Protein AF-A0A0D8BEQ2-F1 (afdb_monomer_lite)

Foldseek 3Di:
DVLLLQQLCQLPDPPDRHSAWWKWKDAPPDQWIKIFDADKDFDDALVPFDADLDDAFDFFKWWQFWLVNLVVVVFFAFCPVQTTMMGGGPDIDIGRPVVSLVSFDQDAWDWPDKDKPQDLVRLLVLLVCCLCPCQVVPVAFKFKAKIKTKIFTPPQQVSLQSLLLSLCSVQKDQFRMFMWTDNVFKIKGFRHNFWFWKADPQKIKGKQWFFKFFADPVGHDLVSVLVSLPDPVRLVRSVQQVLQVQLLQLVAAPQTWAKAFQDWRDINTIIITMIMIIGGHQDDVSVSLSSSSFGCQNFNPPRRSSNVSNNVSDPHGPNSQRHWGWGWTAHNVSGIIITIGRPARMWMAGSSRMIIHMFIDMRGNPDRSLNRSQVRCVRNVSSCVSSVHDDPRRDDDDDDDPPPPDDDDDDDDDDDDDYDDDDDDDDDDDDDDDDDDDDDDPDDDDDDDDDDDPDDPSCPPVSSVVSGVVSCVPPDPVNNDDDDQPPQAAVVQAPFEAEEEDAPGSVSSVVQSNSVSNHYHYHYYYNVPCPPDPGAYDDDPDDDPPPDDDHDHDGDDPPDDPDDD

Sequence (565 aa):
MDLLRSLLDTATATAGGEPGPFALLRREGADHLDVLRGELDVVDRLADLPLPTAGPAGPRTLALVPYRQLTERGLTCIDDAMPLECLRVDEHVRVPLKTALAALPDRAVTATGGHFDLSDERYAETVSTVLREEIGRGEGANFVIHRVYTASLDTPPLVAGLAALRRLLLGERGAYWTFLVHTGTRTLVGATPERHVSVDDGLIMMNPISGTHRLPATGPDPAALLRFLADPKEIDELYMVLDEELKMMARVADRGGEVIGPQLKQMAHLVHTEYLLAGRGDADVRDVLRETMFAPTVTGSPLDNALRVIARHERRGRRYYGGVCALLGRDEAGRQTLDAPILIRTAEITPDGRLRVPVGATLVRHSTAAGEVAETYTKAAGVLAALGLHPPAGPLPTSPLPTGTSTAGTLPTGTSTAEGDATSGESAERDDEPRADRAPDSRRGLGLPAPGRPHVPLAADPRIAGALAARNTHLAPFWLRRREPEAAAVPALTGRSALIVDAEDSFTGMLAHLLRELGLAVTLRPWQQAAGQQTLLLNSAGCRGCGMISSAVRVASRAGGGGGH

Structure (mmCIF, N/CA/C/O backbone):
data_AF-A0A0D8BEQ2-F1
#
_entry.id   AF-A0A0D8BEQ2-F1
#
loop_
_atom_site.group_PDB
_atom_site.id
_atom_site.type_symbol
_atom_site.label_atom_id
_atom_site.label_alt_id
_atom_site.label_comp_id
_atom_site.label_asym_id
_atom_site.label_entity_id
_atom_site.label_seq_id
_atom_site.pdbx_PDB_ins_code
_atom_site.Cartn_x
_atom_site.Cartn_y
_atom_site.Cartn_z
_atom_site.occupancy
_atom_site.B_iso_or_equiv
_atom_site.auth_seq_id
_atom_site.auth_comp_id
_atom_site.auth_asym_id
_atom_site.auth_atom_id
_atom_site.pdbx_PDB_model_num
ATOM 1 N N . MET A 1 1 ? -23.153 10.818 10.871 1.00 77.25 1 MET A N 1
ATOM 2 C CA . MET A 1 1 ? -22.579 11.278 12.159 1.00 77.25 1 MET A CA 1
ATOM 3 C C . MET A 1 1 ? -22.889 10.312 13.284 1.00 77.25 1 MET A C 1
ATOM 5 O O . MET A 1 1 ? -21.965 9.958 14.005 1.00 77.25 1 MET A O 1
ATOM 9 N N . ASP A 1 2 ? -24.140 9.873 13.414 1.00 85.81 2 ASP A N 1
ATOM 10 C CA . ASP A 1 2 ? -24.565 9.005 14.519 1.00 85.81 2 ASP A CA 1
ATOM 11 C C . ASP A 1 2 ? -23.837 7.656 14.540 1.00 85.81 2 ASP A C 1
ATOM 13 O O . ASP A 1 2 ? -23.401 7.237 15.606 1.00 85.81 2 ASP A O 1
ATOM 17 N N . LEU A 1 3 ? -23.574 7.053 13.370 1.00 88.31 3 LEU A N 1
ATOM 18 C CA . LEU A 1 3 ? -22.771 5.826 13.273 1.00 88.31 3 LEU A CA 1
ATOM 19 C C . LEU A 1 3 ? -21.355 6.004 13.845 1.00 88.31 3 LEU A C 1
ATOM 21 O O . LEU A 1 3 ? -20.936 5.231 14.698 1.00 88.31 3 LEU A O 1
ATOM 25 N N . LEU A 1 4 ? -20.632 7.053 13.429 1.00 90.44 4 LEU A N 1
ATOM 26 C CA . LEU A 1 4 ? -19.292 7.337 13.957 1.00 90.44 4 LEU A CA 1
ATOM 27 C C . LEU A 1 4 ? -19.334 7.544 15.473 1.00 90.44 4 LEU A C 1
ATOM 29 O O . LEU A 1 4 ? -18.512 6.983 16.184 1.00 90.44 4 LEU A O 1
ATOM 33 N N . ARG A 1 5 ? -20.295 8.326 15.975 1.00 89.12 5 ARG A N 1
ATOM 34 C CA . ARG A 1 5 ? -20.425 8.571 17.415 1.00 89.12 5 ARG A CA 1
ATOM 35 C C . ARG A 1 5 ? -20.703 7.272 18.175 1.00 89.12 5 ARG A C 1
ATOM 37 O O . ARG A 1 5 ? -19.999 6.992 19.129 1.00 89.12 5 ARG A O 1
ATOM 44 N N . SER A 1 6 ? -21.637 6.450 17.701 1.00 88.25 6 SER A N 1
ATOM 45 C CA . SER A 1 6 ? -21.960 5.152 18.306 1.00 88.25 6 SER A CA 1
ATOM 46 C C . SER A 1 6 ? -20.748 4.214 18.369 1.00 88.25 6 SER A C 1
ATOM 48 O O . SER A 1 6 ? -20.503 3.600 19.411 1.00 88.25 6 SER A O 1
ATOM 50 N N . LEU A 1 7 ? -19.956 4.141 17.292 1.00 89.50 7 LEU A N 1
ATOM 51 C CA . LEU A 1 7 ? -18.723 3.349 17.261 1.00 89.50 7 LEU A CA 1
ATOM 52 C C . LEU A 1 7 ? -17.705 3.858 18.288 1.00 89.50 7 LEU A C 1
ATOM 54 O O . LEU A 1 7 ? -17.139 3.065 19.038 1.00 89.50 7 LEU A O 1
ATOM 58 N N . LEU A 1 8 ? -17.488 5.174 18.344 1.00 88.38 8 LEU A N 1
ATOM 59 C CA . LEU A 1 8 ? -16.527 5.791 19.261 1.00 88.38 8 LEU A CA 1
ATOM 60 C C . LEU A 1 8 ? -16.965 5.683 20.726 1.00 88.38 8 LEU A C 1
ATOM 62 O O . LEU A 1 8 ? -16.137 5.367 21.580 1.00 88.38 8 LEU A O 1
ATOM 66 N N . ASP A 1 9 ? -18.247 5.893 21.018 1.00 87.44 9 ASP A N 1
ATOM 67 C CA . ASP A 1 9 ? -18.813 5.752 22.361 1.00 87.44 9 ASP A CA 1
ATOM 68 C C . ASP A 1 9 ? -18.636 4.312 22.860 1.00 87.44 9 ASP A C 1
ATOM 70 O O . ASP A 1 9 ? -18.201 4.098 23.988 1.00 87.44 9 ASP A O 1
ATOM 74 N N . THR A 1 10 ? -18.872 3.319 21.996 1.00 85.38 10 THR A N 1
ATOM 75 C CA . THR A 1 10 ? -18.664 1.900 22.328 1.00 85.38 10 THR A CA 1
ATOM 76 C C . THR A 1 10 ? -17.180 1.586 22.529 1.00 85.38 10 THR A C 1
ATOM 78 O O . THR A 1 10 ? -16.806 1.008 23.544 1.00 85.38 10 THR A O 1
ATOM 81 N N . ALA A 1 11 ? -16.315 2.043 21.616 1.00 83.50 11 ALA A N 1
ATOM 82 C CA . ALA A 1 11 ? -14.867 1.825 21.674 1.00 83.50 11 ALA A CA 1
ATOM 83 C C . ALA A 1 11 ? -14.185 2.470 22.895 1.00 83.50 11 ALA A C 1
ATOM 85 O O . ALA A 1 11 ? -13.092 2.056 23.284 1.00 83.50 11 ALA A O 1
ATOM 86 N N . THR A 1 12 ? -14.793 3.511 23.468 1.00 80.06 12 THR A N 1
ATOM 87 C CA . THR A 1 12 ? -14.258 4.248 24.623 1.00 80.06 12 THR A CA 1
ATOM 88 C C . THR A 1 12 ? -15.005 3.960 25.925 1.00 80.06 12 THR A C 1
ATOM 90 O O . THR A 1 12 ? -14.565 4.416 26.985 1.00 80.06 12 THR A O 1
ATOM 93 N N . ALA A 1 13 ? -16.091 3.183 25.880 1.00 77.56 13 ALA A N 1
ATOM 94 C CA . ALA A 1 13 ? -16.855 2.816 27.060 1.00 77.56 13 ALA A CA 1
ATOM 95 C C . ALA A 1 13 ? -16.024 1.948 28.013 1.00 77.56 13 ALA A C 1
ATOM 97 O O . ALA A 1 13 ? -15.449 0.926 27.644 1.00 77.56 13 ALA A O 1
ATOM 98 N N . THR A 1 14 ? -16.041 2.306 29.295 1.00 60.78 14 THR A N 1
ATOM 99 C CA . THR A 1 14 ? -15.409 1.541 30.380 1.00 60.78 14 THR A CA 1
ATOM 100 C C . THR A 1 14 ? -16.048 0.168 30.615 1.00 60.78 14 THR A C 1
ATOM 102 O O . THR A 1 14 ? -15.449 -0.664 31.287 1.00 60.78 14 THR A O 1
ATOM 105 N N . ALA A 1 15 ? -17.248 -0.076 30.077 1.00 55.75 15 ALA A N 1
ATOM 106 C CA . ALA A 1 15 ? -18.046 -1.280 30.318 1.00 55.75 15 ALA A CA 1
ATOM 107 C C . ALA A 1 15 ? -17.771 -2.452 29.348 1.00 55.75 15 ALA A C 1
ATOM 109 O O . ALA A 1 15 ? -18.488 -3.446 29.399 1.00 55.75 15 ALA A O 1
ATOM 110 N N . GLY A 1 16 ? -16.746 -2.370 28.489 1.00 54.34 16 GLY A N 1
ATOM 111 C CA . GLY A 1 16 ? -16.293 -3.517 27.685 1.00 54.34 16 GLY A CA 1
ATOM 112 C C . GLY A 1 16 ? -17.173 -3.868 26.481 1.00 54.34 16 GLY A C 1
ATOM 113 O O . GLY A 1 16 ? -17.213 -5.025 26.077 1.00 54.34 16 GLY A O 1
ATOM 114 N N . GLY A 1 17 ? -17.890 -2.896 25.909 1.00 63.78 17 GLY A N 1
ATOM 115 C CA . GLY A 1 17 ? -18.583 -3.101 24.636 1.00 63.78 17 GLY A CA 1
ATOM 116 C C . GLY A 1 17 ? -17.585 -3.161 23.479 1.00 63.78 17 GLY A C 1
ATOM 117 O O . GLY A 1 17 ? -16.757 -2.264 23.336 1.00 63.78 17 GLY A O 1
ATOM 118 N N . GLU A 1 18 ? -17.672 -4.188 22.635 1.00 79.50 18 GLU A N 1
ATOM 119 C CA . GLU A 1 18 ? -16.939 -4.218 21.369 1.00 79.50 18 GLU A CA 1
ATOM 120 C C . GLU A 1 18 ? -17.809 -3.603 20.263 1.00 79.50 18 GLU A C 1
ATOM 122 O O . GLU A 1 18 ? -18.948 -4.036 20.072 1.00 79.50 18 GLU A O 1
ATOM 127 N N . PRO A 1 19 ? -17.314 -2.604 19.509 1.00 87.88 19 PRO A N 1
ATOM 128 C CA . PRO A 1 19 ? -18.093 -1.950 18.452 1.00 87.88 19 PRO A CA 1
ATOM 129 C C . PRO A 1 19 ? -18.403 -2.864 17.251 1.00 87.88 19 PRO A C 1
ATOM 131 O O . PRO A 1 19 ? -19.106 -2.440 16.332 1.00 87.88 19 PRO A O 1
ATOM 134 N N . GLY A 1 20 ? -17.900 -4.102 17.255 1.00 92.00 20 GLY A N 1
ATOM 135 C CA . GLY A 1 20 ? -17.862 -4.984 16.096 1.00 92.00 20 GLY A CA 1
ATOM 136 C C . GLY A 1 20 ? -16.864 -4.499 15.036 1.00 92.00 20 GLY A C 1
ATOM 137 O O . GLY A 1 20 ? -16.175 -3.496 15.245 1.00 92.00 20 GLY A O 1
ATOM 138 N N . PRO A 1 21 ? -16.755 -5.202 13.900 1.00 96.81 21 PRO A N 1
ATOM 139 C CA . PRO A 1 21 ? -15.876 -4.815 12.804 1.00 96.81 21 PRO A CA 1
ATOM 140 C C . PRO A 1 21 ? -16.298 -3.499 12.131 1.00 96.81 21 PRO A C 1
ATOM 142 O O . PRO A 1 21 ? -17.474 -3.268 11.841 1.00 96.81 21 PRO A O 1
ATOM 145 N N . PHE A 1 22 ? -15.330 -2.626 11.855 1.00 98.25 22 PHE A N 1
ATOM 146 C CA . PHE A 1 22 ? -15.565 -1.364 11.151 1.00 98.25 22 PHE A CA 1
ATOM 147 C C . PHE A 1 22 ? -14.292 -0.839 10.480 1.00 98.25 22 PHE A C 1
ATOM 149 O O . PHE A 1 22 ? -13.173 -1.239 10.810 1.00 98.25 22 PHE A O 1
ATOM 156 N N . ALA A 1 23 ? -14.456 0.115 9.566 1.00 98.75 23 ALA A N 1
ATOM 157 C CA . ALA A 1 23 ? -13.351 0.842 8.962 1.00 98.75 23 ALA A CA 1
ATOM 158 C C . ALA A 1 23 ? -13.628 2.345 8.861 1.00 98.75 23 ALA A C 1
ATOM 160 O O . ALA A 1 23 ? -14.755 2.783 8.634 1.00 98.75 23 ALA A O 1
ATOM 161 N N . LEU A 1 24 ? -12.568 3.131 9.018 1.00 98.81 24 LEU A N 1
ATOM 162 C CA . LEU A 1 24 ? -12.539 4.581 8.882 1.00 98.81 24 LEU A CA 1
ATOM 163 C C . LEU A 1 24 ? -11.511 4.925 7.812 1.00 98.81 24 LEU A C 1
ATOM 165 O O . LEU A 1 24 ? -10.321 4.703 8.030 1.00 98.81 24 LEU A O 1
ATOM 169 N N . LEU A 1 25 ? -11.945 5.451 6.671 1.00 98.62 25 LEU A N 1
ATOM 170 C CA . LEU A 1 25 ? -11.081 5.673 5.512 1.00 98.62 25 LEU A CA 1
ATOM 171 C C . LEU A 1 25 ? -11.146 7.138 5.084 1.00 98.62 25 LEU A C 1
ATOM 173 O O . LEU A 1 25 ? -12.219 7.676 4.818 1.00 98.62 25 LEU A O 1
ATOM 177 N N . ARG A 1 26 ? -9.994 7.796 4.977 1.00 98.25 26 ARG A N 1
ATOM 178 C CA . ARG A 1 26 ? -9.855 9.049 4.236 1.00 98.25 26 ARG A CA 1
ATOM 179 C C . ARG A 1 26 ? -9.013 8.774 3.002 1.00 98.25 26 ARG A C 1
ATOM 181 O O . ARG A 1 26 ? -7.814 8.520 3.116 1.00 98.25 26 ARG A O 1
ATOM 188 N N . ARG A 1 27 ? -9.656 8.851 1.843 1.00 96.69 27 ARG A N 1
ATOM 189 C CA . ARG A 1 27 ? -9.025 8.680 0.533 1.00 96.69 27 ARG A CA 1
ATOM 190 C C . ARG A 1 27 ? -8.419 9.996 0.045 1.00 96.69 27 ARG A C 1
ATOM 192 O O . ARG A 1 27 ? -8.769 11.071 0.543 1.00 96.69 27 ARG A O 1
ATOM 199 N N . GLU A 1 28 ? -7.492 9.910 -0.898 1.00 93.31 28 GLU A N 1
ATOM 200 C CA . GLU A 1 28 ? -6.751 11.054 -1.426 1.00 93.31 28 GLU A CA 1
ATOM 201 C C . GLU A 1 28 ? -7.699 12.155 -1.916 1.00 93.31 28 GLU A C 1
ATOM 203 O O . GLU A 1 28 ? -8.693 11.895 -2.591 1.00 93.31 28 GLU A O 1
ATOM 208 N N . GLY A 1 29 ? -7.426 13.399 -1.521 1.00 89.94 29 GLY A N 1
ATOM 209 C CA . GLY A 1 29 ? -8.251 14.554 -1.885 1.00 89.94 29 GLY A CA 1
ATOM 210 C C . GLY A 1 29 ? -9.614 14.650 -1.183 1.00 89.94 29 GLY A C 1
ATOM 211 O O . GLY A 1 29 ? -10.250 15.697 -1.278 1.00 89.94 29 GLY A O 1
ATOM 212 N N . ALA A 1 30 ? -10.055 13.632 -0.434 1.00 94.88 30 ALA A N 1
ATOM 213 C CA . ALA A 1 30 ? -11.352 13.660 0.235 1.00 94.88 30 ALA A CA 1
ATOM 214 C C . ALA A 1 30 ? -11.386 14.654 1.415 1.00 94.88 30 ALA A C 1
ATOM 216 O O . ALA A 1 30 ? -10.484 14.710 2.267 1.00 94.88 30 ALA A O 1
ATOM 217 N N . ASP A 1 31 ? -12.486 15.403 1.483 1.00 96.00 31 ASP A N 1
ATOM 218 C CA . ASP A 1 31 ? -12.865 16.333 2.554 1.00 96.00 31 ASP A CA 1
ATOM 219 C C . ASP A 1 31 ? -13.746 15.678 3.638 1.00 96.00 31 ASP A C 1
ATOM 221 O O . ASP A 1 31 ? -14.245 16.340 4.554 1.00 96.00 31 ASP A O 1
ATOM 225 N N . HIS A 1 32 ? -13.913 14.360 3.553 1.00 97.50 32 HIS A N 1
ATOM 226 C CA . HIS A 1 32 ? -14.704 13.531 4.448 1.00 97.50 32 HIS A CA 1
ATOM 227 C C . HIS A 1 32 ? -13.947 12.259 4.845 1.00 97.50 32 HIS A C 1
ATOM 229 O O . HIS A 1 32 ? -12.931 11.892 4.255 1.00 97.50 32 HIS A O 1
ATOM 235 N N . LEU A 1 33 ? -14.466 11.602 5.877 1.00 98.31 33 LEU A N 1
ATOM 236 C CA . LEU A 1 33 ? -14.087 10.275 6.332 1.00 98.31 33 LEU A CA 1
ATOM 237 C C . LEU A 1 33 ? -15.225 9.313 5.966 1.00 98.31 33 LEU A C 1
ATOM 239 O O . LEU A 1 33 ? -16.362 9.512 6.405 1.00 98.31 33 LEU A O 1
ATOM 243 N N . ASP A 1 34 ? -14.931 8.304 5.152 1.00 98.44 34 ASP A N 1
ATOM 244 C CA . ASP A 1 34 ? -15.816 7.165 4.924 1.00 98.44 34 ASP A CA 1
ATOM 245 C C . ASP A 1 34 ? -15.825 6.299 6.196 1.00 98.44 34 ASP A C 1
ATOM 247 O O . ASP A 1 34 ? -14.772 5.929 6.718 1.00 98.44 34 ASP A O 1
ATOM 251 N N . VAL A 1 35 ? -17.016 6.000 6.711 1.00 98.50 35 VAL A N 1
ATOM 252 C CA . VAL A 1 35 ? -17.234 5.134 7.876 1.00 98.50 35 VAL A CA 1
ATOM 253 C C . VAL A 1 35 ? -18.014 3.919 7.402 1.00 98.50 35 VAL A C 1
ATOM 255 O O . VAL A 1 35 ? -19.149 4.065 6.946 1.00 98.50 35 VAL A O 1
ATOM 258 N N . LEU A 1 36 ? -17.386 2.750 7.490 1.00 98.25 36 LEU A N 1
ATOM 259 C CA . LEU A 1 36 ? -17.921 1.468 7.043 1.00 98.25 36 LEU A CA 1
ATOM 260 C C . LEU A 1 36 ? -18.141 0.561 8.251 1.00 98.25 36 LEU A C 1
ATOM 262 O O . LEU A 1 36 ? -17.256 0.457 9.102 1.00 98.25 36 LEU A O 1
ATOM 266 N N . ARG A 1 37 ? -19.281 -0.122 8.305 1.00 97.06 37 ARG A N 1
ATOM 267 C CA . ARG A 1 37 ? -19.585 -1.154 9.303 1.00 97.06 37 ARG A CA 1
ATOM 268 C C . ARG A 1 37 ? -20.267 -2.338 8.629 1.00 97.06 37 ARG A C 1
ATOM 270 O O . ARG A 1 37 ? -21.008 -2.155 7.663 1.00 97.06 37 ARG A O 1
ATOM 277 N N . GLY A 1 38 ? -20.032 -3.523 9.172 1.00 95.94 38 GLY A N 1
ATOM 278 C CA . GLY A 1 38 ? -20.809 -4.712 8.861 1.00 95.94 38 GLY A CA 1
ATOM 279 C C . GLY A 1 38 ? -20.149 -5.972 9.393 1.00 95.94 38 GLY A C 1
ATOM 280 O O . GLY A 1 38 ? -19.364 -5.916 10.344 1.00 95.94 38 GLY A O 1
ATOM 281 N N . GLU A 1 39 ? -20.479 -7.098 8.780 1.00 96.00 39 GLU A N 1
ATOM 282 C CA . GLU A 1 39 ? -19.989 -8.416 9.183 1.00 96.00 39 GLU A CA 1
ATOM 283 C C . GLU A 1 39 ? -18.612 -8.735 8.585 1.00 96.00 39 GLU A C 1
ATOM 285 O O . GLU A 1 39 ? -18.318 -8.410 7.431 1.00 96.00 39 GLU A O 1
ATOM 290 N N . LEU A 1 40 ? -17.761 -9.394 9.375 1.00 97.38 40 LEU A N 1
ATOM 291 C CA . LEU A 1 40 ? -16.447 -9.856 8.934 1.00 97.38 40 LEU A CA 1
ATOM 292 C C . LEU A 1 40 ? -16.513 -11.333 8.545 1.00 97.38 40 LEU A C 1
ATOM 294 O O . LEU A 1 40 ? -16.855 -12.174 9.372 1.00 97.38 40 LEU A O 1
ATOM 298 N N . ASP A 1 41 ? -16.083 -11.647 7.329 1.00 97.31 41 ASP A N 1
ATOM 299 C CA . ASP A 1 41 ? -15.906 -13.014 6.852 1.00 97.31 41 ASP A CA 1
ATOM 300 C C . ASP A 1 41 ? -14.432 -13.300 6.545 1.00 97.31 41 ASP A C 1
ATOM 302 O O . ASP A 1 41 ? -13.631 -12.398 6.281 1.00 97.31 41 ASP A O 1
ATOM 306 N N . VAL A 1 42 ? -14.083 -14.584 6.534 1.00 98.25 42 VAL A N 1
ATOM 307 C CA . VAL A 1 42 ? -12.801 -15.085 6.034 1.00 98.25 42 VAL A CA 1
ATOM 308 C C . VAL A 1 42 ? -13.085 -15.928 4.803 1.00 98.25 42 VAL A C 1
ATOM 310 O O . VAL A 1 42 ? -13.937 -16.816 4.848 1.00 98.25 42 VAL A O 1
ATOM 313 N N . VAL A 1 43 ? -12.377 -15.649 3.714 1.00 98.44 43 VAL A N 1
ATOM 314 C CA . VAL A 1 43 ? -12.494 -16.400 2.459 1.00 98.44 43 VAL A CA 1
ATOM 315 C C . VAL A 1 43 ? -11.131 -16.930 2.032 1.00 98.44 43 VAL A C 1
ATOM 317 O O . VAL A 1 43 ? -10.096 -16.401 2.435 1.00 98.44 43 VAL A O 1
ATOM 320 N N . ASP A 1 44 ? -11.118 -17.982 1.217 1.00 97.56 44 ASP A N 1
ATOM 321 C CA . ASP A 1 44 ? -9.866 -18.635 0.825 1.00 97.56 44 ASP A CA 1
ATOM 322 C C . ASP A 1 44 ? -9.200 -17.960 -0.376 1.00 97.56 44 ASP A C 1
ATOM 324 O O . ASP A 1 44 ? -7.970 -17.868 -0.420 1.00 97.56 44 ASP A O 1
ATOM 328 N N . ARG A 1 45 ? -9.996 -17.486 -1.345 1.00 98.38 45 ARG A N 1
ATOM 329 C CA . ARG A 1 45 ? -9.509 -16.911 -2.606 1.00 98.38 45 ARG A CA 1
ATOM 330 C C . ARG A 1 45 ? -10.099 -15.535 -2.876 1.00 98.38 45 ARG A C 1
ATOM 332 O O . ARG A 1 45 ? -11.234 -15.249 -2.498 1.00 98.38 45 ARG A O 1
ATOM 339 N N . LEU A 1 46 ? -9.379 -14.720 -3.642 1.00 98.50 46 LEU A N 1
ATOM 340 C CA . LEU A 1 46 ? -9.854 -13.416 -4.112 1.00 98.50 46 LEU A CA 1
ATOM 341 C C . LEU A 1 46 ? -11.159 -13.521 -4.912 1.00 98.50 46 LEU A C 1
ATOM 343 O O . LEU A 1 46 ? -12.024 -12.657 -4.788 1.00 98.50 46 LEU A O 1
ATOM 347 N N . ALA A 1 47 ? -11.341 -14.598 -5.681 1.00 98.06 47 ALA A N 1
ATOM 348 C CA . ALA A 1 47 ? -12.580 -14.861 -6.417 1.00 98.06 47 ALA A CA 1
ATOM 349 C C . ALA A 1 47 ? -13.807 -15.035 -5.499 1.00 98.06 47 ALA A C 1
ATOM 351 O O . ALA A 1 47 ? -14.931 -14.738 -5.911 1.00 98.06 47 ALA A O 1
ATOM 352 N N . ASP A 1 48 ? -13.590 -15.470 -4.255 1.00 98.12 48 ASP A N 1
ATOM 353 C CA . ASP A 1 48 ? -14.640 -15.721 -3.266 1.00 98.12 48 ASP A CA 1
ATOM 354 C C . ASP A 1 48 ? -15.031 -14.437 -2.496 1.00 98.12 48 ASP A C 1
ATOM 356 O O . ASP A 1 48 ? -15.981 -14.453 -1.712 1.00 98.12 48 ASP A O 1
ATOM 360 N N . LEU A 1 49 ? -14.351 -13.304 -2.740 1.00 98.31 49 LEU A N 1
ATOM 361 C CA . LEU A 1 49 ? -14.726 -12.011 -2.164 1.00 98.31 49 LEU A CA 1
ATOM 362 C C . LEU A 1 49 ? -16.149 -11.607 -2.601 1.00 98.31 49 LEU A C 1
ATOM 364 O O . LEU A 1 49 ? -16.435 -11.584 -3.807 1.00 98.31 49 LEU A O 1
ATOM 368 N N . PRO A 1 50 ? -17.040 -11.241 -1.657 1.00 96.69 50 PRO A N 1
ATOM 369 C CA . PRO A 1 50 ? -18.391 -10.809 -1.990 1.00 96.69 50 PRO A CA 1
ATOM 370 C C . PRO A 1 50 ? -18.390 -9.554 -2.873 1.00 96.69 50 PRO A C 1
ATOM 372 O O . PRO A 1 50 ? -17.752 -8.555 -2.566 1.00 96.69 50 PRO A O 1
ATOM 375 N N . LEU A 1 51 ? -19.145 -9.575 -3.972 1.00 95.81 51 LEU A N 1
ATOM 376 C CA . LEU A 1 51 ? -19.379 -8.384 -4.796 1.00 95.81 51 LEU A CA 1
ATOM 377 C C . LEU A 1 51 ? -20.775 -8.433 -5.439 1.00 95.81 51 LEU A C 1
ATOM 379 O O . LEU A 1 51 ? -20.905 -8.606 -6.659 1.00 95.81 51 LEU A O 1
ATOM 383 N N . PRO A 1 52 ? -21.844 -8.331 -4.625 1.00 91.12 52 PRO A N 1
ATOM 384 C CA . PRO A 1 52 ? -23.212 -8.529 -5.090 1.00 91.12 52 PRO A CA 1
ATOM 385 C C . PRO A 1 52 ? -23.552 -7.583 -6.246 1.00 91.12 52 PRO A C 1
ATOM 387 O O . PRO A 1 52 ? -23.178 -6.409 -6.243 1.00 91.12 52 PRO A O 1
ATOM 390 N N . THR A 1 53 ? -24.254 -8.103 -7.253 1.00 88.81 53 THR A N 1
ATOM 391 C CA . THR A 1 53 ? -24.733 -7.337 -8.419 1.00 88.81 53 THR A CA 1
ATOM 392 C C . THR A 1 53 ? -25.962 -6.489 -8.105 1.00 88.81 53 THR A C 1
ATOM 394 O O . THR A 1 53 ? -26.207 -5.501 -8.788 1.00 88.81 53 THR A O 1
ATOM 397 N N . ALA A 1 54 ? -26.718 -6.852 -7.067 1.00 83.94 54 ALA A N 1
ATOM 398 C CA . ALA A 1 54 ? -27.904 -6.133 -6.622 1.00 83.94 54 ALA A CA 1
ATOM 399 C C . ALA A 1 54 ? -27.593 -5.092 -5.523 1.00 83.94 54 ALA A C 1
ATOM 401 O O . ALA A 1 54 ? -26.630 -5.218 -4.760 1.00 83.94 54 ALA A O 1
ATOM 402 N N . GLY A 1 55 ? -28.456 -4.076 -5.421 1.00 84.44 55 GLY A N 1
ATOM 403 C CA . GLY A 1 55 ? -28.424 -3.029 -4.391 1.00 84.44 55 GLY A CA 1
ATOM 404 C C . GLY A 1 55 ? -27.886 -1.671 -4.880 1.00 84.44 55 GLY A C 1
ATOM 405 O O . GLY A 1 55 ? -27.550 -1.528 -6.052 1.00 84.44 55 GLY A O 1
ATOM 406 N N . PRO A 1 56 ? -27.783 -0.664 -3.989 1.00 88.19 56 PRO A N 1
ATOM 407 C CA . PRO A 1 56 ? -27.384 0.707 -4.344 1.00 88.19 56 PRO A CA 1
ATOM 408 C C . PRO A 1 56 ? -25.910 0.828 -4.756 1.00 88.19 56 PRO A C 1
ATOM 410 O O . PRO A 1 56 ? -25.082 0.084 -4.254 1.00 88.19 56 PRO A O 1
ATOM 413 N N . ALA A 1 57 ? -25.531 1.793 -5.588 1.00 93.81 57 ALA A N 1
ATOM 414 C CA . ALA A 1 57 ? -24.113 2.058 -5.849 1.00 93.81 57 ALA A CA 1
ATOM 415 C C . ALA A 1 57 ? -23.310 2.323 -4.556 1.00 93.81 57 ALA A C 1
ATOM 417 O O . ALA A 1 57 ? -23.858 2.737 -3.532 1.00 93.81 57 ALA A O 1
ATOM 418 N N . GLY A 1 58 ? -22.002 2.100 -4.620 1.00 95.25 58 GLY A N 1
ATOM 419 C CA . GLY A 1 58 ? -21.043 2.369 -3.560 1.00 95.25 58 GLY A CA 1
ATOM 420 C C . GLY A 1 58 ? -20.236 1.145 -3.120 1.00 95.25 58 GLY A C 1
ATOM 421 O O . GLY A 1 58 ? -20.269 0.090 -3.764 1.00 95.25 58 GLY A O 1
ATOM 422 N N . PRO A 1 59 ? -19.488 1.295 -2.014 1.00 96.94 59 PRO A N 1
ATOM 423 C CA . PRO A 1 59 ? -18.737 0.216 -1.391 1.00 96.94 59 PRO A CA 1
ATOM 424 C C . PRO A 1 59 ? -19.600 -0.994 -1.036 1.00 96.94 59 PRO A C 1
ATOM 426 O O . PRO A 1 59 ? -20.750 -0.861 -0.612 1.00 96.94 59 PRO A O 1
ATOM 429 N N . ARG A 1 60 ? -19.016 -2.182 -1.189 1.00 97.44 60 ARG A N 1
ATOM 430 C CA . ARG A 1 60 ? -19.639 -3.470 -0.861 1.00 97.44 60 ARG A CA 1
ATOM 431 C C . ARG A 1 60 ? -18.788 -4.335 0.031 1.00 97.44 60 ARG A C 1
ATOM 433 O O . ARG A 1 60 ? -19.320 -4.963 0.942 1.00 97.44 60 ARG A O 1
ATOM 440 N N . THR A 1 61 ? -17.488 -4.339 -0.217 1.00 98.38 61 THR A N 1
ATOM 441 C CA . THR A 1 61 ? -16.560 -5.177 0.524 1.00 98.38 61 THR A CA 1
ATOM 442 C C . THR A 1 61 ? -15.259 -4.436 0.726 1.00 98.38 61 THR A C 1
ATOM 444 O O . THR A 1 61 ? -14.702 -3.892 -0.223 1.00 98.38 61 THR A O 1
ATOM 447 N N . LEU A 1 62 ? -14.772 -4.420 1.963 1.00 98.81 62 LEU A N 1
ATOM 448 C CA . LEU A 1 62 ? -13.409 -4.011 2.276 1.00 98.81 62 LEU A CA 1
ATOM 449 C C . LEU A 1 62 ? -12.603 -5.265 2.620 1.00 98.81 62 LEU A C 1
ATOM 451 O O . LEU A 1 62 ? -12.843 -5.880 3.655 1.00 98.81 62 LEU A O 1
ATOM 455 N N . ALA A 1 63 ? -11.670 -5.651 1.759 1.00 98.81 63 ALA A N 1
ATOM 456 C CA . ALA A 1 63 ? -10.838 -6.834 1.932 1.00 98.81 63 ALA A CA 1
ATOM 457 C C . ALA A 1 63 ? -9.436 -6.464 2.428 1.00 98.81 63 ALA A C 1
ATOM 459 O O . ALA A 1 63 ? -8.799 -5.555 1.900 1.00 98.81 63 ALA A O 1
ATOM 460 N N . LEU A 1 64 ? -8.930 -7.205 3.407 1.00 98.81 64 LEU A N 1
ATOM 461 C CA . LEU A 1 64 ? -7.527 -7.207 3.796 1.00 98.81 64 LEU A CA 1
ATOM 462 C C . LEU A 1 64 ? -6.866 -8.414 3.136 1.00 98.81 64 LEU A C 1
ATOM 464 O O . LEU A 1 64 ? -7.090 -9.553 3.541 1.00 98.81 64 LEU A O 1
ATOM 468 N N . VAL A 1 65 ? -6.066 -8.167 2.102 1.00 98.81 65 VAL A N 1
ATOM 469 C CA . VAL A 1 65 ? -5.391 -9.221 1.342 1.00 98.81 65 VAL A CA 1
ATOM 470 C C . VAL A 1 65 ? -3.987 -9.434 1.916 1.00 98.81 65 VAL A C 1
ATOM 472 O O . VAL A 1 65 ? -3.155 -8.524 1.835 1.00 98.81 65 VAL A O 1
ATOM 475 N N . PRO A 1 66 ? -3.697 -10.602 2.517 1.00 98.69 66 PRO A N 1
ATOM 476 C CA . PRO A 1 66 ? -2.409 -10.887 3.133 1.00 98.69 66 PRO A CA 1
ATOM 477 C C . PRO A 1 66 ? -1.339 -11.172 2.082 1.00 98.69 66 PRO A C 1
ATOM 479 O O . PRO A 1 66 ? -1.620 -11.642 0.983 1.00 98.69 66 PRO A O 1
ATOM 482 N N . TYR A 1 67 ? -0.077 -10.978 2.454 1.00 98.62 67 TYR A N 1
ATOM 483 C CA . TYR A 1 67 ? 1.064 -11.271 1.594 1.00 98.62 67 TYR A CA 1
ATOM 484 C C . TYR A 1 67 ? 1.091 -12.737 1.137 1.00 98.62 67 TYR A C 1
ATOM 486 O O . TYR A 1 67 ? 1.442 -13.027 -0.005 1.00 98.62 67 TYR A O 1
ATOM 494 N N . ARG A 1 68 ? 0.652 -13.678 1.990 1.00 98.19 68 ARG A N 1
ATOM 495 C CA . ARG A 1 68 ? 0.579 -15.102 1.625 1.00 98.19 68 ARG A CA 1
ATOM 496 C C . ARG A 1 68 ? -0.391 -15.404 0.474 1.00 98.19 68 ARG A C 1
ATOM 498 O O . ARG A 1 68 ? -0.328 -16.493 -0.094 1.00 98.19 68 ARG A O 1
ATOM 505 N N . GLN A 1 69 ? -1.265 -14.465 0.099 1.00 98.62 69 GLN A N 1
ATOM 506 C CA . GLN A 1 69 ? -2.205 -14.653 -1.009 1.00 98.62 69 GLN A CA 1
ATOM 507 C C . GLN A 1 69 ? -1.498 -14.803 -2.368 1.00 98.62 69 GLN A C 1
ATOM 509 O O . GLN A 1 69 ? -2.084 -15.321 -3.314 1.00 98.62 69 GLN A O 1
ATOM 514 N N . LEU A 1 70 ? -0.198 -14.481 -2.443 1.00 97.88 70 LEU A N 1
ATOM 515 C CA . LEU A 1 70 ? 0.701 -14.851 -3.546 1.00 97.88 70 LEU A CA 1
ATOM 516 C C . LEU A 1 70 ? 0.610 -16.339 -3.937 1.00 97.88 70 LEU A C 1
ATOM 518 O O . LEU A 1 70 ? 0.779 -16.680 -5.111 1.00 97.88 70 LEU A O 1
ATOM 522 N N . THR A 1 71 ? 0.287 -17.220 -2.986 1.00 96.62 71 THR A N 1
ATOM 523 C CA . THR A 1 71 ? 0.077 -18.656 -3.234 1.00 96.62 71 THR A CA 1
ATOM 524 C C . THR A 1 71 ? -1.021 -18.948 -4.263 1.00 96.62 71 THR A C 1
ATOM 526 O O . THR A 1 71 ? -0.895 -19.923 -5.002 1.00 96.62 71 THR A O 1
ATOM 529 N N . GLU A 1 72 ? -2.034 -18.084 -4.425 1.00 96.69 72 GLU A N 1
ATOM 530 C CA . GLU A 1 72 ? -3.061 -18.223 -5.477 1.00 96.69 72 GLU A CA 1
ATOM 531 C C . GLU A 1 72 ? -2.496 -18.151 -6.901 1.00 96.69 72 GLU A C 1
ATOM 533 O O . GLU A 1 72 ? -3.121 -18.615 -7.863 1.00 96.69 72 GLU A O 1
ATOM 538 N N . ARG A 1 73 ? -1.323 -17.534 -7.056 1.00 94.81 73 ARG A N 1
ATOM 539 C CA . ARG A 1 73 ? -0.594 -17.448 -8.324 1.00 94.81 73 ARG A CA 1
ATOM 540 C C . ARG A 1 73 ? 0.505 -18.505 -8.442 1.00 94.81 73 ARG A C 1
ATOM 542 O O . ARG A 1 73 ? 1.226 -18.508 -9.431 1.00 94.81 73 ARG A O 1
ATOM 549 N N . GLY A 1 74 ? 0.658 -19.378 -7.444 1.00 94.56 74 GLY A N 1
ATOM 550 C CA . GLY A 1 74 ? 1.786 -20.307 -7.353 1.00 94.56 74 GLY A CA 1
ATOM 551 C C . GLY A 1 74 ? 3.123 -19.617 -7.060 1.00 94.56 74 GLY A C 1
ATOM 552 O O . GLY A 1 74 ? 4.177 -20.211 -7.281 1.00 94.56 74 GLY A O 1
ATOM 553 N N . LEU A 1 75 ? 3.097 -18.368 -6.582 1.00 94.56 75 LEU A N 1
ATOM 554 C CA . LEU A 1 75 ? 4.301 -17.601 -6.285 1.00 94.56 75 LEU A CA 1
ATOM 555 C C . LEU A 1 75 ? 4.859 -17.957 -4.902 1.00 94.56 75 LEU A C 1
ATOM 557 O O . LEU A 1 75 ? 4.129 -18.324 -3.982 1.00 94.56 75 LEU A O 1
ATOM 561 N N . THR A 1 76 ? 6.180 -17.845 -4.757 1.00 95.38 76 THR A N 1
ATOM 562 C CA . THR A 1 76 ? 6.881 -18.196 -3.513 1.00 95.38 76 THR A CA 1
ATOM 563 C C . THR A 1 76 ? 6.591 -17.177 -2.409 1.00 95.38 76 THR A C 1
ATOM 565 O O . THR A 1 76 ? 6.762 -15.979 -2.600 1.00 95.38 76 THR A O 1
ATOM 568 N N . CYS A 1 77 ? 6.224 -17.640 -1.217 1.00 95.31 77 CYS A N 1
ATOM 569 C CA . CYS A 1 77 ? 6.191 -16.818 -0.010 1.00 95.31 77 CYS A CA 1
ATOM 570 C C . CYS A 1 77 ? 6.347 -17.693 1.240 1.00 95.31 77 CYS A C 1
ATOM 572 O O . CYS A 1 77 ? 6.120 -18.901 1.195 1.00 95.31 77 CYS A O 1
ATOM 574 N N . ILE A 1 78 ? 6.694 -17.078 2.372 1.00 96.62 78 ILE A N 1
ATOM 575 C CA . ILE A 1 78 ? 6.592 -17.737 3.678 1.00 96.62 78 ILE A CA 1
ATOM 576 C C . ILE A 1 78 ? 5.122 -17.696 4.094 1.00 96.62 78 ILE A C 1
ATOM 578 O O . ILE A 1 78 ? 4.600 -16.619 4.384 1.00 96.62 78 ILE A O 1
ATOM 582 N N . ASP A 1 79 ? 4.467 -18.855 4.101 1.00 96.38 79 ASP A N 1
ATOM 583 C CA . ASP A 1 79 ? 3.080 -18.979 4.542 1.00 96.38 79 ASP A CA 1
ATOM 584 C C . ASP A 1 79 ? 2.999 -18.905 6.075 1.00 96.38 79 ASP A C 1
ATOM 586 O O . ASP A 1 79 ? 3.482 -19.780 6.793 1.00 96.38 79 ASP A O 1
ATOM 590 N N . ASP A 1 80 ? 2.417 -17.818 6.575 1.00 96.56 80 ASP A N 1
ATOM 591 C CA . ASP A 1 80 ? 2.159 -17.562 7.992 1.00 96.56 80 ASP A CA 1
ATOM 592 C C . ASP A 1 80 ? 0.689 -17.782 8.380 1.00 96.56 80 ASP A C 1
ATOM 594 O O . ASP A 1 80 ? 0.273 -17.370 9.467 1.00 96.56 80 ASP A O 1
ATOM 598 N N . ALA A 1 81 ? -0.093 -18.412 7.493 1.00 96.88 81 ALA A N 1
ATOM 599 C CA . ALA A 1 81 ? -1.523 -18.661 7.634 1.00 96.88 81 ALA A CA 1
ATOM 600 C C . ALA A 1 81 ? -2.366 -17.395 7.891 1.00 96.88 81 ALA A C 1
ATOM 602 O O . ALA A 1 81 ? -3.491 -17.484 8.386 1.00 96.88 81 ALA A O 1
ATOM 603 N N . MET A 1 82 ? -1.856 -16.202 7.556 1.00 97.75 82 MET A N 1
ATOM 604 C CA . MET A 1 82 ? -2.583 -14.949 7.757 1.00 97.75 82 MET A CA 1
ATOM 605 C C . MET A 1 82 ? -3.868 -14.930 6.903 1.00 97.75 82 MET A C 1
ATOM 607 O O . MET A 1 82 ? -3.762 -15.031 5.685 1.00 97.75 82 MET A O 1
ATOM 611 N N . PRO A 1 83 ? -5.085 -14.844 7.467 1.00 98.06 83 PRO A N 1
ATOM 612 C CA . PRO A 1 83 ? -6.326 -14.973 6.697 1.00 98.06 83 PRO A CA 1
ATOM 613 C C . PRO A 1 83 ? -6.525 -13.849 5.669 1.00 98.06 83 PRO A C 1
ATOM 615 O O . PRO A 1 83 ? -6.044 -12.735 5.859 1.00 98.06 83 PRO A O 1
ATOM 618 N N . LEU A 1 84 ? -7.261 -14.155 4.595 1.00 98.75 84 LEU A N 1
ATOM 619 C CA . LEU A 1 84 ? -7.895 -13.155 3.737 1.00 98.75 84 LEU A CA 1
ATOM 620 C C . LEU A 1 84 ? -9.231 -12.789 4.395 1.00 98.75 84 LEU A C 1
ATOM 622 O O . LEU A 1 84 ? -10.198 -13.547 4.345 1.00 98.75 84 LEU A O 1
ATOM 626 N N . GLU A 1 85 ? -9.237 -11.655 5.091 1.00 98.50 85 GLU A N 1
ATOM 627 C CA . GLU A 1 85 ? -10.392 -11.146 5.836 1.00 98.50 85 GLU A CA 1
ATOM 628 C C . GLU A 1 85 ? -11.152 -10.135 4.967 1.00 98.50 85 GLU A C 1
ATOM 630 O O . GLU A 1 85 ? -10.541 -9.324 4.266 1.00 98.50 85 GLU A O 1
ATOM 635 N N . CYS A 1 86 ? -12.482 -10.137 5.016 1.00 98.19 86 CYS A N 1
ATOM 636 C CA . CYS A 1 86 ? -13.287 -9.152 4.307 1.00 98.19 86 CYS A CA 1
ATOM 637 C C . CYS A 1 86 ? -14.482 -8.678 5.137 1.00 98.19 86 CYS A C 1
ATOM 639 O O . CYS A 1 86 ? -15.215 -9.469 5.720 1.00 98.19 86 CYS A O 1
ATOM 641 N N . LEU A 1 87 ? -14.661 -7.362 5.201 1.00 98.44 87 LEU A N 1
ATOM 642 C CA . LEU A 1 87 ? -15.822 -6.716 5.795 1.00 98.44 87 LEU A CA 1
ATOM 643 C C . LEU A 1 87 ? -16.891 -6.571 4.711 1.00 98.44 87 LEU A C 1
ATOM 645 O O . LEU A 1 87 ? -16.683 -5.817 3.753 1.00 98.44 87 LEU A O 1
ATOM 649 N N . ARG A 1 88 ? -18.028 -7.255 4.854 1.00 97.69 88 ARG A N 1
ATOM 650 C CA . ARG A 1 88 ? -19.231 -6.956 4.068 1.00 97.69 88 ARG A CA 1
ATOM 651 C C . ARG A 1 88 ? -19.825 -5.659 4.590 1.00 97.69 88 ARG A C 1
ATOM 653 O O . ARG A 1 88 ? -20.100 -5.528 5.774 1.00 97.69 88 ARG A O 1
ATOM 660 N N . VAL A 1 89 ? -19.955 -4.671 3.716 1.00 96.94 89 VAL A N 1
ATOM 661 C CA . VAL A 1 89 ? -20.401 -3.332 4.100 1.00 96.94 89 VAL A CA 1
ATOM 662 C C . VAL A 1 89 ? -21.925 -3.312 4.153 1.00 96.94 89 VAL A C 1
ATOM 664 O O . VAL A 1 89 ? -22.580 -3.294 3.111 1.00 96.94 89 VAL A O 1
ATOM 667 N N . ASP A 1 90 ? -22.465 -3.276 5.367 1.00 94.25 90 ASP A N 1
ATOM 668 C CA . ASP A 1 90 ? -23.902 -3.158 5.632 1.00 94.25 90 ASP A CA 1
ATOM 669 C C . ASP A 1 90 ? -24.308 -1.691 5.824 1.00 94.25 90 ASP A C 1
ATOM 671 O O . ASP A 1 90 ? -25.367 -1.254 5.372 1.00 94.25 90 ASP A O 1
ATOM 675 N N . GLU A 1 91 ? -23.428 -0.902 6.445 1.00 95.62 91 GLU A N 1
ATOM 676 C CA . GLU A 1 91 ? -23.612 0.528 6.657 1.00 95.62 91 GLU A CA 1
ATOM 677 C C . GLU A 1 91 ? -22.413 1.318 6.127 1.00 95.62 91 GLU A C 1
ATOM 679 O O . GLU A 1 91 ? -21.254 1.033 6.441 1.00 95.62 91 GLU A O 1
ATOM 684 N N . HIS A 1 92 ? -22.701 2.371 5.361 1.00 96.19 92 HIS A N 1
ATOM 685 C CA . HIS A 1 92 ? -21.713 3.324 4.866 1.00 96.19 92 HIS A CA 1
ATOM 686 C C . HIS A 1 92 ? -22.227 4.747 5.051 1.00 96.19 92 HIS A C 1
ATOM 688 O O . HIS A 1 92 ? -23.279 5.116 4.529 1.00 96.19 92 HIS A O 1
ATOM 694 N N . VAL A 1 93 ? -21.467 5.571 5.773 1.00 96.94 93 VAL A N 1
ATOM 695 C CA . VAL A 1 93 ? -21.732 7.011 5.866 1.00 96.94 93 VAL A CA 1
ATOM 696 C C . VAL A 1 93 ? -20.474 7.817 5.587 1.00 96.94 93 VAL A C 1
ATOM 698 O O . VAL A 1 93 ? -19.368 7.430 5.958 1.00 96.94 93 VAL A O 1
ATOM 701 N N .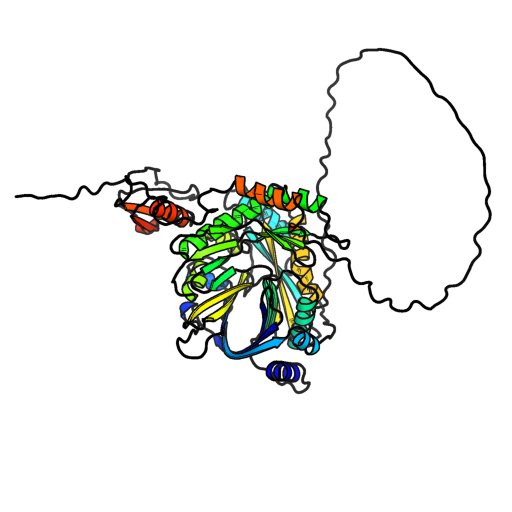 ARG A 1 94 ? -20.652 8.992 4.984 1.00 97.69 94 ARG A N 1
ATOM 702 C CA . ARG A 1 94 ? -19.592 9.992 4.834 1.00 97.69 94 ARG A CA 1
ATOM 703 C C . ARG A 1 94 ? -19.728 11.041 5.922 1.00 97.69 94 ARG A C 1
ATOM 705 O O . ARG A 1 94 ? -20.789 11.642 6.095 1.00 97.69 94 ARG A O 1
ATOM 712 N N . VAL A 1 95 ? -18.655 11.262 6.669 1.00 98.06 95 VAL A N 1
ATOM 713 C CA . VAL A 1 95 ? -18.602 12.266 7.731 1.00 98.06 95 VAL A CA 1
ATOM 714 C C . VAL A 1 95 ? -17.658 13.390 7.317 1.00 98.06 95 VAL A C 1
ATOM 716 O O . VAL A 1 95 ? -16.497 13.096 7.047 1.00 98.06 95 VAL A O 1
ATOM 719 N N . PRO A 1 96 ? -18.080 14.670 7.318 1.00 98.12 96 PRO A N 1
ATOM 720 C CA . PRO A 1 96 ? -17.168 15.778 7.048 1.00 98.12 96 PRO A CA 1
ATOM 721 C C . PRO A 1 96 ? -15.923 15.705 7.936 1.00 98.12 96 PRO A C 1
ATOM 723 O O . PRO A 1 96 ? -16.037 15.521 9.153 1.00 98.12 96 PRO A O 1
ATOM 726 N N . LEU A 1 97 ? -14.736 15.870 7.348 1.00 96.69 97 LEU A N 1
ATOM 727 C CA . LEU A 1 97 ? -13.465 15.590 8.021 1.00 96.69 97 LEU A CA 1
ATOM 728 C C . LEU A 1 97 ? -13.297 16.412 9.302 1.00 96.69 97 LEU A C 1
ATOM 730 O O . LEU A 1 97 ? -12.871 15.886 10.327 1.00 96.69 97 LEU A O 1
ATOM 734 N N . LYS A 1 98 ? -13.702 17.686 9.277 1.00 96.44 98 LYS A N 1
ATOM 735 C CA . LYS A 1 98 ? -13.685 18.565 10.457 1.00 96.44 98 LYS A CA 1
ATOM 736 C C . LYS A 1 98 ? -14.482 17.974 11.625 1.00 96.44 98 LYS A C 1
ATOM 738 O O . LYS A 1 98 ? -14.037 18.035 12.769 1.00 96.44 98 LYS A O 1
ATOM 743 N N . THR A 1 99 ? -15.643 17.397 11.335 1.00 96.56 99 THR A N 1
ATOM 744 C CA . THR A 1 99 ? -16.524 16.801 12.340 1.00 96.56 99 THR A CA 1
ATOM 745 C C . THR A 1 99 ? -15.981 15.462 12.833 1.00 96.56 99 THR A C 1
ATOM 747 O O . THR A 1 99 ? -15.996 15.216 14.036 1.00 96.56 99 THR A O 1
ATOM 750 N N . ALA A 1 100 ? -15.450 14.625 11.933 1.00 96.81 100 ALA A N 1
ATOM 751 C CA . ALA A 1 100 ? -14.796 13.371 12.310 1.00 96.81 100 ALA A CA 1
ATOM 752 C C . ALA A 1 100 ? -13.598 13.619 13.230 1.00 96.81 100 ALA A C 1
ATOM 754 O O . ALA A 1 100 ? -13.495 12.997 14.284 1.00 96.81 100 ALA A O 1
ATOM 755 N N . LEU A 1 101 ? -12.734 14.576 12.871 1.00 96.50 101 LEU A N 1
ATOM 756 C CA . LEU A 1 101 ? -11.605 14.981 13.698 1.00 96.50 101 LEU A CA 1
ATOM 757 C C . LEU A 1 101 ? -12.090 15.361 15.093 1.00 96.50 101 LEU A C 1
ATOM 759 O O . LEU A 1 101 ? -11.619 14.768 16.053 1.00 96.50 101 LEU A O 1
ATOM 763 N N . ALA A 1 102 ? -13.058 16.272 15.219 1.00 95.38 102 ALA A N 1
ATOM 764 C CA . ALA A 1 102 ? -13.581 16.701 16.519 1.00 95.38 102 ALA A CA 1
ATOM 765 C C . ALA A 1 102 ? -14.127 15.553 17.395 1.00 95.38 102 ALA A C 1
ATOM 767 O O . ALA A 1 102 ? -14.117 15.687 18.615 1.00 95.38 102 ALA A O 1
ATOM 768 N N . ALA A 1 103 ? -14.589 14.453 16.792 1.00 95.00 103 ALA A N 1
ATOM 769 C CA . ALA A 1 103 ? -15.096 13.287 17.510 1.00 95.00 103 ALA A CA 1
ATOM 770 C C . ALA A 1 103 ? -14.001 12.273 17.893 1.00 95.00 103 ALA A C 1
ATOM 772 O O . ALA A 1 103 ? -14.117 11.619 18.926 1.00 95.00 103 ALA A O 1
ATOM 773 N N . LEU A 1 104 ? -12.954 12.119 17.075 1.00 95.94 104 LEU A N 1
ATOM 774 C CA . LEU A 1 104 ? -11.882 11.154 17.334 1.00 95.94 104 LEU A CA 1
ATOM 775 C C . LEU A 1 104 ? -11.109 11.494 18.625 1.00 95.94 104 LEU A C 1
ATOM 777 O O . LEU A 1 104 ? -10.845 12.671 18.890 1.00 95.94 104 LEU A O 1
ATOM 781 N N . PRO A 1 105 ? -10.684 10.480 19.403 1.00 92.81 105 PRO A N 1
ATOM 782 C CA . PRO A 1 105 ? -10.025 10.696 20.683 1.00 92.81 105 PRO A CA 1
ATOM 783 C C . PRO A 1 105 ? -8.678 11.405 20.516 1.00 92.81 105 PRO A C 1
ATOM 785 O O . PRO A 1 105 ? -7.833 10.998 19.722 1.00 92.81 105 PRO A O 1
ATOM 788 N N . ASP A 1 106 ? -8.453 12.435 21.329 1.00 89.81 106 ASP A N 1
ATOM 789 C CA . ASP A 1 106 ? -7.190 13.175 21.405 1.00 89.81 106 ASP A CA 1
ATOM 790 C C . ASP A 1 106 ? -6.427 12.823 22.687 1.00 89.81 106 ASP A C 1
ATOM 792 O O . ASP A 1 106 ? -6.164 13.658 23.552 1.00 89.81 106 ASP A O 1
ATOM 796 N N . ARG A 1 107 ? -6.160 11.527 22.870 1.00 86.81 107 ARG A N 1
ATOM 797 C CA . ARG A 1 107 ? -5.514 10.998 24.076 1.00 86.81 107 ARG A CA 1
ATOM 798 C C . ARG A 1 107 ? -4.089 10.578 23.771 1.00 86.81 107 ARG A C 1
ATOM 800 O O . ARG A 1 107 ? -3.852 9.932 22.750 1.00 86.81 107 ARG A O 1
ATOM 807 N N . ALA A 1 108 ? -3.145 10.935 24.640 1.00 89.50 108 ALA A N 1
ATOM 808 C CA . ALA A 1 108 ? -1.767 10.462 24.538 1.00 89.50 108 ALA A CA 1
ATOM 809 C C . ALA A 1 108 ? -1.742 8.927 24.498 1.00 89.50 108 ALA A C 1
ATOM 811 O O . ALA A 1 108 ? -2.415 8.277 25.297 1.00 89.50 108 ALA A O 1
ATOM 812 N N . VAL A 1 109 ? -0.996 8.380 23.540 1.00 93.38 109 VAL A N 1
ATOM 813 C CA . VAL A 1 109 ? -0.768 6.940 23.426 1.00 93.38 109 VAL A CA 1
ATOM 814 C C . VAL A 1 109 ? 0.544 6.642 24.126 1.00 93.38 109 VAL A C 1
ATOM 816 O O . VAL A 1 109 ? 1.551 7.294 23.858 1.00 93.38 109 VAL A O 1
ATOM 819 N N . THR A 1 110 ? 0.505 5.691 25.048 1.00 92.75 110 THR A N 1
ATOM 820 C CA . THR A 1 110 ? 1.675 5.220 25.786 1.00 92.75 110 THR A CA 1
ATOM 821 C C . THR A 1 110 ? 1.958 3.773 25.429 1.00 92.75 110 THR A C 1
ATOM 823 O O . THR A 1 110 ? 1.039 2.958 25.272 1.00 92.75 110 THR A O 1
ATOM 826 N N . ALA A 1 111 ? 3.242 3.482 25.273 1.00 93.62 111 ALA A N 1
ATOM 827 C CA . ALA A 1 111 ? 3.740 2.173 24.919 1.00 93.62 111 ALA A CA 1
ATOM 828 C C . ALA A 1 111 ? 5.121 1.953 25.539 1.00 93.62 111 ALA A C 1
ATOM 830 O O . ALA A 1 111 ? 5.910 2.891 25.694 1.00 93.62 111 ALA A O 1
ATOM 831 N N . THR A 1 112 ? 5.425 0.701 25.848 1.00 93.00 112 THR A N 1
ATOM 832 C CA . THR A 1 112 ? 6.671 0.262 26.473 1.00 93.00 112 THR A CA 1
ATOM 833 C C . THR A 1 112 ? 7.380 -0.786 25.616 1.00 93.00 112 THR A C 1
ATOM 835 O O . THR A 1 112 ? 6.796 -1.404 24.724 1.00 93.00 112 THR A O 1
ATOM 838 N N . GLY A 1 113 ? 8.684 -0.966 25.853 1.00 91.94 113 GLY A N 1
ATOM 839 C CA . GLY A 1 113 ? 9.472 -2.018 25.198 1.00 91.94 113 GLY A CA 1
ATOM 840 C C . GLY A 1 113 ? 9.662 -1.837 23.688 1.00 91.94 113 GLY A C 1
ATOM 841 O O . GLY A 1 113 ? 9.819 -2.826 22.980 1.00 91.94 113 GLY A O 1
ATOM 842 N N . GLY A 1 114 ? 9.630 -0.601 23.187 1.00 94.69 114 GLY A N 1
ATOM 843 C CA . GLY A 1 114 ? 9.767 -0.293 21.766 1.00 94.69 114 GLY A CA 1
ATOM 844 C C . GLY A 1 114 ? 11.145 -0.634 21.184 1.00 94.69 114 GLY A C 1
ATOM 845 O O . GLY A 1 114 ? 12.135 -0.011 21.563 1.00 94.69 114 GLY A O 1
ATOM 846 N N . HIS A 1 115 ? 11.221 -1.582 20.248 1.00 94.75 115 HIS A N 1
ATOM 847 C CA . HIS A 1 115 ? 12.464 -1.975 19.568 1.00 94.75 115 HIS A CA 1
ATOM 848 C C . HIS A 1 115 ? 12.201 -2.654 18.216 1.00 94.75 115 HIS A C 1
ATOM 850 O O . HIS A 1 115 ? 11.121 -3.197 17.980 1.00 94.75 115 HIS A O 1
ATOM 856 N N . PHE A 1 116 ? 13.201 -2.661 17.330 1.00 95.88 116 PHE A N 1
ATOM 857 C CA . PHE A 1 116 ? 13.174 -3.513 16.141 1.00 95.88 116 PHE A CA 1
ATOM 858 C C . PHE A 1 116 ? 13.503 -4.965 16.495 1.00 95.88 116 PHE A C 1
ATOM 860 O O . PHE A 1 116 ? 14.436 -5.244 17.245 1.00 95.88 116 PHE A O 1
ATOM 867 N N . ASP A 1 117 ? 12.756 -5.887 15.902 1.00 94.69 117 ASP A N 1
ATOM 868 C CA . ASP A 1 117 ? 12.980 -7.333 15.985 1.00 94.69 117 ASP A CA 1
ATOM 869 C C . ASP A 1 117 ? 14.333 -7.796 15.403 1.00 94.69 117 ASP A C 1
ATOM 871 O O . ASP A 1 117 ? 14.933 -8.768 15.870 1.00 94.69 117 ASP A O 1
ATOM 875 N N . LEU A 1 118 ? 14.814 -7.096 14.379 1.00 94.31 118 LEU A N 1
ATOM 876 C CA . LEU A 1 118 ? 16.150 -7.175 13.820 1.00 94.31 118 LEU A CA 1
ATOM 877 C C . LEU A 1 118 ? 16.899 -5.912 14.228 1.00 94.31 118 LEU A C 1
ATOM 879 O O . LEU A 1 118 ? 16.518 -4.805 13.832 1.00 94.31 118 LEU A O 1
ATOM 883 N N . SER A 1 119 ? 17.980 -6.091 14.991 1.00 95.44 119 SER A N 1
ATOM 884 C CA . SER A 1 119 ? 18.868 -4.983 15.338 1.00 95.44 119 SER A CA 1
ATOM 885 C C . SER A 1 119 ? 19.414 -4.309 14.080 1.00 95.44 119 SER A C 1
ATOM 887 O O . SER A 1 119 ? 19.435 -4.905 12.997 1.00 95.44 119 SER A O 1
ATOM 889 N N . ASP A 1 120 ? 19.857 -3.064 14.225 1.00 96.81 120 ASP A N 1
ATOM 890 C CA . ASP A 1 120 ? 20.420 -2.293 13.118 1.00 96.81 120 ASP A CA 1
ATOM 891 C C . ASP A 1 120 ? 21.616 -3.022 12.482 1.00 96.81 120 ASP A C 1
ATOM 893 O O . ASP A 1 120 ? 21.720 -3.074 11.258 1.00 96.81 120 ASP A O 1
ATOM 897 N N . GLU A 1 121 ? 22.446 -3.688 13.288 1.00 97.25 121 GLU A N 1
ATOM 898 C CA . GLU A 1 121 ? 23.595 -4.477 12.830 1.00 97.25 121 GLU A CA 1
ATOM 899 C C . GLU A 1 121 ? 23.154 -5.688 12.003 1.00 97.25 121 GLU A C 1
ATOM 901 O O . GLU A 1 121 ? 23.627 -5.887 10.887 1.00 97.25 121 GLU A O 1
ATOM 906 N N . ARG A 1 122 ? 22.188 -6.470 12.502 1.00 96.56 122 ARG A N 1
ATOM 907 C CA . ARG A 1 122 ? 21.687 -7.661 11.793 1.00 96.56 122 ARG A CA 1
ATOM 908 C C . ARG A 1 122 ? 20.962 -7.300 10.500 1.00 96.56 122 ARG A C 1
ATOM 910 O O . ARG A 1 122 ? 21.053 -8.023 9.505 1.00 96.56 122 ARG A O 1
ATOM 917 N N . TYR A 1 123 ? 20.226 -6.191 10.501 1.00 97.12 123 TYR A N 1
ATOM 918 C CA . TYR A 1 123 ? 19.591 -5.695 9.286 1.00 97.12 123 TYR A CA 1
ATOM 919 C C . TYR A 1 123 ? 20.648 -5.213 8.281 1.00 97.12 123 TYR A C 1
ATOM 921 O O . TYR A 1 123 ? 20.580 -5.584 7.112 1.00 97.12 123 TYR A O 1
ATOM 929 N N . ALA A 1 124 ? 21.683 -4.495 8.729 1.00 97.75 124 ALA A N 1
ATOM 930 C CA . ALA A 1 124 ? 22.803 -4.078 7.884 1.00 97.75 124 ALA A CA 1
ATOM 931 C C . ALA A 1 124 ? 23.581 -5.266 7.277 1.00 97.75 124 ALA A C 1
ATOM 933 O O . ALA A 1 124 ? 23.965 -5.224 6.104 1.00 97.75 124 ALA A O 1
ATOM 934 N N . GLU A 1 125 ? 23.780 -6.344 8.038 1.00 97.44 125 GLU A N 1
ATOM 935 C CA . GLU A 1 125 ? 24.359 -7.604 7.547 1.00 97.44 125 GLU A CA 1
ATOM 936 C C . GLU A 1 125 ? 23.486 -8.244 6.460 1.00 97.44 125 GLU A C 1
ATOM 938 O O . GLU A 1 125 ? 23.996 -8.679 5.423 1.00 97.44 125 GLU A O 1
ATOM 943 N N . THR A 1 126 ? 22.165 -8.254 6.666 1.00 96.81 126 THR A N 1
ATOM 944 C CA . THR A 1 126 ? 21.198 -8.771 5.686 1.00 96.81 126 THR A CA 1
ATOM 945 C C . THR A 1 126 ? 21.250 -7.952 4.397 1.00 96.81 126 THR A C 1
ATOM 947 O O . THR A 1 126 ? 21.407 -8.519 3.318 1.00 96.81 126 THR A O 1
ATOM 950 N N . VAL A 1 127 ? 21.232 -6.618 4.502 1.00 97.12 127 VAL A N 1
ATOM 951 C CA . VAL A 1 127 ? 21.379 -5.707 3.356 1.00 97.12 127 VAL A CA 1
ATOM 952 C C . VAL A 1 127 ? 22.681 -5.981 2.603 1.00 97.12 127 VAL A C 1
ATOM 954 O O . VAL A 1 127 ? 22.667 -6.184 1.392 1.00 97.12 127 VAL A O 1
ATOM 957 N N . SER A 1 128 ? 23.806 -6.060 3.315 1.00 97.56 128 SER A N 1
ATOM 958 C CA . SER A 1 128 ? 25.117 -6.330 2.708 1.00 97.56 128 SER A CA 1
ATOM 959 C C . SER A 1 128 ? 25.160 -7.684 1.993 1.00 97.56 128 SER A C 1
ATOM 961 O O . SER A 1 128 ? 25.798 -7.822 0.947 1.00 97.56 128 SER A O 1
ATOM 963 N N . THR A 1 129 ? 24.471 -8.685 2.540 1.00 97.19 129 THR A N 1
ATOM 964 C CA . THR A 1 129 ? 24.369 -10.021 1.944 1.00 97.19 129 THR A CA 1
ATOM 965 C C . THR A 1 129 ? 23.535 -9.992 0.671 1.00 97.19 129 THR A C 1
ATOM 967 O O . THR A 1 129 ? 24.011 -10.477 -0.351 1.00 97.19 129 THR A O 1
ATOM 970 N N . VAL A 1 130 ? 22.359 -9.360 0.679 1.00 96.75 130 VAL A N 1
ATOM 971 C CA . VAL A 1 130 ? 21.518 -9.219 -0.523 1.00 96.75 130 VAL A CA 1
ATOM 972 C C . VAL A 1 130 ? 22.255 -8.457 -1.628 1.00 96.75 130 VAL A C 1
ATOM 974 O O . VAL A 1 130 ? 22.268 -8.894 -2.779 1.00 96.75 130 VAL A O 1
ATOM 977 N N . LEU A 1 131 ? 22.949 -7.368 -1.286 1.00 95.50 131 LEU A N 1
ATOM 978 C CA . LEU A 1 131 ? 23.730 -6.592 -2.252 1.00 95.50 131 LEU A CA 1
ATOM 979 C C . LEU A 1 131 ? 24.843 -7.423 -2.902 1.00 95.50 131 LEU A C 1
ATOM 981 O O . LEU A 1 131 ? 25.039 -7.360 -4.115 1.00 95.50 131 LEU A O 1
ATOM 985 N N . ARG A 1 132 ? 25.572 -8.215 -2.111 1.00 95.88 132 ARG A N 1
ATOM 986 C CA . ARG A 1 132 ? 26.720 -9.001 -2.584 1.00 95.88 132 ARG A CA 1
ATOM 987 C C . ARG A 1 132 ? 26.313 -10.291 -3.294 1.00 95.88 132 ARG A C 1
ATOM 989 O O . ARG A 1 132 ? 26.941 -10.663 -4.283 1.00 95.88 132 ARG A O 1
ATOM 996 N N . GLU A 1 133 ? 25.334 -11.007 -2.754 1.00 95.75 133 GLU A N 1
ATOM 997 C CA . GLU A 1 133 ? 25.011 -12.374 -3.168 1.00 95.75 133 GLU A CA 1
ATOM 998 C C . GLU A 1 133 ? 23.832 -12.459 -4.124 1.00 95.75 133 GLU A C 1
ATOM 1000 O O . GLU A 1 133 ? 23.827 -13.363 -4.950 1.00 95.75 133 GLU A O 1
ATOM 1005 N N . GLU A 1 134 ? 22.883 -11.529 -4.055 1.00 95.31 134 GLU A N 1
ATOM 1006 C CA . GLU A 1 134 ? 21.711 -11.534 -4.930 1.00 95.31 134 GLU A CA 1
ATOM 1007 C C . GLU A 1 134 ? 21.946 -10.541 -6.079 1.00 95.31 134 GLU A C 1
ATOM 1009 O O . GLU A 1 134 ? 22.175 -10.934 -7.225 1.00 95.31 134 GLU A O 1
ATOM 1014 N N . ILE A 1 135 ? 22.032 -9.243 -5.769 1.00 92.12 135 ILE A N 1
ATOM 1015 C CA . ILE A 1 135 ? 22.227 -8.192 -6.786 1.00 92.12 135 ILE A CA 1
ATOM 1016 C C . ILE A 1 135 ? 23.596 -8.344 -7.462 1.00 92.12 135 ILE A C 1
ATOM 1018 O O . ILE A 1 135 ? 23.694 -8.366 -8.688 1.00 92.12 135 ILE A O 1
ATOM 1022 N N . GLY A 1 136 ? 24.663 -8.533 -6.680 1.00 90.44 136 GLY A N 1
ATOM 1023 C CA . GLY A 1 136 ? 26.029 -8.699 -7.187 1.00 90.44 136 GLY A CA 1
ATOM 1024 C C . GLY A 1 136 ? 26.241 -9.932 -8.075 1.00 90.44 136 GLY A C 1
ATOM 1025 O O . GLY A 1 136 ? 27.218 -9.978 -8.823 1.00 90.44 136 GLY A O 1
ATOM 1026 N N . ARG A 1 137 ? 25.331 -10.915 -8.031 1.00 92.25 137 ARG A N 1
ATOM 1027 C CA . ARG A 1 137 ? 25.355 -12.112 -8.892 1.00 92.25 137 ARG A CA 1
ATOM 1028 C C . ARG A 1 137 ? 24.362 -12.051 -10.057 1.00 92.25 137 ARG A C 1
ATOM 1030 O O . ARG A 1 137 ? 24.374 -12.947 -10.906 1.00 92.25 137 ARG A O 1
ATOM 1037 N N . GLY A 1 138 ? 23.576 -10.977 -10.140 1.00 86.50 138 GLY A N 1
ATOM 1038 C CA . GLY A 1 138 ? 22.588 -10.759 -11.192 1.00 86.50 138 GLY A CA 1
ATOM 1039 C C . GLY A 1 138 ? 21.277 -11.515 -10.977 1.00 86.50 138 GLY A C 1
ATOM 1040 O O . GLY A 1 138 ? 20.629 -11.860 -11.957 1.00 86.50 138 GLY A O 1
ATOM 1041 N N . GLU A 1 139 ? 20.895 -11.789 -9.726 1.00 87.19 139 GLU A N 1
ATOM 1042 C CA . GLU A 1 139 ? 19.594 -12.394 -9.393 1.00 87.19 139 GLU A CA 1
ATOM 1043 C C . GLU A 1 139 ? 18.432 -11.419 -9.649 1.00 87.19 139 GLU A C 1
ATOM 1045 O O . GLU A 1 139 ? 17.308 -11.821 -9.934 1.00 87.19 139 GLU A O 1
ATOM 1050 N N . GLY A 1 140 ? 18.687 -10.117 -9.574 1.00 86.75 140 GLY A N 1
ATOM 1051 C CA . GLY A 1 140 ? 17.691 -9.086 -9.827 1.00 86.75 140 GLY A CA 1
ATOM 1052 C C . GLY A 1 140 ? 18.277 -7.696 -9.654 1.00 86.75 140 GLY A C 1
ATOM 1053 O O . GLY A 1 140 ? 19.429 -7.543 -9.235 1.00 86.75 140 GLY A O 1
ATOM 1054 N N . ALA A 1 141 ? 17.491 -6.688 -10.016 1.00 85.88 141 ALA A N 1
ATOM 1055 C CA . ALA A 1 141 ? 17.922 -5.295 -9.976 1.00 85.88 141 ALA A CA 1
ATOM 1056 C C . ALA A 1 141 ? 17.697 -4.671 -8.592 1.00 85.88 141 ALA A C 1
ATOM 1058 O O . ALA A 1 141 ? 18.541 -3.912 -8.108 1.00 85.88 141 ALA A O 1
ATOM 1059 N N . ASN A 1 142 ? 16.584 -5.028 -7.947 1.00 90.44 142 ASN A N 1
ATOM 1060 C CA . ASN A 1 142 ? 16.204 -4.509 -6.643 1.00 90.44 142 ASN A CA 1
ATOM 1061 C C . ASN A 1 142 ? 15.371 -5.508 -5.832 1.00 90.44 142 ASN A C 1
ATOM 1063 O O . ASN A 1 142 ? 14.605 -6.295 -6.387 1.00 90.44 142 ASN A O 1
ATOM 1067 N N . PHE A 1 143 ? 15.484 -5.426 -4.506 1.00 95.19 143 PHE A N 1
ATOM 1068 C CA . PHE A 1 143 ? 14.726 -6.251 -3.560 1.00 95.19 143 PHE A CA 1
ATOM 1069 C C . PHE A 1 143 ? 14.324 -5.435 -2.336 1.00 95.19 143 PHE A C 1
ATOM 1071 O O . PHE A 1 143 ? 15.062 -4.552 -1.913 1.00 95.19 143 PHE A O 1
ATOM 1078 N N . VAL A 1 144 ? 13.192 -5.758 -1.722 1.00 96.25 144 VAL A N 1
ATOM 1079 C CA . VAL A 1 144 ? 12.730 -5.136 -0.478 1.00 96.25 144 VAL A CA 1
ATOM 1080 C C . VAL A 1 144 ? 12.726 -6.190 0.611 1.00 96.25 144 VAL A C 1
ATOM 1082 O O . VAL A 1 144 ? 11.975 -7.157 0.523 1.00 96.25 144 VAL A O 1
ATOM 1085 N N . ILE A 1 145 ? 13.531 -5.994 1.653 1.00 96.38 145 ILE A N 1
ATOM 1086 C CA . ILE A 1 145 ? 13.555 -6.853 2.844 1.00 96.38 145 ILE A CA 1
ATOM 1087 C C . ILE A 1 145 ? 12.950 -6.083 4.015 1.00 96.38 145 ILE A C 1
ATOM 1089 O O . ILE A 1 145 ? 13.283 -4.916 4.221 1.00 96.38 145 ILE A O 1
ATOM 1093 N N . HIS A 1 146 ? 12.055 -6.716 4.776 1.00 95.75 146 HIS A N 1
ATOM 1094 C CA . HIS A 1 146 ? 11.394 -6.062 5.904 1.00 95.75 146 HIS A CA 1
ATOM 1095 C C . HIS A 1 146 ? 12.019 -6.413 7.260 1.00 95.75 146 HIS A C 1
ATOM 1097 O O . HIS A 1 146 ? 12.568 -7.492 7.487 1.00 95.75 146 HIS A O 1
ATOM 1103 N N . ARG A 1 147 ? 11.841 -5.490 8.201 1.00 96.81 147 ARG A N 1
ATOM 1104 C CA . ARG A 1 147 ? 11.955 -5.695 9.646 1.00 96.81 147 ARG A CA 1
ATOM 1105 C C . ARG A 1 147 ? 10.741 -5.081 10.340 1.00 96.81 147 ARG A C 1
ATOM 1107 O O . ARG A 1 147 ? 9.953 -4.380 9.705 1.00 96.81 147 ARG A O 1
ATOM 1114 N N . VAL A 1 148 ? 10.540 -5.351 11.625 1.00 97.50 148 VAL A N 1
ATOM 1115 C CA . VAL A 1 148 ? 9.337 -4.911 12.350 1.00 97.50 148 VAL A CA 1
ATOM 1116 C C . VAL A 1 148 ? 9.722 -4.212 13.636 1.00 97.50 148 VAL A C 1
ATOM 1118 O O . VAL A 1 148 ? 10.396 -4.778 14.495 1.00 97.50 148 VAL A O 1
ATOM 1121 N N . TYR A 1 149 ? 9.251 -2.978 13.787 1.00 97.81 149 TYR A N 1
ATOM 1122 C CA . TYR A 1 149 ? 9.265 -2.318 15.082 1.00 97.81 149 TYR A CA 1
ATOM 1123 C C . TYR A 1 149 ? 8.142 -2.898 15.941 1.00 97.81 149 TYR A C 1
ATOM 1125 O O . TYR A 1 149 ? 6.998 -2.989 15.492 1.00 97.81 149 TYR A O 1
ATOM 1133 N N . THR A 1 150 ? 8.456 -3.286 17.169 1.00 97.44 150 THR A N 1
ATOM 1134 C CA . THR A 1 150 ? 7.516 -3.900 18.107 1.00 97.44 150 THR A CA 1
ATOM 1135 C C . THR A 1 150 ? 7.488 -3.134 19.418 1.00 97.44 150 THR A C 1
ATOM 1137 O O . THR A 1 150 ? 8.514 -2.610 19.845 1.00 97.44 150 THR A O 1
ATOM 1140 N N . ALA A 1 151 ? 6.314 -3.052 20.039 1.00 97.38 151 ALA A N 1
ATOM 1141 C CA . ALA A 1 151 ? 6.119 -2.481 21.370 1.00 97.38 151 ALA A CA 1
ATOM 1142 C C . ALA A 1 151 ? 4.870 -3.090 22.026 1.00 97.38 151 ALA A C 1
ATOM 1144 O O . ALA A 1 151 ? 4.061 -3.733 21.350 1.00 97.38 151 ALA A O 1
ATOM 1145 N N . SER A 1 152 ? 4.685 -2.838 23.317 1.00 97.50 152 SER A N 1
ATOM 1146 C CA . SER A 1 152 ? 3.452 -3.151 24.044 1.00 97.50 152 SER A CA 1
ATOM 1147 C C . SER A 1 152 ? 2.730 -1.856 24.394 1.00 97.50 152 SER A C 1
ATOM 1149 O O . SER A 1 152 ? 3.334 -0.954 24.966 1.00 97.50 152 SER A O 1
ATOM 1151 N N . LEU A 1 153 ? 1.456 -1.738 24.034 1.00 96.25 153 LEU A N 1
ATOM 1152 C CA . LEU A 1 153 ? 0.627 -0.585 24.369 1.00 96.25 153 LEU A CA 1
ATOM 1153 C C . LEU A 1 153 ? 0.137 -0.688 25.815 1.00 96.25 153 LEU A C 1
ATOM 1155 O O . LEU A 1 153 ? -0.449 -1.699 26.195 1.00 96.25 153 LEU A O 1
ATOM 1159 N N . ASP A 1 154 ? 0.292 0.388 26.586 1.00 93.94 154 ASP A N 1
ATOM 1160 C CA . ASP A 1 154 ? -0.370 0.513 27.896 1.00 93.94 154 ASP A CA 1
ATOM 1161 C C . ASP A 1 154 ? -1.747 1.184 27.752 1.00 93.94 154 ASP A C 1
ATOM 1163 O O . ASP A 1 154 ? -2.629 1.062 28.601 1.00 93.94 154 ASP A O 1
ATOM 1167 N N . THR A 1 155 ? -1.940 1.925 26.658 1.00 93.06 155 THR A N 1
ATOM 1168 C CA . THR A 1 155 ? -3.235 2.494 26.275 1.00 93.06 155 THR A CA 1
ATOM 1169 C C . THR A 1 155 ? -4.133 1.402 25.680 1.00 93.06 155 THR A C 1
ATOM 1171 O O . THR A 1 155 ? -3.632 0.598 24.894 1.00 93.06 155 THR A O 1
ATOM 1174 N N . PRO A 1 156 ? -5.456 1.390 25.961 1.00 93.00 156 PRO A N 1
ATOM 1175 C CA . PRO A 1 156 ? -6.372 0.433 25.346 1.00 93.00 156 PRO A CA 1
ATOM 1176 C C . PRO A 1 156 ? -6.211 0.382 23.812 1.00 93.00 156 PRO A C 1
ATOM 1178 O O . PRO A 1 156 ? -6.265 1.442 23.176 1.00 93.00 156 PRO A O 1
ATOM 1181 N N . PRO A 1 157 ? -6.029 -0.807 23.205 1.00 94.69 157 PRO A N 1
ATOM 1182 C CA . PRO A 1 157 ? -5.593 -0.959 21.812 1.00 94.69 157 PRO A CA 1
ATOM 1183 C C . PRO A 1 157 ? -6.398 -0.164 20.782 1.00 94.69 157 PRO A C 1
ATOM 1185 O O . PRO A 1 157 ? -5.833 0.559 19.960 1.00 94.69 157 PRO A O 1
ATOM 1188 N N . LEU A 1 158 ? -7.729 -0.250 20.845 1.00 94.69 158 LEU A N 1
ATOM 1189 C CA . LEU A 1 158 ? -8.598 0.439 19.894 1.00 94.69 158 LEU A CA 1
ATOM 1190 C C . LEU A 1 158 ? -8.572 1.962 20.088 1.00 94.69 158 LEU A C 1
ATOM 1192 O O . LEU A 1 158 ? -8.532 2.713 19.115 1.00 94.69 158 LEU A O 1
ATOM 1196 N N . VAL A 1 159 ? -8.513 2.427 21.339 1.00 94.69 159 VAL A N 1
ATOM 1197 C CA . VAL A 1 159 ? -8.372 3.857 21.661 1.00 94.69 159 VAL A CA 1
ATOM 1198 C C . VAL A 1 159 ? -7.042 4.394 21.133 1.00 94.69 159 VAL A C 1
ATOM 1200 O O . VAL A 1 159 ? -7.008 5.486 20.565 1.00 94.69 159 VAL A O 1
ATOM 1203 N N . ALA A 1 160 ? -5.961 3.621 21.267 1.00 96.12 160 ALA A N 1
ATOM 1204 C CA . ALA A 1 160 ? -4.659 3.974 20.716 1.00 96.12 160 ALA A CA 1
ATOM 1205 C C . ALA A 1 160 ? -4.695 4.082 19.184 1.00 96.12 160 ALA A C 1
ATOM 1207 O O . ALA A 1 160 ? -4.215 5.075 18.635 1.00 96.12 160 ALA A O 1
ATOM 1208 N N . GLY A 1 161 ? -5.326 3.118 18.504 1.00 97.19 161 GLY A N 1
ATOM 1209 C CA . GLY A 1 161 ? -5.528 3.154 17.055 1.00 97.19 161 GLY A CA 1
ATOM 1210 C C . GLY A 1 161 ? -6.323 4.380 16.595 1.00 97.19 161 GLY A C 1
ATOM 1211 O O . GLY A 1 161 ? -5.897 5.087 15.684 1.00 97.19 161 GLY A O 1
ATOM 1212 N N . LEU A 1 162 ? -7.440 4.693 17.255 1.00 97.62 162 LEU A N 1
ATOM 1213 C CA . LEU A 1 162 ? -8.276 5.857 16.928 1.00 97.62 162 LEU A CA 1
ATOM 1214 C C . LEU A 1 162 ? -7.551 7.192 17.173 1.00 97.62 162 LEU A C 1
ATOM 1216 O O . LEU A 1 162 ? -7.673 8.122 16.371 1.00 97.62 162 LEU A O 1
ATOM 1220 N N . ALA A 1 163 ? -6.762 7.287 18.247 1.00 96.75 163 ALA A N 1
ATOM 1221 C CA . ALA A 1 163 ? -5.944 8.465 18.523 1.00 96.75 163 ALA A CA 1
ATOM 1222 C C . ALA A 1 163 ? -4.810 8.621 17.495 1.00 96.75 163 ALA A C 1
ATOM 1224 O O . ALA A 1 163 ? -4.532 9.734 17.040 1.00 96.75 163 ALA A O 1
ATOM 1225 N N . ALA A 1 164 ? -4.188 7.515 17.078 1.00 97.56 164 ALA A N 1
ATOM 1226 C CA . ALA A 1 164 ? -3.200 7.516 16.004 1.00 97.56 164 ALA A CA 1
ATOM 1227 C C . ALA A 1 164 ? -3.818 7.950 14.668 1.00 97.56 164 ALA A C 1
ATOM 1229 O O . ALA A 1 164 ? -3.251 8.813 13.999 1.00 97.56 164 ALA A O 1
ATOM 1230 N N . LEU A 1 165 ? -5.011 7.452 14.320 1.00 98.44 165 LEU A N 1
ATOM 1231 C CA . LEU A 1 165 ? -5.744 7.882 13.126 1.00 98.44 165 LEU A CA 1
ATOM 1232 C C . LEU A 1 165 ? -5.951 9.401 13.119 1.00 98.44 165 LEU A C 1
ATOM 1234 O O . LEU A 1 165 ? -5.643 10.057 12.126 1.00 98.44 165 LEU A O 1
ATOM 1238 N N . ARG A 1 166 ? -6.422 9.981 14.232 1.00 97.75 166 ARG A N 1
ATOM 1239 C CA . ARG A 1 166 ? -6.594 11.438 14.357 1.00 97.75 166 ARG A CA 1
ATOM 1240 C C . ARG A 1 166 ? -5.295 12.191 14.078 1.00 97.75 166 ARG A C 1
ATOM 1242 O O . ARG A 1 166 ? -5.310 13.170 13.334 1.00 97.75 166 ARG A O 1
ATOM 1249 N N . ARG A 1 167 ? -4.176 11.747 14.658 1.00 96.62 167 ARG A N 1
ATOM 1250 C CA . ARG A 1 167 ? -2.867 12.386 14.450 1.00 96.62 167 ARG A CA 1
ATOM 1251 C C . ARG A 1 167 ? -2.395 12.272 13.008 1.00 96.62 167 ARG A C 1
ATOM 1253 O O . ARG A 1 167 ? -1.916 13.266 12.473 1.00 96.62 167 ARG A O 1
ATOM 1260 N N . LEU A 1 168 ? -2.579 11.119 12.368 1.00 96.19 168 LEU A N 1
ATOM 1261 C CA . LEU A 1 168 ? -2.253 10.935 10.952 1.00 96.19 168 LEU A CA 1
ATOM 1262 C C . LEU A 1 168 ? -3.098 11.854 10.062 1.00 96.19 168 LEU A C 1
ATOM 1264 O O . LEU A 1 168 ? -2.549 12.525 9.197 1.00 96.19 168 LEU A O 1
ATOM 1268 N N . LEU A 1 169 ? -4.403 11.973 10.324 1.00 96.56 169 LEU A N 1
ATOM 1269 C CA . LEU A 1 169 ? -5.296 12.865 9.573 1.00 96.56 169 LEU A CA 1
ATOM 1270 C C . LEU A 1 169 ? -4.915 14.353 9.689 1.00 96.56 169 LEU A C 1
ATOM 1272 O O . LEU A 1 169 ? -5.205 15.124 8.774 1.00 96.56 169 LEU A O 1
ATOM 1276 N N . LEU A 1 170 ? -4.302 14.763 10.805 1.00 94.44 170 LEU A N 1
ATOM 1277 C CA . LEU A 1 170 ? -3.843 16.138 11.042 1.00 94.44 170 LEU A CA 1
ATOM 1278 C C . LEU A 1 170 ? -2.423 16.397 10.520 1.00 94.44 170 LEU A C 1
ATOM 1280 O O . LEU A 1 170 ? -2.136 17.494 10.038 1.00 94.44 170 LEU A O 1
ATOM 1284 N N . GLY A 1 171 ? -1.531 15.423 10.694 1.00 87.38 171 GLY A N 1
ATOM 1285 C CA . GLY A 1 171 ? -0.094 15.578 10.492 1.00 87.38 171 GLY A CA 1
ATOM 1286 C C . GLY A 1 171 ? 0.397 15.118 9.126 1.00 87.38 171 GLY A C 1
ATOM 1287 O O . GLY A 1 171 ? 1.283 15.761 8.566 1.00 87.38 171 GLY A O 1
ATOM 1288 N N . GLU A 1 172 ? -0.173 14.044 8.578 1.00 86.94 172 GLU A N 1
ATOM 1289 C CA . GLU A 1 172 ? 0.293 13.468 7.319 1.00 86.94 172 GLU A CA 1
ATOM 1290 C C . GLU A 1 172 ? -0.356 14.149 6.111 1.00 86.94 172 GLU A C 1
ATOM 1292 O O . GLU A 1 172 ? -1.545 14.486 6.100 1.00 86.94 172 GLU A O 1
ATOM 1297 N N . ARG A 1 173 ? 0.444 14.365 5.066 1.00 83.19 173 ARG A N 1
ATOM 1298 C CA . ARG A 1 173 ? 0.016 14.990 3.808 1.00 83.19 173 ARG A CA 1
ATOM 1299 C C . ARG A 1 173 ? 0.392 14.073 2.652 1.00 83.19 173 ARG A C 1
ATOM 1301 O O . ARG A 1 173 ? 1.325 13.295 2.770 1.00 83.19 173 ARG A O 1
ATOM 1308 N N . GLY A 1 174 ? -0.351 14.132 1.549 1.00 84.50 174 GLY A N 1
ATOM 1309 C CA . GLY A 1 174 ? -0.040 13.335 0.355 1.00 84.50 174 GLY A CA 1
ATOM 1310 C C . GLY A 1 174 ? -0.172 11.816 0.526 1.00 84.50 174 GLY A C 1
ATOM 1311 O O . GLY A 1 174 ? 0.294 11.077 -0.332 1.00 84.50 174 GLY A O 1
ATOM 1312 N N . ALA A 1 175 ? -0.788 11.332 1.611 1.00 93.56 175 ALA A N 1
ATOM 1313 C CA . ALA A 1 175 ? -1.166 9.928 1.722 1.00 93.56 175 ALA A CA 1
ATOM 1314 C C . ALA A 1 175 ? -2.281 9.616 0.716 1.00 93.56 175 ALA A C 1
ATOM 1316 O O . ALA A 1 175 ? -3.258 10.364 0.625 1.00 93.56 175 ALA A O 1
ATOM 1317 N N . TYR A 1 176 ? -2.151 8.489 0.016 1.00 96.62 176 TYR A N 1
ATOM 1318 C CA . TYR A 1 176 ? -3.210 7.970 -0.834 1.00 96.62 176 TYR A CA 1
ATOM 1319 C C . TYR A 1 176 ? -4.421 7.586 0.019 1.00 96.62 176 TYR A C 1
ATOM 1321 O O . TYR A 1 176 ? -5.530 8.057 -0.216 1.00 96.62 176 TYR A O 1
ATOM 1329 N N . TRP A 1 177 ? -4.197 6.809 1.080 1.00 98.31 177 TRP A N 1
ATOM 1330 C CA . TRP A 1 177 ? -5.204 6.526 2.102 1.00 98.31 177 TRP A CA 1
ATOM 1331 C C . TRP A 1 177 ? -4.644 6.800 3.498 1.00 98.31 177 TRP A C 1
ATOM 1333 O O . TRP A 1 177 ? -3.541 6.374 3.836 1.00 98.31 177 TRP A O 1
ATOM 1343 N N . THR A 1 178 ? -5.438 7.456 4.343 1.00 98.69 178 THR A N 1
ATOM 1344 C CA . THR A 1 178 ? -5.265 7.460 5.803 1.00 98.69 178 THR A CA 1
ATOM 1345 C C . THR A 1 178 ? -6.419 6.687 6.415 1.00 98.69 178 THR A C 1
ATOM 1347 O O . THR A 1 178 ? -7.575 7.042 6.182 1.00 98.69 178 THR A O 1
ATOM 1350 N N . PHE A 1 179 ? -6.136 5.622 7.158 1.00 98.81 179 PHE A N 1
ATOM 1351 C CA . PHE A 1 179 ? -7.165 4.648 7.498 1.00 98.81 179 PHE A CA 1
ATOM 1352 C C . PHE A 1 179 ? -6.996 4.006 8.873 1.00 98.81 179 PHE A C 1
ATOM 1354 O O . PHE A 1 179 ? -5.896 3.945 9.426 1.00 98.81 179 PHE A O 1
ATOM 1361 N N . LEU A 1 180 ? -8.110 3.486 9.384 1.00 98.81 180 LEU A N 1
ATOM 1362 C CA . LEU A 1 180 ? -8.167 2.494 10.449 1.00 98.81 180 LEU A CA 1
ATOM 1363 C C . LEU A 1 180 ? -9.139 1.383 10.047 1.00 98.81 180 LEU A C 1
ATOM 1365 O O . LEU A 1 180 ? -10.262 1.677 9.651 1.00 98.81 180 LEU A O 1
ATOM 1369 N N . VAL A 1 181 ? -8.731 0.124 10.180 1.00 98.81 181 VAL A N 1
ATOM 1370 C CA . VAL A 1 181 ? -9.590 -1.055 9.997 1.00 98.81 181 VAL A CA 1
ATOM 1371 C C . VAL A 1 181 ? -9.534 -1.884 11.270 1.00 98.81 181 VAL A C 1
ATOM 1373 O O . VAL A 1 181 ? -8.458 -2.319 11.678 1.00 98.81 181 VAL A O 1
ATOM 1376 N N . HIS A 1 182 ? -10.680 -2.089 11.907 1.00 98.19 182 HIS A N 1
ATOM 1377 C CA . HIS A 1 182 ? -10.821 -2.903 13.105 1.00 98.19 182 HIS A CA 1
ATOM 1378 C C . HIS A 1 182 ? -11.632 -4.155 12.771 1.00 98.19 182 HIS A C 1
ATOM 1380 O O . HIS A 1 182 ? -12.762 -4.050 12.301 1.00 98.19 182 HIS A O 1
ATOM 1386 N N . THR A 1 183 ? -11.064 -5.334 13.016 1.00 96.75 183 THR A N 1
ATOM 1387 C CA . THR A 1 183 ? -11.691 -6.627 12.684 1.00 96.75 183 THR A CA 1
ATOM 1388 C C . THR A 1 183 ? -12.206 -7.373 13.921 1.00 96.75 183 THR A C 1
ATOM 1390 O O . THR A 1 183 ? -12.580 -8.537 13.830 1.00 96.75 183 THR A O 1
ATOM 1393 N N . GLY A 1 184 ? -12.149 -6.758 15.106 1.00 92.19 184 GLY A N 1
ATOM 1394 C CA . GLY A 1 184 ? -12.342 -7.434 16.397 1.00 92.19 184 GLY A CA 1
ATOM 1395 C C . GLY A 1 184 ? -11.094 -8.193 16.866 1.00 92.19 184 GLY A C 1
ATOM 1396 O O . GLY A 1 184 ? -10.685 -8.074 18.016 1.00 92.19 184 GLY A O 1
ATOM 1397 N N . THR A 1 185 ? -10.401 -8.897 15.966 1.00 92.75 185 THR A N 1
ATOM 1398 C CA . THR A 1 185 ? -9.182 -9.663 16.302 1.00 92.75 185 THR A CA 1
ATOM 1399 C C . THR A 1 185 ? -7.882 -8.888 16.106 1.00 92.75 185 THR A C 1
ATOM 1401 O O . THR A 1 185 ? -6.833 -9.318 16.589 1.00 92.75 185 THR A O 1
ATOM 1404 N N . ARG A 1 186 ? -7.925 -7.751 15.403 1.00 95.56 186 ARG A N 1
ATOM 1405 C CA . ARG A 1 186 ? -6.806 -6.813 15.241 1.00 95.56 186 ARG A CA 1
ATOM 1406 C C . ARG A 1 186 ? -7.301 -5.435 14.802 1.00 95.56 186 ARG A C 1
ATOM 1408 O O . ARG A 1 186 ? -8.435 -5.270 14.354 1.00 95.56 186 ARG A O 1
ATOM 1415 N N . THR A 1 187 ? -6.420 -4.448 14.902 1.00 98.31 187 THR A N 1
ATOM 1416 C CA . THR A 1 187 ? -6.625 -3.098 14.368 1.00 98.31 187 THR A CA 1
ATOM 1417 C C . THR A 1 187 ? -5.441 -2.720 13.490 1.00 98.31 187 THR A C 1
ATOM 1419 O O . THR A 1 187 ? -4.304 -2.731 13.957 1.00 98.31 187 THR A O 1
ATOM 1422 N N . LEU A 1 188 ? -5.699 -2.382 12.230 1.00 98.81 188 LEU A N 1
ATOM 1423 C CA . LEU A 1 188 ? -4.719 -1.792 11.324 1.00 98.81 188 LEU A CA 1
ATOM 1424 C C . LEU A 1 188 ? -4.934 -0.283 11.280 1.00 98.81 188 LEU A C 1
ATOM 1426 O O . LEU A 1 188 ? -6.061 0.155 11.077 1.00 98.81 188 LEU A O 1
ATOM 1430 N N . VAL A 1 189 ? -3.882 0.514 11.449 1.00 98.75 189 VAL A N 1
ATOM 1431 C CA . VAL A 1 189 ? -3.949 1.980 11.330 1.00 98.75 189 VAL A CA 1
ATOM 1432 C C . VAL A 1 189 ? -2.738 2.494 10.567 1.00 98.75 189 VAL A C 1
ATOM 1434 O O . VAL A 1 189 ? -1.606 2.122 10.873 1.00 98.75 189 VAL A O 1
ATOM 1437 N N . GLY A 1 190 ? -2.951 3.332 9.559 1.00 98.12 190 GLY A N 1
ATOM 1438 C CA . GLY A 1 190 ? -1.866 3.733 8.671 1.00 98.12 190 GLY A CA 1
ATOM 1439 C C . GLY A 1 190 ? -2.171 4.935 7.794 1.00 98.12 190 GLY A C 1
ATOM 1440 O O . GLY A 1 190 ? -3.309 5.397 7.696 1.00 98.12 190 GLY A O 1
ATOM 1441 N N . ALA A 1 191 ? -1.115 5.435 7.162 1.00 97.25 191 ALA A N 1
ATOM 1442 C CA . ALA A 1 191 ? -1.165 6.488 6.156 1.00 97.25 191 ALA A CA 1
ATOM 1443 C C . ALA A 1 191 ? -0.251 6.089 4.993 1.00 97.25 191 ALA A C 1
ATOM 1445 O O . ALA A 1 191 ? 0.943 6.394 4.971 1.00 97.25 191 ALA A O 1
ATOM 1446 N N . THR A 1 192 ? -0.807 5.323 4.061 1.00 96.31 192 THR A N 1
ATOM 1447 C CA . THR A 1 192 ? -0.065 4.772 2.926 1.00 96.31 192 THR A CA 1
ATOM 1448 C C . THR A 1 192 ? -0.013 5.785 1.781 1.00 96.31 192 THR A C 1
ATOM 1450 O O . THR A 1 192 ? -1.047 6.374 1.450 1.00 96.31 192 THR A O 1
ATOM 1453 N N . PRO A 1 193 ? 1.165 6.040 1.184 1.00 93.19 193 PRO A N 1
ATOM 1454 C CA . PRO A 1 193 ? 1.294 6.968 0.064 1.00 93.19 193 PRO A CA 1
ATOM 1455 C C . PRO A 1 193 ? 0.869 6.358 -1.273 1.00 93.19 193 PRO A C 1
ATOM 1457 O O . PRO A 1 193 ? 0.679 7.105 -2.228 1.00 93.19 193 PRO A O 1
ATOM 1460 N N . GLU A 1 194 ? 0.731 5.034 -1.347 1.00 95.06 194 GLU A N 1
ATOM 1461 C CA . GLU A 1 194 ? 0.806 4.315 -2.614 1.00 95.06 194 GLU A CA 1
ATOM 1462 C C . GLU A 1 194 ? -0.468 3.524 -2.905 1.00 95.06 194 GLU A C 1
ATOM 1464 O O . GLU A 1 194 ? -0.913 2.671 -2.123 1.00 95.06 194 GLU A O 1
ATOM 1469 N N . ARG A 1 195 ? -1.049 3.818 -4.068 1.00 97.12 195 ARG A N 1
ATOM 1470 C CA . ARG A 1 195 ? -2.081 2.998 -4.694 1.00 97.12 195 ARG A CA 1
ATOM 1471 C C . ARG A 1 195 ? -1.421 1.739 -5.247 1.00 97.12 195 ARG A C 1
ATOM 1473 O O . ARG A 1 195 ? -0.520 1.848 -6.066 1.00 97.12 195 ARG A O 1
ATOM 1480 N N . HIS A 1 196 ? -1.934 0.567 -4.880 1.00 98.06 196 HIS A N 1
ATOM 1481 C CA . HIS A 1 196 ? -1.572 -0.667 -5.571 1.00 98.06 196 HIS A CA 1
ATOM 1482 C C . HIS A 1 196 ? -2.235 -0.710 -6.947 1.00 98.06 196 HIS A C 1
ATOM 1484 O O . HIS A 1 196 ? -1.567 -0.720 -7.974 1.00 98.06 196 HIS A O 1
ATOM 1490 N N . VAL A 1 197 ? -3.570 -0.699 -6.950 1.00 98.50 197 VAL A N 1
ATOM 1491 C CA . VAL A 1 197 ? -4.384 -0.674 -8.162 1.00 98.50 197 VAL A CA 1
ATOM 1492 C C . VAL A 1 197 ? -5.757 -0.076 -7.855 1.00 98.50 197 VAL A C 1
ATOM 1494 O O . VAL A 1 197 ? -6.298 -0.252 -6.761 1.00 98.50 197 VAL A O 1
ATOM 1497 N N . SER A 1 198 ? -6.335 0.638 -8.813 1.00 98.31 198 SER A N 1
ATOM 1498 C CA . SER A 1 198 ? -7.738 1.056 -8.771 1.00 98.31 198 SER A CA 1
ATOM 1499 C C . SER A 1 198 ? -8.416 0.805 -10.109 1.00 98.31 198 SER A C 1
ATOM 1501 O O . SER A 1 198 ? -7.763 0.911 -11.144 1.00 98.31 198 SER A O 1
ATOM 1503 N N . VAL A 1 199 ? -9.718 0.540 -10.084 1.00 98.38 199 VAL A N 1
ATOM 1504 C CA . VAL A 1 199 ? -10.572 0.409 -11.268 1.00 98.38 199 VAL A CA 1
ATOM 1505 C C . VAL A 1 199 ? -11.795 1.299 -11.092 1.00 98.38 199 VAL A C 1
ATOM 1507 O O . VAL A 1 199 ? -12.541 1.134 -10.126 1.00 98.38 199 VAL A O 1
ATOM 1510 N N . ASP A 1 200 ? -11.998 2.221 -12.026 1.00 96.44 200 ASP A N 1
ATOM 1511 C CA . ASP A 1 200 ? -13.176 3.090 -12.094 1.00 96.44 200 ASP A CA 1
ATOM 1512 C C . ASP A 1 200 ? -13.569 3.307 -13.560 1.00 96.44 200 ASP A C 1
ATOM 1514 O O . ASP A 1 200 ? -12.717 3.637 -14.379 1.00 96.44 200 ASP A O 1
ATOM 1518 N N . ASP A 1 201 ? -14.827 3.050 -13.927 1.00 93.62 201 ASP A N 1
ATOM 1519 C CA . ASP A 1 201 ? -15.304 3.087 -15.327 1.00 93.62 201 ASP A CA 1
ATOM 1520 C C . ASP A 1 201 ? -14.389 2.337 -16.334 1.00 93.62 201 ASP A C 1
ATOM 1522 O O . ASP A 1 201 ? -14.086 2.795 -17.447 1.00 93.62 201 ASP A O 1
ATOM 1526 N N . GLY A 1 202 ? -13.880 1.173 -15.911 1.00 92.69 202 GLY A N 1
ATOM 1527 C CA . GLY A 1 202 ? -12.938 0.348 -16.680 1.00 92.69 202 GLY A CA 1
ATOM 1528 C C . GLY A 1 202 ? -11.543 0.964 -16.862 1.00 92.69 202 GLY A C 1
ATOM 1529 O O . GLY A 1 202 ? -10.733 0.411 -17.602 1.00 92.69 202 GLY A O 1
ATOM 1530 N N . LEU A 1 203 ? -11.245 2.106 -16.232 1.00 96.44 203 LEU A N 1
ATOM 1531 C CA . LEU A 1 203 ? -9.906 2.685 -16.150 1.00 96.44 203 LEU A CA 1
ATOM 1532 C C . LEU A 1 203 ? -9.148 2.036 -14.989 1.00 96.44 203 LEU A C 1
ATOM 1534 O O . LEU A 1 203 ? -9.469 2.259 -13.823 1.00 96.44 203 LEU A O 1
ATOM 1538 N N . ILE A 1 204 ? -8.127 1.259 -15.326 1.00 97.94 204 ILE A N 1
ATOM 1539 C CA . ILE A 1 204 ? -7.204 0.631 -14.387 1.00 97.94 204 ILE A CA 1
ATOM 1540 C C . ILE A 1 204 ? -6.038 1.589 -14.161 1.00 97.94 204 ILE A C 1
ATOM 1542 O O . ILE A 1 204 ? -5.430 2.063 -15.122 1.00 97.94 204 ILE A O 1
ATOM 1546 N N . MET A 1 205 ? -5.708 1.869 -12.903 1.00 97.44 205 MET A N 1
ATOM 1547 C CA . MET A 1 205 ? -4.576 2.725 -12.558 1.00 97.44 205 MET A CA 1
ATOM 1548 C C . MET A 1 205 ? -3.660 2.093 -11.518 1.00 97.44 205 MET A C 1
ATOM 1550 O O . MET A 1 205 ? -4.148 1.543 -10.535 1.00 97.44 205 MET A O 1
ATOM 1554 N N . MET A 1 206 ? -2.351 2.270 -11.689 1.00 97.19 206 MET A N 1
ATOM 1555 C CA . MET A 1 206 ? -1.303 1.917 -10.720 1.00 97.19 206 MET A CA 1
ATOM 1556 C C . MET A 1 206 ? -0.374 3.120 -10.507 1.00 97.19 206 MET A C 1
ATOM 1558 O O . MET A 1 206 ? -0.395 4.068 -11.300 1.00 97.19 206 MET A O 1
ATOM 1562 N N . ASN A 1 207 ? 0.393 3.125 -9.421 1.00 94.44 207 ASN A N 1
ATOM 1563 C CA . ASN A 1 207 ? 1.195 4.276 -9.013 1.00 94.44 207 ASN A CA 1
ATOM 1564 C C . ASN A 1 207 ? 2.566 3.809 -8.511 1.00 94.44 207 ASN A C 1
ATOM 1566 O O . ASN A 1 207 ? 2.756 3.733 -7.300 1.00 94.44 207 ASN A O 1
ATOM 1570 N N . PRO A 1 208 ? 3.522 3.527 -9.414 1.00 92.81 208 PRO A N 1
ATOM 1571 C CA . PRO A 1 208 ? 4.879 3.193 -9.007 1.00 92.81 208 PRO A CA 1
ATOM 1572 C C . PRO A 1 208 ? 5.531 4.402 -8.332 1.00 92.81 208 PRO A C 1
ATOM 1574 O O . PRO A 1 208 ? 5.744 5.450 -8.959 1.00 92.81 208 PRO A O 1
ATOM 1577 N N . ILE A 1 209 ? 5.866 4.245 -7.051 1.00 89.94 209 ILE A N 1
ATOM 1578 C CA . ILE A 1 209 ? 6.557 5.250 -6.240 1.00 89.94 209 ILE A CA 1
ATOM 1579 C C . ILE A 1 209 ? 7.925 4.708 -5.830 1.00 89.94 209 ILE A C 1
ATOM 1581 O O . ILE A 1 209 ? 8.038 3.665 -5.189 1.00 89.94 209 ILE A O 1
ATOM 1585 N N . SER A 1 210 ? 8.984 5.449 -6.150 1.00 86.06 210 SER A N 1
ATOM 1586 C CA . SER A 1 210 ? 10.322 5.161 -5.636 1.00 86.06 210 SER A CA 1
ATOM 1587 C C . SER A 1 210 ? 11.181 6.420 -5.560 1.00 86.06 210 SER A C 1
ATOM 1589 O O . SER A 1 210 ? 10.846 7.480 -6.099 1.00 86.06 210 SER A O 1
ATOM 1591 N N . GLY A 1 211 ? 12.288 6.298 -4.839 1.00 82.88 211 GLY A N 1
ATOM 1592 C CA . GLY A 1 211 ? 13.154 7.396 -4.451 1.00 82.88 211 GLY A CA 1
ATOM 1593 C C . GLY A 1 211 ? 12.565 8.241 -3.320 1.00 82.88 211 GLY A C 1
ATOM 1594 O O . GLY A 1 211 ? 11.364 8.529 -3.266 1.00 82.88 211 GLY A O 1
ATOM 1595 N N . THR A 1 212 ? 13.406 8.622 -2.360 1.00 82.94 212 THR A N 1
ATOM 1596 C CA . THR A 1 212 ? 12.961 9.330 -1.148 1.00 82.94 212 THR A CA 1
ATOM 1597 C C . THR A 1 212 ? 13.878 10.494 -0.809 1.00 82.94 212 THR A C 1
ATOM 1599 O O . THR A 1 212 ? 15.010 10.314 -0.369 1.00 82.94 212 THR A O 1
ATOM 1602 N N . HIS A 1 213 ? 13.350 11.712 -0.896 1.00 85.06 213 HIS A N 1
ATOM 1603 C CA . HIS A 1 213 ? 14.037 12.909 -0.430 1.00 85.06 213 HIS A CA 1
ATOM 1604 C C . HIS A 1 213 ? 13.487 13.363 0.921 1.00 85.06 213 HIS A C 1
ATOM 1606 O O . HIS A 1 213 ? 12.318 13.730 1.029 1.00 85.06 213 HIS A O 1
ATOM 1612 N N . ARG A 1 214 ? 14.320 13.380 1.967 1.00 80.69 214 ARG A N 1
ATOM 1613 C CA . ARG A 1 214 ? 13.915 13.895 3.282 1.00 80.69 214 ARG A CA 1
ATOM 1614 C C . ARG A 1 214 ? 13.811 15.421 3.246 1.00 80.69 214 ARG A C 1
ATOM 1616 O O . ARG A 1 214 ? 14.758 16.099 2.859 1.00 80.69 214 ARG A O 1
ATOM 1623 N N . LEU A 1 215 ? 12.694 15.959 3.727 1.00 79.50 215 LEU A N 1
ATOM 1624 C CA . LEU A 1 215 ? 12.508 17.397 3.887 1.00 79.50 215 LEU A CA 1
ATOM 1625 C C . LEU A 1 215 ? 13.096 17.871 5.227 1.00 79.50 215 LEU A C 1
ATOM 1627 O O . LEU A 1 215 ? 12.774 17.298 6.273 1.00 79.50 215 LEU A O 1
ATOM 1631 N N . PRO A 1 216 ? 13.934 18.923 5.236 1.00 78.31 216 PRO A N 1
ATOM 1632 C CA . PRO A 1 216 ? 14.359 19.573 6.469 1.00 78.31 216 PRO A CA 1
ATOM 1633 C C . PRO A 1 216 ? 13.176 20.156 7.251 1.00 78.31 216 PRO A C 1
ATOM 1635 O O . PRO A 1 216 ? 12.172 20.576 6.675 1.00 78.31 216 PRO A O 1
ATOM 1638 N N . ALA A 1 217 ? 13.331 20.291 8.572 1.00 73.62 217 ALA A N 1
ATOM 1639 C CA . ALA A 1 217 ? 12.332 20.951 9.422 1.00 73.62 217 ALA A CA 1
ATOM 1640 C C . ALA A 1 217 ? 12.095 22.427 9.041 1.00 73.62 217 ALA A C 1
ATOM 1642 O O . ALA A 1 217 ? 11.023 22.970 9.290 1.00 73.62 217 ALA A O 1
ATOM 1643 N N . THR A 1 218 ? 13.080 23.070 8.406 1.00 78.00 218 THR A N 1
ATOM 1644 C CA . THR A 1 218 ? 12.988 24.439 7.875 1.00 78.00 218 THR A CA 1
ATOM 1645 C C . THR A 1 218 ? 12.153 24.546 6.595 1.00 78.00 218 THR A C 1
ATOM 1647 O O . THR A 1 218 ? 11.967 25.650 6.088 1.00 78.00 218 THR A O 1
ATOM 1650 N N . GLY A 1 219 ? 11.645 23.426 6.074 1.00 71.50 219 GLY A N 1
ATOM 1651 C CA . GLY A 1 219 ? 10.938 23.345 4.802 1.00 71.50 219 GLY A CA 1
ATOM 1652 C C . GLY A 1 219 ? 11.830 22.847 3.658 1.00 71.50 219 GLY A C 1
ATOM 1653 O O . GLY A 1 219 ? 13.023 22.601 3.857 1.00 71.50 219 GLY A O 1
ATOM 1654 N N . PRO A 1 220 ? 11.253 22.661 2.459 1.00 78.94 220 PRO A N 1
ATOM 1655 C CA . PRO A 1 220 ? 11.970 22.127 1.308 1.00 78.94 220 PRO A CA 1
ATOM 1656 C C . PRO A 1 220 ? 13.097 23.056 0.842 1.00 78.94 220 PRO A C 1
ATOM 1658 O O . PRO A 1 220 ? 12.887 24.256 0.683 1.00 78.94 220 PRO A O 1
ATOM 1661 N N . ASP A 1 221 ? 14.273 22.481 0.573 1.00 85.94 221 ASP A N 1
ATOM 1662 C CA . ASP A 1 221 ? 15.389 23.145 -0.109 1.00 85.94 221 ASP A CA 1
ATOM 1663 C C . ASP A 1 221 ? 15.350 22.780 -1.607 1.00 85.94 221 ASP A C 1
ATOM 1665 O O . ASP A 1 221 ? 15.674 21.641 -1.963 1.00 85.94 221 ASP A O 1
ATOM 1669 N N . PRO A 1 222 ? 14.984 23.715 -2.508 1.00 86.44 222 PRO A N 1
ATOM 1670 C CA . PRO A 1 222 ? 14.929 23.444 -3.941 1.00 86.44 222 PRO A CA 1
ATOM 1671 C C . PRO A 1 222 ? 16.262 22.971 -4.528 1.00 86.44 222 PRO A C 1
ATOM 1673 O O . PRO A 1 222 ? 16.263 22.166 -5.455 1.00 86.44 222 PRO A O 1
ATOM 1676 N N . ALA A 1 223 ? 17.404 23.429 -4.002 1.00 87.81 223 ALA A N 1
ATOM 1677 C CA . ALA A 1 223 ? 18.709 23.009 -4.506 1.00 87.81 223 ALA A CA 1
ATOM 1678 C C . ALA A 1 223 ? 19.013 21.554 -4.123 1.00 87.81 223 ALA A C 1
ATOM 1680 O O . ALA A 1 223 ? 19.535 20.798 -4.944 1.00 87.81 223 ALA A O 1
ATOM 1681 N N . ALA A 1 224 ? 18.674 21.145 -2.897 1.00 88.31 224 ALA A N 1
ATOM 1682 C CA . ALA A 1 224 ? 18.769 19.748 -2.477 1.00 88.31 224 ALA A CA 1
ATOM 1683 C C . ALA A 1 224 ? 17.819 18.845 -3.268 1.00 88.31 224 ALA A C 1
ATOM 1685 O O . ALA A 1 224 ? 18.234 17.772 -3.705 1.00 88.31 224 ALA A O 1
ATOM 1686 N N . LEU A 1 225 ? 16.594 19.306 -3.519 1.00 89.25 225 LEU A N 1
ATOM 1687 C CA . LEU A 1 225 ? 15.621 18.565 -4.312 1.00 89.25 225 LEU A CA 1
ATOM 1688 C C . LEU A 1 225 ? 16.067 18.408 -5.773 1.00 89.25 225 LEU A C 1
ATOM 1690 O O . LEU A 1 225 ? 15.932 17.327 -6.332 1.00 89.25 225 LEU A O 1
ATOM 1694 N N . LEU A 1 226 ? 16.662 19.438 -6.384 1.00 90.88 226 LEU A N 1
ATOM 1695 C CA . LEU A 1 226 ? 17.232 19.336 -7.734 1.00 90.88 226 LEU A CA 1
ATOM 1696 C C . LEU A 1 226 ? 18.404 18.347 -7.803 1.00 90.88 226 LEU A C 1
ATOM 1698 O O . LEU A 1 226 ? 18.509 17.612 -8.781 1.00 90.88 226 LEU A O 1
ATOM 1702 N N . ARG A 1 227 ? 19.257 18.282 -6.768 1.00 91.50 227 ARG A N 1
ATOM 1703 C CA . ARG A 1 227 ? 20.319 17.260 -6.684 1.00 91.50 227 ARG A CA 1
ATOM 1704 C C . ARG A 1 227 ? 19.739 15.852 -6.589 1.00 91.50 227 ARG A C 1
ATOM 1706 O O . ARG A 1 227 ? 20.194 14.981 -7.313 1.00 91.50 227 ARG A O 1
ATOM 1713 N N . PHE A 1 228 ? 18.718 15.657 -5.755 1.00 90.38 228 PHE A N 1
ATOM 1714 C CA . PHE A 1 228 ? 17.983 14.393 -5.669 1.00 90.38 228 PHE A CA 1
ATOM 1715 C C . PHE A 1 228 ? 17.349 14.008 -7.013 1.00 90.38 228 PHE A C 1
ATOM 1717 O O . PHE A 1 228 ? 17.460 12.870 -7.454 1.00 90.38 228 PHE A O 1
ATOM 1724 N N . LEU A 1 229 ? 16.732 14.965 -7.713 1.00 90.94 229 LEU A N 1
ATOM 1725 C CA . LEU A 1 229 ? 16.099 14.704 -9.005 1.00 90.94 229 LEU A CA 1
ATOM 1726 C C . LEU A 1 229 ? 17.090 14.309 -10.106 1.00 90.94 229 LEU A C 1
ATOM 1728 O O . LEU A 1 229 ? 16.686 13.624 -11.047 1.00 90.94 229 LEU A O 1
ATOM 1732 N N . ALA A 1 230 ? 18.350 14.723 -9.975 1.00 90.12 230 ALA A N 1
ATOM 1733 C CA . ALA A 1 230 ? 19.442 14.401 -10.885 1.00 90.12 230 ALA A CA 1
ATOM 1734 C C . ALA A 1 230 ? 20.293 13.198 -10.433 1.00 90.12 230 ALA A C 1
ATOM 1736 O O . ALA A 1 230 ? 21.241 12.852 -11.136 1.00 90.12 230 ALA A O 1
ATOM 1737 N N . ASP A 1 231 ? 19.997 12.582 -9.282 1.00 87.81 231 ASP A N 1
ATOM 1738 C CA . ASP A 1 231 ? 20.753 11.438 -8.770 1.00 87.81 231 ASP A CA 1
ATOM 1739 C C . ASP A 1 231 ? 20.472 10.187 -9.627 1.00 87.81 231 ASP A C 1
ATOM 1741 O O . ASP A 1 231 ? 19.321 9.737 -9.675 1.00 87.81 231 ASP A O 1
ATOM 1745 N N . PRO A 1 232 ? 21.488 9.602 -10.297 1.00 84.62 232 PRO A N 1
ATOM 1746 C CA . PRO A 1 232 ? 21.307 8.403 -11.109 1.00 84.62 232 PRO A CA 1
ATOM 1747 C C . PRO A 1 232 ? 20.734 7.224 -10.321 1.00 84.62 232 PRO A C 1
ATOM 1749 O O . PRO A 1 232 ? 19.912 6.492 -10.860 1.00 84.62 232 PRO A O 1
ATOM 1752 N N . LYS A 1 233 ? 21.103 7.070 -9.040 1.00 82.06 233 LYS A N 1
ATOM 1753 C CA . LYS A 1 233 ? 20.570 6.000 -8.184 1.00 82.06 233 LYS A CA 1
ATOM 1754 C C . LYS A 1 233 ? 19.050 6.107 -8.071 1.00 82.06 233 LYS A C 1
ATOM 1756 O O . LYS A 1 233 ? 18.347 5.127 -8.285 1.00 82.06 233 LYS A O 1
ATOM 1761 N N . GLU A 1 234 ? 18.556 7.301 -7.755 1.00 85.94 234 GLU A N 1
ATOM 1762 C CA . GLU A 1 234 ? 17.131 7.553 -7.513 1.00 85.94 234 GLU A CA 1
ATOM 1763 C C . GLU A 1 234 ? 16.314 7.516 -8.817 1.00 85.94 234 GLU A C 1
ATOM 1765 O O . GLU A 1 234 ? 15.147 7.125 -8.819 1.00 85.94 234 GLU A O 1
ATOM 1770 N N . ILE A 1 235 ? 16.922 7.908 -9.943 1.00 86.38 235 ILE A N 1
ATOM 1771 C CA . ILE A 1 235 ? 16.321 7.769 -11.278 1.00 86.38 235 ILE A CA 1
ATOM 1772 C C . ILE A 1 235 ? 16.178 6.288 -11.647 1.00 86.38 235 ILE A C 1
ATOM 1774 O O . ILE A 1 235 ? 15.083 5.858 -12.017 1.00 86.38 235 ILE A O 1
ATOM 1778 N N . ASP A 1 236 ? 17.261 5.520 -11.525 1.00 83.62 236 ASP A N 1
ATOM 1779 C CA . ASP A 1 236 ? 17.291 4.101 -11.880 1.00 83.62 236 ASP A CA 1
ATOM 1780 C C . ASP A 1 236 ? 16.332 3.292 -10.996 1.00 83.62 236 ASP A C 1
ATOM 1782 O O . ASP A 1 236 ? 15.582 2.460 -11.504 1.00 83.62 236 ASP A O 1
ATOM 1786 N N . GLU A 1 237 ? 16.280 3.591 -9.693 1.00 85.12 237 GLU A N 1
ATOM 1787 C CA . GLU A 1 237 ? 15.311 3.006 -8.759 1.00 85.12 237 GLU A CA 1
ATOM 1788 C C . GLU A 1 237 ? 13.861 3.190 -9.222 1.00 85.12 237 GLU A C 1
ATOM 1790 O O . GLU A 1 237 ? 13.066 2.252 -9.138 1.00 85.12 237 GLU A O 1
ATOM 1795 N N . LEU A 1 238 ? 13.506 4.382 -9.714 1.00 88.81 238 LEU A N 1
ATOM 1796 C CA . LEU A 1 238 ? 12.155 4.656 -10.200 1.00 88.81 238 LEU A CA 1
ATOM 1797 C C . LEU A 1 238 ? 11.858 3.945 -11.525 1.00 88.81 238 LEU A C 1
ATOM 1799 O O . LEU A 1 238 ? 10.751 3.440 -11.704 1.00 88.81 238 LEU A O 1
ATOM 1803 N N . TYR A 1 239 ? 12.816 3.881 -12.452 1.00 87.94 239 TYR A N 1
ATOM 1804 C CA . TYR A 1 239 ? 12.611 3.165 -13.715 1.00 87.94 239 TYR A CA 1
ATOM 1805 C C . TYR A 1 239 ? 12.462 1.661 -13.525 1.00 87.94 239 TYR A C 1
ATOM 1807 O O . TYR A 1 239 ? 11.602 1.060 -14.163 1.00 87.94 239 TYR A O 1
ATOM 1815 N N . MET A 1 240 ? 13.227 1.062 -12.610 1.00 85.50 240 MET A N 1
ATOM 1816 C CA . MET A 1 240 ? 13.113 -0.367 -12.311 1.00 85.50 240 MET A CA 1
ATOM 1817 C C . MET A 1 240 ? 11.701 -0.738 -11.843 1.00 85.50 240 MET A C 1
ATOM 1819 O O . MET A 1 240 ? 11.134 -1.721 -12.319 1.00 85.50 240 MET A O 1
ATOM 1823 N N . VAL A 1 241 ? 11.104 0.054 -10.943 1.00 88.56 241 VAL A N 1
ATOM 1824 C CA . VAL A 1 241 ? 9.733 -0.214 -10.473 1.00 88.56 241 VAL A CA 1
ATOM 1825 C C . VAL A 1 241 ? 8.682 0.114 -11.535 1.00 88.56 241 VAL A C 1
ATOM 1827 O O . VAL A 1 241 ? 7.706 -0.621 -11.661 1.00 88.56 241 VAL A O 1
ATOM 1830 N N . LEU A 1 242 ? 8.902 1.157 -12.344 1.00 91.25 242 LEU A N 1
ATOM 1831 C CA . LEU A 1 242 ? 8.025 1.509 -13.461 1.00 91.25 242 LEU A CA 1
ATOM 1832 C C . LEU A 1 242 ? 7.928 0.369 -14.481 1.00 91.25 242 LEU A C 1
ATOM 1834 O O . LEU A 1 242 ? 6.825 0.012 -14.895 1.00 91.25 242 LEU A O 1
ATOM 1838 N N . ASP A 1 243 ? 9.066 -0.206 -14.871 1.00 88.06 243 ASP A N 1
ATOM 1839 C CA . ASP A 1 243 ? 9.115 -1.294 -15.846 1.00 88.06 243 ASP A CA 1
ATOM 1840 C C . ASP A 1 243 ? 8.385 -2.542 -15.335 1.00 88.06 243 ASP A C 1
ATOM 1842 O O . ASP A 1 243 ? 7.628 -3.162 -16.082 1.00 88.06 243 ASP A O 1
ATOM 1846 N N . GLU A 1 244 ? 8.553 -2.909 -14.063 1.00 88.56 244 GLU A N 1
ATOM 1847 C CA . GLU A 1 244 ? 7.822 -4.040 -13.479 1.00 88.56 244 GLU A CA 1
ATOM 1848 C C . GLU A 1 244 ? 6.311 -3.792 -13.393 1.00 88.56 244 GLU A C 1
ATOM 1850 O O . GLU A 1 244 ? 5.521 -4.680 -13.725 1.00 88.56 244 GLU A O 1
ATOM 1855 N N . GLU A 1 245 ? 5.877 -2.591 -13.007 1.00 93.00 245 GLU A N 1
ATOM 1856 C CA . GLU A 1 245 ? 4.444 -2.282 -12.972 1.00 93.00 245 GLU A CA 1
ATOM 1857 C C . GLU A 1 245 ? 3.834 -2.174 -14.375 1.00 93.00 245 GLU A C 1
ATOM 1859 O O . GLU A 1 245 ? 2.676 -2.548 -14.568 1.00 93.00 245 GLU A O 1
ATOM 1864 N N . LEU A 1 246 ? 4.604 -1.778 -15.394 1.00 91.19 246 LEU A N 1
ATOM 1865 C CA . LEU A 1 246 ? 4.168 -1.866 -16.792 1.00 91.19 246 LEU A CA 1
ATOM 1866 C C . LEU A 1 246 ? 3.909 -3.314 -17.222 1.00 91.19 246 LEU A C 1
ATOM 1868 O O . LEU A 1 246 ? 2.937 -3.574 -17.938 1.00 91.19 246 LEU A O 1
ATOM 1872 N N . LYS A 1 247 ? 4.725 -4.272 -16.763 1.00 88.19 247 LYS A N 1
ATOM 1873 C CA . LYS A 1 247 ? 4.491 -5.706 -17.011 1.00 88.19 247 LYS A CA 1
ATOM 1874 C C . LYS A 1 247 ? 3.206 -6.191 -16.338 1.00 88.19 247 LYS A C 1
ATOM 1876 O O . LYS A 1 247 ? 2.492 -7.004 -16.927 1.00 88.19 247 LYS A O 1
ATOM 1881 N N . MET A 1 248 ? 2.890 -5.692 -15.141 1.00 91.88 248 MET A N 1
ATOM 1882 C CA . MET A 1 248 ? 1.610 -5.966 -14.472 1.00 91.88 248 MET A CA 1
ATOM 1883 C C . MET A 1 248 ? 0.441 -5.357 -15.252 1.00 91.88 248 MET A C 1
ATOM 1885 O O . MET A 1 248 ? -0.514 -6.064 -15.572 1.00 91.88 248 MET A O 1
ATOM 1889 N N . MET A 1 249 ? 0.550 -4.087 -15.651 1.00 91.69 249 MET A N 1
ATOM 1890 C CA . MET A 1 249 ? -0.478 -3.391 -16.427 1.00 91.69 249 MET A CA 1
ATOM 1891 C C . MET A 1 249 ? -0.753 -4.084 -17.770 1.00 91.69 249 MET A C 1
ATOM 1893 O O . MET A 1 249 ? -1.903 -4.208 -18.177 1.00 91.69 249 MET A O 1
ATOM 1897 N N . ALA A 1 250 ? 0.274 -4.628 -18.429 1.00 88.56 250 ALA A N 1
ATOM 1898 C CA . ALA A 1 250 ? 0.128 -5.407 -19.662 1.00 88.56 250 ALA A CA 1
ATOM 1899 C C . ALA A 1 250 ? -0.674 -6.714 -19.502 1.00 88.56 250 ALA A C 1
ATOM 1901 O O . ALA A 1 250 ? -1.099 -7.285 -20.509 1.00 88.56 250 ALA A O 1
ATOM 1902 N N . ARG A 1 251 ? -0.867 -7.209 -18.270 1.00 87.81 251 ARG A N 1
ATOM 1903 C CA . ARG A 1 251 ? -1.702 -8.387 -17.980 1.00 87.81 251 ARG A CA 1
ATOM 1904 C C . ARG A 1 251 ? -3.161 -8.027 -17.726 1.00 87.81 251 ARG A C 1
ATOM 1906 O O . ARG A 1 251 ? -4.025 -8.822 -18.072 1.00 87.81 251 ARG A O 1
ATOM 1913 N N . VAL A 1 252 ? -3.418 -6.870 -17.115 1.00 91.69 252 VAL A N 1
ATOM 1914 C CA . VAL A 1 252 ? -4.764 -6.480 -16.656 1.00 91.69 252 VAL A CA 1
ATOM 1915 C C . VAL A 1 252 ? -5.470 -5.487 -17.576 1.00 91.69 252 VAL A C 1
ATOM 1917 O O . VAL A 1 252 ? -6.694 -5.420 -17.554 1.00 91.69 252 VAL A O 1
ATOM 1920 N N . ALA A 1 253 ? -4.730 -4.733 -18.390 1.00 90.88 253 ALA A N 1
ATOM 1921 C CA . ALA A 1 253 ? -5.291 -3.809 -19.367 1.00 90.88 253 ALA A CA 1
ATOM 1922 C C . ALA A 1 253 ? -5.236 -4.395 -20.784 1.00 90.88 253 ALA A C 1
ATOM 1924 O O . ALA A 1 253 ? -4.183 -4.848 -21.243 1.00 90.88 253 ALA A O 1
ATOM 1925 N N . ASP A 1 254 ? -6.346 -4.295 -21.517 1.00 83.94 254 ASP A N 1
ATOM 1926 C CA . ASP A 1 254 ? -6.531 -4.866 -22.861 1.00 83.94 254 ASP A CA 1
ATOM 1927 C C . ASP A 1 254 ? -5.457 -4.393 -23.845 1.00 83.94 254 ASP A C 1
ATOM 1929 O O . ASP A 1 254 ? -5.004 -5.130 -24.727 1.00 83.94 254 ASP A O 1
ATOM 1933 N N . ARG A 1 255 ? -5.041 -3.132 -23.680 1.00 77.75 255 ARG A N 1
ATOM 1934 C CA . ARG A 1 255 ? -4.046 -2.457 -24.516 1.00 77.75 255 ARG A CA 1
ATOM 1935 C C . ARG A 1 255 ? -2.842 -1.953 -23.721 1.00 77.75 255 ARG A C 1
ATOM 1937 O O . ARG A 1 255 ? -2.272 -0.923 -24.060 1.00 77.75 255 ARG A O 1
ATOM 1944 N N . GLY A 1 256 ? -2.472 -2.667 -22.660 1.00 79.38 256 GLY A N 1
ATOM 1945 C CA . GLY A 1 256 ? -1.357 -2.270 -21.804 1.00 79.38 256 GLY A CA 1
ATOM 1946 C C . GLY A 1 256 ? -1.571 -0.925 -21.103 1.00 79.38 256 GLY A C 1
ATOM 1947 O O . GLY A 1 256 ? -2.693 -0.428 -20.996 1.00 79.38 256 GLY A O 1
ATOM 1948 N N . GLY A 1 257 ? -0.480 -0.370 -20.572 1.00 84.25 257 GLY A N 1
ATOM 1949 C CA . GLY A 1 257 ? -0.487 0.863 -19.785 1.00 84.25 257 GLY A CA 1
ATOM 1950 C C . GLY A 1 257 ? 0.110 2.060 -20.510 1.00 84.25 257 GLY A C 1
ATOM 1951 O O . GLY A 1 257 ? 1.146 1.943 -21.151 1.00 84.25 257 GLY A O 1
ATOM 1952 N N . GLU A 1 258 ? -0.495 3.227 -20.344 1.00 89.94 258 GLU A N 1
ATOM 1953 C CA . GLU A 1 258 ? 0.110 4.531 -20.602 1.00 89.94 258 GLU A CA 1
ATOM 1954 C C . GLU A 1 258 ? 0.832 5.028 -19.343 1.00 89.94 258 GLU A C 1
ATOM 1956 O O . GLU A 1 258 ? 0.315 4.901 -18.233 1.00 89.94 258 GLU A O 1
ATOM 1961 N N . VAL A 1 259 ? 2.016 5.608 -19.522 1.00 92.19 259 VAL A N 1
ATOM 1962 C CA . VAL A 1 259 ? 2.846 6.202 -18.470 1.00 92.19 259 VAL A CA 1
ATOM 1963 C C . VAL A 1 259 ? 2.607 7.706 -18.428 1.00 92.19 259 VAL A C 1
ATOM 1965 O O . VAL A 1 259 ? 2.828 8.412 -19.412 1.00 92.19 259 VAL A O 1
ATOM 1968 N N . ILE A 1 260 ? 2.221 8.208 -17.260 1.00 91.12 260 ILE A N 1
ATOM 1969 C CA . ILE A 1 260 ? 1.985 9.625 -16.983 1.00 91.12 260 ILE A CA 1
ATOM 1970 C C . ILE A 1 260 ? 2.938 10.058 -15.864 1.00 91.12 260 ILE A C 1
ATOM 1972 O O . ILE A 1 260 ? 2.991 9.428 -14.811 1.00 91.12 260 ILE A O 1
ATOM 1976 N N . GLY A 1 261 ? 3.687 11.144 -16.065 1.00 89.00 261 GLY A N 1
ATOM 1977 C CA . GLY A 1 261 ? 4.648 11.661 -15.082 1.00 89.00 261 GLY A CA 1
ATOM 1978 C C . GLY A 1 261 ? 6.041 11.905 -15.678 1.00 89.00 261 GLY A C 1
ATOM 1979 O O . GLY A 1 261 ? 6.117 12.133 -16.886 1.00 89.00 261 GLY A O 1
ATOM 1980 N N . PRO A 1 262 ? 7.117 11.901 -14.862 1.00 88.69 262 PRO A N 1
ATOM 1981 C CA . PRO A 1 262 ? 7.099 11.686 -13.415 1.00 88.69 262 PRO A CA 1
ATOM 1982 C C . PRO A 1 262 ? 6.575 12.911 -12.656 1.00 88.69 262 PRO A C 1
ATOM 1984 O O . PRO A 1 262 ? 6.632 14.040 -13.146 1.00 88.69 262 PRO A O 1
ATOM 1987 N N . GLN A 1 263 ? 6.078 12.692 -11.443 1.00 90.19 263 GLN A N 1
ATOM 1988 C CA . GLN A 1 263 ? 5.554 13.716 -10.537 1.00 90.19 263 GLN A CA 1
ATOM 1989 C C . GLN A 1 263 ? 6.249 13.649 -9.171 1.00 90.19 263 GLN A C 1
ATOM 1991 O O . GLN A 1 263 ? 6.972 12.698 -8.867 1.00 90.19 263 GLN A O 1
ATOM 1996 N N . LEU A 1 264 ? 6.059 14.692 -8.356 1.00 89.25 264 LEU A N 1
ATOM 1997 C CA . LEU A 1 264 ? 6.487 14.701 -6.958 1.00 89.25 264 LEU A CA 1
ATOM 1998 C C . LEU A 1 264 ? 5.304 14.385 -6.045 1.00 89.25 264 LEU A C 1
ATOM 2000 O O . LEU A 1 264 ? 4.369 15.185 -5.957 1.00 89.25 264 LEU A O 1
ATOM 2004 N N . LYS A 1 265 ? 5.419 13.307 -5.269 1.00 87.38 265 LYS A N 1
ATOM 2005 C CA . LYS A 1 265 ? 4.507 12.999 -4.165 1.00 87.38 265 LYS A CA 1
ATOM 2006 C C . LYS A 1 265 ? 5.031 13.638 -2.885 1.00 87.38 265 LYS A C 1
ATOM 2008 O O . LYS A 1 265 ? 5.928 13.104 -2.229 1.00 87.38 265 LYS A O 1
ATOM 2013 N N . GLN A 1 266 ? 4.516 14.812 -2.530 1.00 85.75 266 GLN A N 1
ATOM 2014 C CA . GLN A 1 266 ? 4.939 15.505 -1.311 1.00 85.75 266 GLN A CA 1
ATOM 2015 C C . GLN A 1 266 ? 4.198 14.968 -0.078 1.00 85.75 266 GLN A C 1
ATOM 2017 O O . GLN A 1 266 ? 2.987 15.144 0.051 1.00 85.75 266 GLN A O 1
ATOM 2022 N N . MET A 1 267 ? 4.952 14.385 0.854 1.00 83.31 267 MET A N 1
ATOM 2023 C CA . MET A 1 267 ? 4.486 13.996 2.185 1.00 83.31 267 MET A CA 1
ATOM 2024 C C . MET A 1 267 ? 4.869 15.038 3.246 1.00 83.31 267 MET A C 1
ATOM 2026 O O . MET A 1 267 ? 5.504 16.053 2.942 1.00 83.31 267 MET A O 1
ATOM 2030 N N . ALA A 1 268 ? 4.493 14.812 4.509 1.00 79.88 268 ALA A N 1
ATOM 2031 C CA . ALA A 1 268 ? 4.773 15.763 5.590 1.00 79.88 268 ALA A CA 1
ATOM 2032 C C . ALA A 1 268 ? 6.277 16.014 5.815 1.00 79.88 268 ALA A C 1
ATOM 2034 O O . ALA A 1 268 ? 6.694 17.148 6.056 1.00 79.88 268 ALA A O 1
ATOM 2035 N N . HIS A 1 269 ? 7.095 14.962 5.722 1.00 77.94 269 HIS A N 1
ATOM 2036 C CA . HIS A 1 269 ? 8.527 15.006 6.061 1.00 77.94 269 HIS A CA 1
ATOM 2037 C C . HIS A 1 269 ? 9.449 14.537 4.936 1.00 77.94 269 HIS A C 1
ATOM 2039 O O . HIS A 1 269 ? 10.667 14.471 5.110 1.00 77.94 269 HIS A O 1
ATOM 2045 N N . LEU A 1 270 ? 8.886 14.183 3.787 1.00 83.31 270 LEU A N 1
ATOM 2046 C CA . LEU A 1 270 ? 9.633 13.643 2.664 1.00 83.31 270 LEU A CA 1
ATOM 2047 C C . LEU A 1 270 ? 8.893 13.894 1.353 1.00 83.31 270 LEU A C 1
ATOM 2049 O O . LEU A 1 270 ? 7.709 14.223 1.348 1.00 83.31 270 LEU A O 1
ATOM 2053 N N . VAL A 1 271 ? 9.603 13.749 0.246 1.00 86.44 271 VAL A N 1
ATOM 2054 C CA . VAL A 1 271 ? 9.057 13.800 -1.107 1.00 86.44 271 VAL A CA 1
ATOM 2055 C C . VAL A 1 271 ? 9.494 12.538 -1.831 1.00 86.44 271 VAL A C 1
ATOM 2057 O O . VAL A 1 271 ? 10.669 12.173 -1.760 1.00 86.44 271 VAL A O 1
ATOM 2060 N N . HIS A 1 272 ? 8.562 11.897 -2.526 1.00 88.56 272 HIS A N 1
ATOM 2061 C CA . HIS A 1 272 ? 8.863 10.809 -3.447 1.00 88.56 272 HIS A CA 1
ATOM 2062 C C . HIS A 1 272 ? 8.762 11.271 -4.897 1.00 88.56 272 HIS A C 1
ATOM 2064 O O . HIS A 1 272 ? 8.097 12.267 -5.200 1.00 88.56 272 HIS A O 1
ATOM 2070 N N . THR A 1 273 ? 9.404 10.526 -5.790 1.00 90.12 273 THR A N 1
ATOM 2071 C CA . THR A 1 273 ? 9.116 10.601 -7.222 1.00 90.12 273 THR A CA 1
ATOM 2072 C C . THR A 1 273 ? 8.194 9.462 -7.620 1.00 90.12 273 THR A C 1
ATOM 2074 O O . THR A 1 273 ? 8.312 8.351 -7.111 1.00 90.12 273 THR A O 1
ATOM 2077 N N . GLU A 1 274 ? 7.258 9.744 -8.513 1.00 92.69 274 GLU A N 1
ATOM 2078 C CA . GLU A 1 274 ? 6.249 8.768 -8.910 1.00 92.69 274 GLU A CA 1
ATOM 2079 C C . GLU A 1 274 ? 5.914 8.865 -10.392 1.00 92.69 274 GLU A C 1
ATOM 2081 O O . GLU A 1 274 ? 6.035 9.932 -10.998 1.00 92.69 274 GLU A O 1
ATOM 2086 N N . TYR A 1 275 ? 5.446 7.758 -10.954 1.00 94.00 275 TYR A N 1
ATOM 2087 C CA . TYR A 1 275 ? 4.657 7.762 -12.180 1.00 94.00 275 TYR A CA 1
ATOM 2088 C C . TYR A 1 275 ? 3.236 7.292 -11.868 1.00 94.00 275 TYR A C 1
ATOM 2090 O O . TYR A 1 275 ? 2.960 6.703 -10.821 1.00 94.00 275 TYR A O 1
ATOM 2098 N N . LEU A 1 276 ? 2.332 7.541 -12.806 1.00 94.19 276 LEU A N 1
ATOM 2099 C CA . LEU A 1 276 ? 1.025 6.912 -12.868 1.00 94.19 276 LEU A CA 1
ATOM 2100 C C . LEU A 1 276 ? 0.975 6.045 -14.119 1.00 94.19 276 LEU A C 1
ATOM 2102 O O . LEU A 1 276 ? 1.374 6.479 -15.200 1.00 94.19 276 LEU A O 1
ATOM 2106 N N . LEU A 1 277 ? 0.465 4.831 -13.963 1.00 95.06 277 LEU A N 1
ATOM 2107 C CA . LEU A 1 277 ? 0.136 3.951 -15.072 1.00 95.06 277 LEU A CA 1
ATOM 2108 C C . LEU A 1 277 ? -1.373 3.940 -15.253 1.00 95.06 277 LEU A C 1
ATOM 2110 O O . LEU A 1 277 ? -2.096 3.789 -14.270 1.00 95.06 277 LEU A O 1
ATOM 2114 N N . ALA A 1 278 ? -1.841 4.072 -16.488 1.00 95.12 278 ALA A N 1
ATOM 2115 C CA . ALA A 1 278 ? -3.260 4.061 -16.821 1.00 95.12 278 ALA A CA 1
ATOM 2116 C C . ALA A 1 278 ? -3.538 3.117 -17.993 1.00 95.12 278 ALA A C 1
ATOM 2118 O O . ALA A 1 278 ? -2.931 3.236 -19.052 1.00 95.12 278 ALA A O 1
ATOM 2119 N N . GLY A 1 279 ? -4.477 2.196 -17.827 1.00 93.25 279 GLY A N 1
ATOM 2120 C CA . GLY A 1 279 ? -4.920 1.275 -18.870 1.00 93.25 279 GLY A CA 1
ATOM 2121 C C . GLY A 1 279 ? -6.436 1.129 -18.853 1.00 93.25 279 GLY A C 1
ATOM 2122 O O . GLY A 1 279 ? -7.091 1.522 -17.891 1.00 93.25 279 GLY A O 1
ATOM 2123 N N . ARG A 1 280 ? -7.019 0.579 -19.919 1.00 93.44 280 ARG A N 1
ATOM 2124 C CA . ARG A 1 280 ? -8.433 0.172 -19.912 1.00 93.44 280 ARG A CA 1
ATOM 2125 C C . ARG A 1 280 ? -8.544 -1.343 -19.939 1.00 93.44 280 ARG A C 1
ATOM 2127 O O . ARG A 1 280 ? -7.755 -1.983 -20.629 1.00 93.44 280 ARG A O 1
ATOM 2134 N N . GLY A 1 281 ? -9.515 -1.872 -19.210 1.00 92.81 281 GLY A N 1
ATOM 2135 C CA . GLY A 1 281 ? -9.848 -3.290 -19.196 1.00 92.81 281 GLY A CA 1
ATOM 2136 C C . GLY A 1 281 ? -11.259 -3.521 -18.669 1.00 92.81 281 GLY A C 1
ATOM 2137 O O . GLY A 1 281 ? -11.847 -2.642 -18.030 1.00 92.81 281 GLY A O 1
ATOM 2138 N N . ASP A 1 282 ? -11.797 -4.700 -18.952 1.00 93.19 282 ASP A N 1
ATOM 2139 C CA . ASP A 1 282 ? -13.128 -5.147 -18.529 1.00 93.19 282 ASP A CA 1
ATOM 2140 C C . ASP A 1 282 ? -13.096 -6.385 -17.614 1.00 93.19 282 ASP A C 1
ATOM 2142 O O . ASP A 1 282 ? -14.150 -6.897 -17.224 1.00 93.19 282 ASP A O 1
ATOM 2146 N N . ALA A 1 283 ? -11.894 -6.839 -17.243 1.00 94.94 283 ALA A N 1
ATOM 2147 C CA . ALA A 1 283 ? -11.684 -7.947 -16.323 1.00 94.94 283 ALA A CA 1
ATOM 2148 C C . ALA A 1 283 ? -12.380 -7.714 -14.972 1.00 94.94 283 ALA A C 1
ATOM 2150 O O . ALA A 1 283 ? -12.525 -6.581 -14.500 1.00 94.94 283 ALA A O 1
ATOM 2151 N N . ASP A 1 284 ? -12.777 -8.808 -14.316 1.00 97.31 284 ASP A N 1
ATOM 2152 C CA . ASP A 1 284 ? -13.320 -8.740 -12.963 1.00 97.31 284 ASP A CA 1
ATOM 2153 C C . ASP A 1 284 ? -12.281 -8.130 -12.012 1.00 97.31 284 ASP A C 1
ATOM 2155 O O . ASP A 1 284 ? -11.098 -8.473 -12.056 1.00 97.31 284 ASP A O 1
ATOM 2159 N N . VAL A 1 285 ? -12.702 -7.233 -11.121 1.00 98.12 285 VAL A N 1
ATOM 2160 C CA . VAL A 1 285 ? -11.766 -6.535 -10.224 1.00 98.12 285 VAL A CA 1
ATOM 2161 C C . VAL A 1 285 ? -11.028 -7.483 -9.274 1.00 98.12 285 VAL A C 1
ATOM 2163 O O . VAL A 1 285 ? -9.936 -7.156 -8.809 1.00 98.12 285 VAL A O 1
ATOM 2166 N N . ARG A 1 286 ? -11.587 -8.669 -9.001 1.00 98.50 286 ARG A N 1
ATOM 2167 C CA . ARG A 1 286 ? -10.921 -9.728 -8.226 1.00 98.50 286 ARG A CA 1
ATOM 2168 C C . ARG A 1 286 ? -9.791 -10.376 -9.024 1.00 98.50 286 ARG A C 1
ATOM 2170 O O . ARG A 1 286 ? -8.752 -10.687 -8.445 1.00 98.50 286 ARG A O 1
ATOM 2177 N N . ASP A 1 287 ? -9.956 -10.508 -10.339 1.00 98.12 287 ASP A N 1
ATOM 2178 C CA . ASP A 1 287 ? -8.901 -10.977 -11.240 1.00 98.12 287 ASP A CA 1
ATOM 2179 C C . ASP A 1 287 ? -7.818 -9.909 -11.417 1.00 98.12 287 ASP A C 1
ATOM 2181 O O . ASP A 1 287 ? -6.633 -10.239 -11.377 1.00 98.12 287 ASP A O 1
ATOM 2185 N N . VAL A 1 288 ? -8.200 -8.627 -11.517 1.00 98.06 288 VAL A N 1
ATOM 2186 C CA . VAL A 1 288 ? -7.246 -7.504 -11.520 1.00 98.06 288 VAL A CA 1
ATOM 2187 C C . VAL A 1 288 ? -6.389 -7.537 -10.254 1.00 98.06 288 VAL A C 1
ATOM 2189 O O . VAL A 1 288 ? -5.166 -7.569 -10.365 1.00 98.06 288 VAL A O 1
ATOM 2192 N N . LEU A 1 289 ? -7.008 -7.617 -9.067 1.00 98.00 289 LEU A N 1
ATOM 2193 C CA . LEU A 1 289 ? -6.285 -7.772 -7.798 1.00 98.00 289 LEU A CA 1
ATOM 2194 C C . LEU A 1 289 ? -5.349 -8.976 -7.822 1.00 98.00 289 LEU A C 1
ATOM 2196 O O . LEU A 1 289 ? -4.192 -8.860 -7.420 1.00 98.00 289 LEU A O 1
ATOM 2200 N N . ARG A 1 290 ? -5.843 -10.131 -8.285 1.00 98.19 290 ARG A N 1
ATOM 2201 C CA . ARG A 1 290 ? -5.070 -11.370 -8.310 1.00 98.19 290 ARG A CA 1
ATOM 2202 C C . ARG A 1 290 ? -3.846 -11.244 -9.210 1.00 98.19 290 ARG A C 1
ATOM 2204 O O . ARG A 1 290 ? -2.770 -11.672 -8.811 1.00 98.19 290 ARG A O 1
ATOM 2211 N N . GLU A 1 291 ? -3.973 -10.663 -10.397 1.00 96.31 291 GLU A N 1
ATOM 2212 C CA . GLU A 1 291 ? -2.870 -10.566 -11.360 1.00 96.31 291 GLU A CA 1
ATOM 2213 C C . GLU A 1 291 ? -1.831 -9.488 -11.022 1.00 96.31 291 GLU A C 1
ATOM 2215 O O . GLU A 1 291 ? -0.693 -9.570 -11.504 1.00 96.31 291 GLU A O 1
ATOM 2220 N N . THR A 1 292 ? -2.165 -8.528 -10.156 1.00 96.62 292 THR A N 1
ATOM 2221 C CA . THR A 1 292 ? -1.228 -7.488 -9.706 1.00 96.62 292 THR A CA 1
ATOM 2222 C C . THR A 1 292 ? -0.502 -7.828 -8.399 1.00 96.62 292 THR A C 1
ATOM 2224 O O . THR A 1 292 ? 0.413 -7.101 -8.025 1.00 96.62 292 THR A O 1
ATOM 2227 N N . MET A 1 293 ? -0.812 -8.938 -7.711 1.00 96.31 293 MET A N 1
ATOM 2228 C CA . MET A 1 293 ? -0.141 -9.296 -6.446 1.00 96.31 293 MET A CA 1
ATOM 2229 C C . MET A 1 293 ? 1.368 -9.558 -6.619 1.00 96.31 293 MET A C 1
ATOM 2231 O O . MET A 1 293 ? 1.745 -10.461 -7.369 1.00 96.31 293 MET A O 1
ATOM 2235 N N . PHE A 1 294 ? 2.267 -8.872 -5.908 1.00 96.56 294 PHE A N 1
ATOM 2236 C CA . PHE A 1 294 ? 2.095 -7.543 -5.292 1.00 96.56 294 PHE A CA 1
ATOM 2237 C C . PHE A 1 294 ? 3.133 -6.584 -5.871 1.00 96.56 294 PHE A C 1
ATOM 2239 O O . PHE A 1 294 ? 4.063 -7.017 -6.549 1.00 96.56 294 PHE A O 1
ATOM 2246 N N . ALA A 1 295 ? 2.979 -5.288 -5.595 1.00 95.25 295 ALA A N 1
ATOM 2247 C CA . ALA A 1 295 ? 3.786 -4.244 -6.217 1.00 95.25 295 ALA A CA 1
ATOM 2248 C C . ALA A 1 295 ? 5.309 -4.473 -6.051 1.00 95.25 295 ALA A C 1
ATOM 2250 O O . ALA A 1 295 ? 5.772 -4.887 -4.977 1.00 95.25 295 ALA A O 1
ATOM 2251 N N . PRO A 1 296 ? 6.112 -4.169 -7.088 1.00 93.31 296 PRO A N 1
ATOM 2252 C CA . PRO A 1 296 ? 7.572 -4.295 -7.056 1.00 93.31 296 PRO A CA 1
ATOM 2253 C C . PRO A 1 296 ? 8.220 -3.327 -6.054 1.00 93.31 296 PRO A C 1
ATOM 2255 O O . PRO A 1 296 ? 9.283 -3.619 -5.510 1.00 93.31 296 PRO A O 1
ATOM 2258 N N . THR A 1 297 ? 7.550 -2.220 -5.731 1.00 91.69 297 THR A N 1
ATOM 2259 C CA . THR A 1 297 ? 7.957 -1.224 -4.723 1.00 91.69 297 THR A CA 1
ATOM 2260 C C . THR A 1 297 ? 8.030 -1.780 -3.298 1.00 91.69 297 THR A C 1
ATOM 2262 O O . THR A 1 297 ? 8.705 -1.209 -2.440 1.00 91.69 297 THR A O 1
ATOM 2265 N N . VAL A 1 298 ? 7.379 -2.919 -3.034 1.00 95.31 298 VAL A N 1
ATOM 2266 C CA . VAL A 1 298 ? 7.404 -3.626 -1.741 1.00 95.31 298 VAL A CA 1
ATOM 2267 C C . VAL A 1 298 ? 7.919 -5.062 -1.844 1.00 95.31 298 VAL A C 1
ATOM 2269 O O . VAL A 1 298 ? 7.979 -5.767 -0.834 1.00 95.31 298 VAL A O 1
ATOM 2272 N N . THR A 1 299 ? 8.310 -5.503 -3.040 1.00 95.81 299 THR A N 1
ATOM 2273 C CA . THR A 1 299 ? 8.853 -6.844 -3.299 1.00 95.81 299 THR A CA 1
ATOM 2274 C C . THR A 1 299 ? 10.217 -6.762 -3.984 1.00 95.81 299 THR A C 1
ATOM 2276 O O . THR A 1 299 ? 11.237 -6.938 -3.319 1.00 95.81 299 THR A O 1
ATOM 2279 N N . GLY A 1 300 ? 10.256 -6.476 -5.284 1.00 92.94 300 GLY A N 1
ATOM 2280 C CA . GLY A 1 300 ? 11.472 -6.274 -6.073 1.00 92.94 300 GLY A CA 1
ATOM 2281 C C . GLY A 1 300 ? 11.290 -6.616 -7.555 1.00 92.94 300 GLY A C 1
ATOM 2282 O O . GLY A 1 300 ? 10.175 -6.879 -8.004 1.00 92.94 300 GLY A O 1
ATOM 2283 N N . SER A 1 301 ? 12.398 -6.640 -8.300 1.00 88.69 301 SER A N 1
ATOM 2284 C CA . SER A 1 301 ? 12.456 -6.990 -9.727 1.00 88.69 301 SER A CA 1
ATOM 2285 C C . SER A 1 301 ? 13.610 -7.957 -10.030 1.00 88.69 301 SER A C 1
ATOM 2287 O O . SER A 1 301 ? 14.736 -7.722 -9.568 1.00 88.69 301 SER A O 1
ATOM 2289 N N . PRO A 1 302 ? 13.389 -8.983 -10.879 1.00 88.50 302 PRO A N 1
ATOM 2290 C CA . PRO A 1 302 ? 12.093 -9.434 -11.412 1.00 88.50 302 PRO A CA 1
ATOM 2291 C C . PRO A 1 302 ? 11.196 -10.028 -10.316 1.00 88.50 302 PRO A C 1
ATOM 2293 O O . PRO A 1 302 ? 11.716 -10.644 -9.384 1.00 88.50 302 PRO A O 1
ATOM 2296 N N . LEU A 1 303 ? 9.868 -9.881 -10.430 1.00 89.50 303 LEU A N 1
ATOM 2297 C CA . LEU A 1 303 ? 8.916 -10.227 -9.358 1.00 89.50 303 LEU A CA 1
ATOM 2298 C C . LEU A 1 303 ? 9.120 -11.643 -8.791 1.00 89.50 303 LEU A C 1
ATOM 2300 O O . LEU A 1 303 ? 9.391 -11.796 -7.602 1.00 89.50 303 LEU A O 1
ATOM 2304 N N . ASP A 1 304 ? 9.040 -12.679 -9.628 1.00 89.94 304 ASP A N 1
ATOM 2305 C CA . ASP A 1 304 ? 9.142 -14.077 -9.188 1.00 89.94 304 ASP A CA 1
ATOM 2306 C C . ASP A 1 304 ? 10.442 -14.356 -8.429 1.00 89.94 304 ASP A C 1
ATOM 2308 O O . ASP A 1 304 ? 10.432 -15.024 -7.390 1.00 89.94 304 ASP A O 1
ATOM 2312 N N . ASN A 1 305 ? 11.570 -13.824 -8.913 1.00 92.06 305 ASN A N 1
ATOM 2313 C CA . ASN A 1 305 ? 12.838 -14.032 -8.230 1.00 92.06 305 ASN A CA 1
ATOM 2314 C C . ASN A 1 305 ? 12.948 -13.198 -6.953 1.00 92.06 305 ASN A C 1
ATOM 2316 O O . ASN A 1 305 ? 13.449 -13.702 -5.949 1.00 92.06 305 ASN A O 1
ATOM 2320 N N . ALA A 1 306 ? 12.418 -11.974 -6.943 1.00 94.69 306 ALA A N 1
ATOM 2321 C CA . ALA A 1 306 ? 12.353 -11.152 -5.741 1.00 94.69 306 ALA A CA 1
ATOM 2322 C C . ALA A 1 306 ? 11.592 -11.854 -4.614 1.00 94.69 306 ALA A C 1
ATOM 2324 O O . ALA A 1 306 ? 12.052 -11.871 -3.474 1.00 94.69 306 ALA A O 1
ATOM 2325 N N . LEU A 1 307 ? 10.489 -12.529 -4.933 1.00 96.31 307 LEU A N 1
ATOM 2326 C CA . LEU A 1 307 ? 9.731 -13.322 -3.970 1.00 96.31 307 LEU A CA 1
ATOM 2327 C C . LEU A 1 307 ? 10.539 -14.505 -3.404 1.00 96.31 307 LEU A C 1
ATOM 2329 O O . LEU A 1 307 ? 10.489 -14.772 -2.199 1.00 96.31 307 LEU A O 1
ATOM 2333 N N . ARG A 1 308 ? 11.350 -15.176 -4.235 1.00 95.56 308 ARG A N 1
ATOM 2334 C CA . ARG A 1 308 ? 12.275 -16.233 -3.782 1.00 95.56 308 ARG A CA 1
ATOM 2335 C C . ARG A 1 308 ? 13.398 -15.675 -2.905 1.00 95.56 308 ARG A C 1
ATOM 2337 O O . ARG A 1 308 ? 13.742 -16.304 -1.907 1.00 95.56 308 ARG A O 1
ATOM 2344 N N . VAL A 1 309 ? 13.961 -14.515 -3.249 1.00 95.81 309 VAL A N 1
ATOM 2345 C CA . VAL A 1 309 ? 14.977 -13.810 -2.444 1.00 95.81 309 VAL A CA 1
ATOM 2346 C C . VAL A 1 309 ? 14.399 -13.439 -1.080 1.00 95.81 309 VAL A C 1
ATOM 2348 O O . VAL A 1 309 ? 14.984 -13.772 -0.052 1.00 95.81 309 VAL A O 1
ATOM 2351 N N . ILE A 1 310 ? 13.211 -12.836 -1.050 1.00 96.81 310 ILE A N 1
ATOM 2352 C CA . ILE A 1 310 ? 12.498 -12.498 0.187 1.00 96.81 310 ILE A CA 1
ATOM 2353 C C . ILE A 1 310 ? 12.341 -13.736 1.074 1.00 96.81 310 ILE A C 1
ATOM 2355 O O . ILE A 1 310 ? 12.701 -13.695 2.247 1.00 96.81 310 ILE A O 1
ATOM 2359 N N . ALA A 1 311 ? 11.886 -14.858 0.513 1.00 95.88 311 ALA A N 1
ATOM 2360 C CA . ALA A 1 311 ? 11.716 -16.098 1.267 1.00 95.88 311 ALA A CA 1
ATOM 2361 C C . ALA A 1 311 ? 13.035 -16.697 1.802 1.00 95.88 311 ALA A C 1
ATOM 2363 O O . ALA A 1 311 ? 13.002 -17.416 2.799 1.00 95.88 311 ALA A O 1
ATOM 2364 N N . ARG A 1 312 ? 14.190 -16.411 1.177 1.00 95.56 312 ARG A N 1
ATOM 2365 C CA . ARG A 1 312 ? 15.516 -16.831 1.676 1.00 95.56 312 ARG A CA 1
ATOM 2366 C C . ARG A 1 312 ? 16.014 -15.974 2.839 1.00 95.56 312 ARG A C 1
ATOM 2368 O O . ARG A 1 312 ? 16.658 -16.504 3.743 1.00 95.56 312 ARG A O 1
ATOM 2375 N N . HIS A 1 313 ? 15.767 -14.665 2.793 1.00 95.94 313 HIS A N 1
ATOM 2376 C CA . HIS A 1 313 ? 16.360 -13.698 3.731 1.00 95.94 313 HIS A CA 1
ATOM 2377 C C . HIS A 1 313 ? 15.437 -13.323 4.892 1.00 95.94 313 HIS A C 1
ATOM 2379 O O . HIS A 1 313 ? 15.912 -12.906 5.950 1.00 95.94 313 HIS A O 1
ATOM 2385 N N . GLU A 1 314 ? 14.127 -13.502 4.746 1.00 95.50 314 GLU A N 1
ATOM 2386 C CA . GLU A 1 314 ? 13.168 -13.265 5.822 1.00 95.50 314 GLU A CA 1
ATOM 2387 C C . GLU A 1 314 ? 12.921 -14.533 6.642 1.00 95.50 314 GLU A C 1
ATOM 2389 O O . GLU A 1 314 ? 12.832 -15.639 6.126 1.00 95.50 314 GLU A O 1
ATOM 2394 N N . ARG A 1 315 ? 12.797 -14.379 7.965 1.00 88.75 315 ARG A N 1
ATOM 2395 C CA . ARG A 1 315 ? 12.596 -15.514 8.889 1.00 88.75 315 ARG A CA 1
ATOM 2396 C C . ARG A 1 315 ? 11.132 -15.784 9.234 1.00 88.75 315 ARG A C 1
ATOM 2398 O O . ARG A 1 315 ? 10.846 -16.705 9.993 1.00 88.75 315 ARG A O 1
ATOM 2405 N N . ARG A 1 316 ? 10.216 -14.938 8.767 1.00 91.81 316 ARG A N 1
ATOM 2406 C CA . ARG A 1 316 ? 8.785 -14.997 9.085 1.00 91.81 316 ARG A CA 1
ATOM 2407 C C . ARG A 1 316 ? 7.966 -14.443 7.929 1.00 91.81 316 ARG A C 1
ATOM 2409 O O . ARG A 1 316 ? 8.470 -13.613 7.177 1.00 91.81 316 ARG A O 1
ATOM 2416 N N . GLY A 1 317 ? 6.699 -14.838 7.857 1.00 94.81 317 GLY A N 1
ATOM 2417 C CA . GLY A 1 317 ? 5.753 -14.243 6.922 1.00 94.81 317 GLY A CA 1
ATOM 2418 C C . GLY A 1 317 ? 5.463 -12.772 7.228 1.00 94.81 317 GLY A C 1
ATOM 2419 O O . GLY A 1 317 ? 5.640 -12.276 8.349 1.00 94.81 317 GLY A O 1
ATOM 2420 N N . ARG A 1 318 ? 5.037 -12.057 6.189 1.00 97.88 318 ARG A N 1
ATOM 2421 C CA . ARG A 1 318 ? 4.794 -10.609 6.220 1.00 97.88 318 ARG A CA 1
ATOM 2422 C C . ARG A 1 318 ? 3.416 -10.236 6.764 1.00 97.88 318 ARG A C 1
ATOM 2424 O O . ARG A 1 318 ? 3.154 -9.053 6.989 1.00 97.88 318 ARG A O 1
ATOM 2431 N N . ARG A 1 319 ? 2.541 -11.209 7.030 1.00 97.88 319 ARG A N 1
ATOM 2432 C CA . ARG A 1 319 ? 1.126 -11.000 7.358 1.00 97.88 319 ARG A CA 1
ATOM 2433 C C . ARG A 1 319 ? 0.495 -10.089 6.305 1.00 97.88 319 ARG A C 1
ATOM 2435 O O . ARG A 1 319 ? 0.474 -10.458 5.139 1.00 97.88 319 ARG A O 1
ATOM 2442 N N . TYR A 1 320 ? 0.044 -8.893 6.674 1.00 98.44 320 TYR A N 1
ATOM 2443 C CA . TYR A 1 320 ? -0.506 -7.917 5.728 1.00 98.44 320 TYR A CA 1
ATOM 2444 C C . TYR A 1 320 ? 0.519 -6.942 5.126 1.00 98.44 320 TYR A C 1
ATOM 2446 O O . TYR A 1 320 ? 0.169 -6.200 4.214 1.00 98.44 320 TYR A O 1
ATOM 2454 N N . TYR A 1 321 ? 1.771 -6.912 5.595 1.00 98.50 321 TYR A N 1
ATOM 2455 C CA . TYR A 1 321 ? 2.777 -5.992 5.053 1.00 98.50 321 TYR A CA 1
ATOM 2456 C C . TYR A 1 321 ? 3.070 -6.289 3.578 1.00 98.50 321 TYR A C 1
ATOM 2458 O O . TYR A 1 321 ? 3.388 -7.421 3.215 1.00 98.50 321 TYR A O 1
ATOM 2466 N N . GLY A 1 322 ? 2.964 -5.261 2.736 1.00 97.50 322 GLY A N 1
ATOM 2467 C CA . GLY A 1 322 ? 3.107 -5.387 1.283 1.00 97.50 322 GLY A CA 1
ATOM 2468 C C . GLY A 1 322 ? 1.906 -6.030 0.576 1.00 97.50 322 GLY A C 1
ATOM 2469 O O . GLY A 1 322 ? 1.909 -6.097 -0.647 1.00 97.50 322 GLY A O 1
ATOM 2470 N N . GLY A 1 323 ? 0.887 -6.472 1.324 1.00 98.50 323 GLY A N 1
ATOM 2471 C CA . GLY A 1 323 ? -0.430 -6.815 0.789 1.00 98.50 323 GLY A CA 1
ATOM 2472 C C . GLY A 1 323 ? -1.264 -5.564 0.500 1.00 98.50 323 GLY A C 1
ATOM 2473 O O . GLY A 1 323 ? -0.725 -4.457 0.400 1.00 98.50 323 GLY A O 1
ATOM 2474 N N . VAL A 1 324 ? -2.589 -5.707 0.409 1.00 98.62 324 VAL A N 1
ATOM 2475 C CA . VAL A 1 324 ? -3.488 -4.582 0.086 1.00 98.62 324 VAL A CA 1
ATOM 2476 C C . VAL A 1 324 ? -4.726 -4.514 0.969 1.00 98.62 324 VAL A C 1
ATOM 2478 O O . VAL A 1 324 ? -5.208 -5.525 1.473 1.00 98.62 324 VAL A O 1
ATOM 2481 N N . CYS A 1 325 ? -5.257 -3.303 1.128 1.00 98.75 325 CYS A N 1
ATOM 2482 C CA . CYS A 1 325 ? -6.575 -3.052 1.707 1.00 98.75 325 CYS A CA 1
ATOM 2483 C C . CYS A 1 325 ? -7.504 -2.623 0.571 1.00 98.75 325 CYS A C 1
ATOM 2485 O O . CYS A 1 325 ? -7.416 -1.490 0.118 1.00 98.75 325 CYS A O 1
ATOM 2487 N N . ALA A 1 326 ? -8.324 -3.530 0.051 1.00 98.75 326 ALA A N 1
ATOM 2488 C CA . ALA A 1 326 ? -9.082 -3.332 -1.179 1.00 98.75 326 ALA A CA 1
ATOM 2489 C C . ALA A 1 326 ? -10.551 -3.000 -0.895 1.00 98.75 326 ALA A C 1
ATOM 2491 O O . ALA A 1 326 ? -11.272 -3.811 -0.318 1.00 98.75 326 ALA A O 1
ATOM 2492 N N . LEU A 1 327 ? -11.013 -1.830 -1.337 1.00 98.81 327 LEU A N 1
ATOM 2493 C CA . LEU A 1 327 ? -12.423 -1.445 -1.326 1.00 98.81 327 LEU A CA 1
ATOM 2494 C C . LEU A 1 327 ? -13.057 -1.792 -2.673 1.00 98.81 327 LEU A C 1
ATOM 2496 O O . LEU A 1 327 ? -12.823 -1.117 -3.676 1.00 98.81 327 LEU A O 1
ATOM 2500 N N . LEU A 1 328 ? -13.860 -2.850 -2.683 1.00 98.69 328 LEU A N 1
ATOM 2501 C CA . LEU A 1 328 ? -14.632 -3.293 -3.834 1.00 98.69 328 LEU A CA 1
ATOM 2502 C C . LEU A 1 328 ? -16.047 -2.724 -3.737 1.00 98.69 328 LEU A C 1
ATOM 2504 O O . LEU A 1 328 ? -16.649 -2.664 -2.659 1.00 98.69 328 LEU A O 1
ATOM 2508 N N . GLY A 1 329 ? -16.601 -2.324 -4.873 1.00 98.00 329 GLY A N 1
ATOM 2509 C CA . GLY A 1 329 ? -17.927 -1.728 -4.934 1.00 98.00 329 GLY A CA 1
ATOM 2510 C C . GLY A 1 329 ? -18.517 -1.739 -6.331 1.00 98.00 329 GLY A C 1
ATOM 2511 O O . GLY A 1 329 ? -18.042 -2.443 -7.228 1.00 98.00 329 GLY A O 1
ATOM 2512 N N . ARG A 1 330 ? -19.575 -0.950 -6.498 1.00 96.88 330 ARG A N 1
ATOM 2513 C CA . ARG A 1 330 ? -20.159 -0.660 -7.806 1.00 96.88 330 ARG A CA 1
ATOM 2514 C C . ARG A 1 330 ? -20.443 0.818 -7.963 1.00 96.88 330 ARG A C 1
ATOM 2516 O O . ARG A 1 330 ? -20.793 1.477 -6.990 1.00 96.88 330 ARG A O 1
ATOM 2523 N N . ASP A 1 331 ? -20.341 1.326 -9.178 1.00 95.69 331 ASP A N 1
ATOM 2524 C CA . ASP A 1 331 ? -20.777 2.686 -9.485 1.00 95.69 331 ASP A CA 1
ATOM 2525 C C . ASP A 1 331 ? -22.289 2.761 -9.773 1.00 95.69 331 ASP A C 1
ATOM 2527 O O . ASP A 1 331 ? -23.017 1.769 -9.679 1.00 95.69 331 ASP A O 1
ATOM 2531 N N . GLU A 1 332 ? -22.778 3.957 -10.106 1.00 94.50 332 GLU A N 1
ATOM 2532 C CA . GLU A 1 332 ? -24.193 4.211 -10.421 1.00 94.50 332 GLU A CA 1
ATOM 2533 C C . GLU A 1 332 ? -24.689 3.457 -11.661 1.00 94.50 332 GLU A C 1
ATOM 2535 O O . GLU A 1 332 ? -25.878 3.154 -11.759 1.00 94.50 332 GLU A O 1
ATOM 2540 N N . ALA A 1 333 ? -23.789 3.102 -12.582 1.00 93.94 333 ALA A N 1
ATOM 2541 C CA . ALA A 1 333 ? -24.097 2.281 -13.749 1.00 93.94 333 ALA A CA 1
ATOM 2542 C C . ALA A 1 333 ? -24.021 0.770 -13.447 1.00 93.94 333 ALA A C 1
ATOM 2544 O O . ALA A 1 333 ? -24.244 -0.051 -14.337 1.00 93.94 333 ALA A O 1
ATOM 2545 N N . GLY A 1 334 ? -23.701 0.385 -12.207 1.00 94.19 334 GLY A N 1
ATOM 2546 C CA . GLY A 1 334 ? -23.558 -1.003 -11.774 1.00 94.19 334 GLY A CA 1
ATOM 2547 C C . GLY A 1 334 ? -22.227 -1.655 -12.161 1.00 94.19 334 GLY A C 1
ATOM 2548 O O . GLY A 1 334 ? -22.052 -2.858 -11.919 1.00 94.19 334 GLY A O 1
ATOM 2549 N N . ARG A 1 335 ? -21.279 -0.901 -12.733 1.00 95.38 335 ARG A N 1
ATOM 2550 C CA . ARG A 1 335 ? -19.944 -1.412 -13.079 1.00 95.38 335 ARG A CA 1
ATOM 2551 C C . ARG A 1 335 ? -19.136 -1.642 -11.813 1.00 95.38 335 ARG A C 1
ATOM 2553 O O . ARG A 1 335 ? -19.352 -0.980 -10.804 1.00 95.38 335 ARG A O 1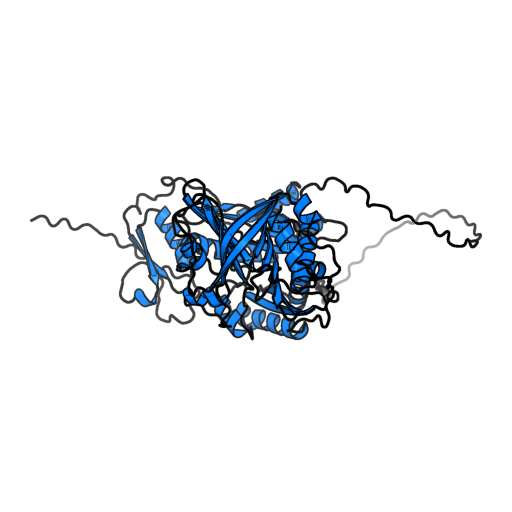
ATOM 2560 N N . GLN A 1 336 ? -18.225 -2.607 -11.863 1.00 97.31 336 GLN A N 1
ATOM 2561 C CA . GLN A 1 336 ? -17.364 -2.929 -10.730 1.00 97.31 336 GLN A CA 1
ATOM 2562 C C . GLN A 1 336 ? -16.360 -1.793 -10.491 1.00 97.31 336 GLN A C 1
ATOM 2564 O O . GLN A 1 336 ? -15.780 -1.273 -11.442 1.00 97.31 336 GLN A O 1
ATOM 2569 N N . THR A 1 337 ? -16.143 -1.438 -9.226 1.00 98.25 337 THR A N 1
ATOM 2570 C CA . THR A 1 337 ? -15.127 -0.462 -8.815 1.00 98.25 337 THR A CA 1
ATOM 2571 C C . THR A 1 337 ? -14.155 -1.098 -7.835 1.00 98.25 337 THR A C 1
ATOM 2573 O O . THR A 1 337 ? -14.566 -1.899 -6.988 1.00 98.25 337 THR A O 1
ATOM 2576 N N . LEU A 1 338 ? -12.894 -0.686 -7.896 1.00 98.69 338 LEU A N 1
ATOM 2577 C CA . LEU A 1 338 ? -11.839 -1.118 -6.988 1.00 98.69 338 LEU A CA 1
ATOM 2578 C C . LEU A 1 338 ? -10.981 0.070 -6.572 1.00 98.69 338 LEU A C 1
ATOM 2580 O O . LEU A 1 338 ? -10.531 0.838 -7.416 1.00 98.69 338 LEU A O 1
ATOM 2584 N N . ASP A 1 339 ? -10.688 0.174 -5.285 1.00 98.62 339 ASP A N 1
ATOM 2585 C CA . ASP A 1 339 ? -9.664 1.072 -4.765 1.00 98.62 339 ASP A CA 1
ATOM 2586 C C . ASP A 1 339 ? -8.822 0.322 -3.727 1.00 98.62 339 ASP A C 1
ATOM 2588 O O . ASP A 1 339 ? -9.314 -0.002 -2.646 1.00 98.62 339 ASP A O 1
ATOM 2592 N N . ALA A 1 340 ? -7.581 -0.018 -4.081 1.00 98.62 340 ALA A N 1
ATOM 2593 C CA . ALA A 1 340 ? -6.695 -0.830 -3.257 1.00 98.62 340 ALA A CA 1
ATOM 2594 C C . ALA A 1 340 ? -5.343 -0.131 -3.042 1.00 98.62 340 ALA A C 1
ATOM 2596 O O . ALA A 1 340 ? -4.470 -0.196 -3.908 1.00 98.62 340 ALA A O 1
ATOM 2597 N N . PRO A 1 341 ? -5.114 0.546 -1.905 1.00 98.56 341 PRO A N 1
ATOM 2598 C CA . PRO A 1 341 ? -3.772 0.885 -1.435 1.00 98.56 341 PRO A CA 1
ATOM 2599 C C . PRO A 1 341 ? -2.912 -0.325 -1.056 1.00 98.56 341 PRO A C 1
ATOM 2601 O O . PRO A 1 341 ? -3.416 -1.350 -0.585 1.00 98.56 341 PRO A O 1
ATOM 2604 N N . ILE A 1 342 ? -1.592 -0.130 -1.109 1.00 98.56 342 ILE A N 1
ATOM 2605 C CA . ILE A 1 342 ? -0.613 -1.040 -0.502 1.00 98.56 342 ILE A CA 1
ATOM 2606 C C . ILE A 1 342 ? -0.588 -0.850 1.022 1.00 98.56 342 ILE A C 1
ATOM 2608 O O . ILE A 1 342 ? -0.566 0.277 1.528 1.00 98.56 342 ILE A O 1
ATOM 2612 N N . LEU A 1 343 ? -0.515 -1.952 1.771 1.00 98.56 343 LEU A N 1
ATOM 2613 C CA . LEU A 1 343 ? -0.366 -1.970 3.228 1.00 98.56 343 LEU A CA 1
ATOM 2614 C C . LEU A 1 343 ? 1.102 -1.790 3.656 1.00 98.56 343 LEU A C 1
ATOM 2616 O O . LEU A 1 343 ? 1.778 -2.702 4.138 1.00 98.56 343 LEU A O 1
ATOM 2620 N N . ILE A 1 344 ? 1.580 -0.558 3.495 1.00 97.38 344 ILE A N 1
ATOM 2621 C CA . ILE A 1 344 ? 2.820 -0.014 4.069 1.00 97.38 344 ILE A CA 1
ATOM 2622 C C . ILE A 1 344 ? 2.492 1.190 4.948 1.00 97.38 344 ILE A C 1
ATOM 2624 O O . ILE A 1 344 ? 1.357 1.665 4.951 1.00 97.38 344 ILE A O 1
ATOM 2628 N N . ARG A 1 345 ? 3.465 1.681 5.732 1.00 96.50 345 ARG A N 1
ATOM 2629 C CA . ARG A 1 345 ? 3.239 2.799 6.676 1.00 96.50 345 ARG A CA 1
ATOM 2630 C C . ARG A 1 345 ? 1.991 2.542 7.536 1.00 96.50 345 ARG A C 1
ATOM 2632 O O . ARG A 1 345 ? 1.136 3.408 7.714 1.00 96.50 345 ARG A O 1
ATOM 2639 N N . THR A 1 346 ? 1.892 1.308 8.021 1.00 98.56 346 THR A N 1
ATOM 2640 C CA . THR A 1 346 ? 0.725 0.769 8.714 1.00 98.56 346 THR A CA 1
ATOM 2641 C C . THR A 1 346 ? 1.190 0.052 9.972 1.00 98.56 346 THR A C 1
ATOM 2643 O O . THR A 1 346 ? 2.124 -0.747 9.929 1.00 98.56 346 THR A O 1
ATOM 2646 N N . ALA A 1 347 ? 0.540 0.351 11.087 1.00 98.50 347 ALA A N 1
ATOM 2647 C CA . ALA A 1 347 ? 0.664 -0.370 12.337 1.00 98.50 347 ALA A CA 1
ATOM 2648 C C . ALA A 1 347 ? -0.418 -1.450 12.433 1.00 98.50 347 ALA A C 1
ATOM 2650 O O . ALA A 1 347 ? -1.572 -1.201 12.093 1.00 98.50 347 ALA A O 1
ATOM 2651 N N . GLU A 1 348 ? -0.051 -2.620 12.944 1.00 98.50 348 GLU A N 1
ATOM 2652 C CA . GLU A 1 348 ? -0.965 -3.673 13.382 1.00 98.50 348 GLU A CA 1
ATOM 2653 C C . GLU A 1 348 ? -0.964 -3.720 14.911 1.00 98.50 348 GLU A C 1
ATOM 2655 O O . GLU A 1 348 ? 0.096 -3.790 15.537 1.00 98.50 348 GLU A O 1
ATOM 2660 N N . ILE A 1 349 ? -2.154 -3.686 15.505 1.00 98.38 349 ILE A N 1
ATOM 2661 C CA . ILE A 1 349 ? -2.366 -3.719 16.949 1.00 98.38 349 ILE A CA 1
ATOM 2662 C C . ILE A 1 349 ? -3.278 -4.899 17.281 1.00 98.38 349 ILE A C 1
ATOM 2664 O O . ILE A 1 349 ? -4.393 -4.994 16.762 1.00 98.38 349 ILE A O 1
ATOM 2668 N N . THR A 1 350 ? -2.826 -5.790 18.156 1.00 97.00 350 THR A N 1
ATOM 2669 C CA . THR A 1 350 ? -3.632 -6.914 18.648 1.00 97.00 350 THR A CA 1
ATOM 2670 C C . THR A 1 350 ? -4.459 -6.528 19.886 1.00 97.00 350 THR A C 1
ATOM 2672 O O . THR A 1 350 ? -4.115 -5.567 20.582 1.00 97.00 350 THR A O 1
ATOM 2675 N N . PRO A 1 351 ? -5.539 -7.268 20.210 1.00 94.25 351 PRO A N 1
ATOM 2676 C CA . PRO A 1 351 ? -6.367 -7.013 21.393 1.00 94.25 351 PRO A CA 1
ATOM 2677 C C . PRO A 1 351 ? -5.609 -7.088 22.725 1.00 94.25 351 PRO A C 1
ATOM 2679 O O . PRO A 1 351 ? -5.988 -6.420 23.680 1.00 94.25 351 PRO A O 1
ATOM 2682 N N . ASP A 1 352 ? -4.510 -7.848 22.790 1.00 94.88 352 ASP A N 1
ATOM 2683 C CA . ASP A 1 352 ? -3.617 -7.914 23.956 1.00 94.88 352 ASP A CA 1
ATOM 2684 C C . ASP A 1 352 ? -2.567 -6.784 23.990 1.00 94.88 352 ASP A C 1
ATOM 2686 O O . ASP A 1 352 ? -1.654 -6.808 24.811 1.00 94.88 352 ASP A O 1
ATOM 2690 N N . GLY A 1 353 ? -2.685 -5.787 23.108 1.00 96.38 353 GLY A N 1
ATOM 2691 C CA . GLY A 1 353 ? -1.854 -4.584 23.116 1.00 96.38 353 GLY A CA 1
ATOM 2692 C C . GLY A 1 353 ? -0.498 -4.721 22.438 1.00 96.38 353 GLY A C 1
ATOM 2693 O O . GLY A 1 353 ? 0.304 -3.793 22.527 1.00 96.38 353 GLY A O 1
ATOM 2694 N N . ARG A 1 354 ? -0.211 -5.813 21.718 1.00 97.75 354 ARG A N 1
ATOM 2695 C CA . ARG A 1 354 ? 1.033 -5.893 20.936 1.00 97.75 354 ARG A CA 1
ATOM 2696 C C . ARG A 1 354 ? 0.923 -5.011 19.702 1.00 97.75 354 ARG A C 1
ATOM 2698 O O . ARG A 1 354 ? 0.019 -5.171 18.884 1.00 97.75 354 ARG A O 1
ATOM 2705 N N . LEU A 1 355 ? 1.888 -4.115 19.553 1.00 98.19 355 LEU A N 1
ATOM 2706 C CA . LEU A 1 355 ? 2.060 -3.255 18.395 1.00 98.19 355 LEU A CA 1
ATOM 2707 C C . LEU A 1 355 ? 3.136 -3.827 17.470 1.00 98.19 355 LEU A C 1
ATOM 2709 O O . LEU A 1 355 ? 4.219 -4.208 17.919 1.00 98.19 355 LEU A O 1
ATOM 2713 N N . ARG A 1 356 ? 2.863 -3.813 16.166 1.00 97.81 356 ARG A N 1
ATOM 2714 C CA . ARG A 1 356 ? 3.810 -4.146 15.098 1.00 97.81 356 ARG A CA 1
ATOM 2715 C C . ARG A 1 356 ? 3.771 -3.065 14.022 1.00 97.81 356 ARG A C 1
ATOM 2717 O O . ARG A 1 356 ? 2.707 -2.780 13.486 1.00 97.81 356 ARG A O 1
ATOM 2724 N N . VAL A 1 357 ? 4.922 -2.507 13.661 1.00 98.31 357 VAL A N 1
ATOM 2725 C CA . VAL A 1 357 ? 5.074 -1.581 12.526 1.00 98.31 357 VAL A CA 1
ATOM 2726 C C . VAL A 1 357 ? 6.113 -2.160 11.562 1.00 98.31 357 VAL A C 1
ATOM 2728 O O . VAL A 1 357 ? 7.314 -1.935 11.742 1.00 98.31 357 VAL A O 1
ATOM 2731 N N . PRO A 1 358 ? 5.685 -2.987 10.591 1.00 97.62 358 PRO A N 1
ATOM 2732 C CA . PRO A 1 358 ? 6.569 -3.534 9.572 1.00 97.62 358 PRO A CA 1
ATOM 2733 C C . PRO A 1 358 ? 7.038 -2.442 8.606 1.00 97.62 358 PRO A C 1
ATOM 2735 O O . PRO A 1 358 ? 6.271 -1.569 8.192 1.00 97.62 358 PRO A O 1
ATOM 2738 N N . VAL A 1 359 ? 8.317 -2.492 8.245 1.00 96.25 359 VAL A N 1
ATOM 2739 C CA . VAL A 1 359 ? 8.960 -1.527 7.353 1.00 96.25 359 VAL A CA 1
ATOM 2740 C C . VAL A 1 359 ? 10.112 -2.187 6.604 1.00 96.25 359 VAL A C 1
ATOM 2742 O O . VAL A 1 359 ? 10.809 -3.040 7.146 1.00 96.25 359 VAL A O 1
ATOM 2745 N N . GLY A 1 360 ? 10.325 -1.771 5.362 1.00 93.38 360 GLY A N 1
ATOM 2746 C CA . GLY A 1 360 ? 11.429 -2.220 4.523 1.00 93.38 360 GLY A CA 1
ATOM 2747 C C . GLY A 1 360 ? 12.036 -1.056 3.751 1.00 93.38 360 GLY A C 1
ATOM 2748 O O . GLY A 1 360 ? 11.475 0.048 3.713 1.00 93.38 360 GLY A O 1
ATOM 2749 N N . ALA A 1 361 ? 13.186 -1.319 3.147 1.00 87.88 361 ALA A N 1
ATOM 2750 C CA . ALA A 1 361 ? 13.875 -0.397 2.256 1.00 87.88 361 ALA A CA 1
ATOM 2751 C C . ALA A 1 361 ? 14.182 -1.093 0.926 1.00 87.88 361 ALA A C 1
ATOM 2753 O O . ALA A 1 361 ? 14.320 -2.319 0.889 1.00 87.88 361 ALA A O 1
ATOM 2754 N N . THR A 1 362 ? 14.225 -0.315 -0.153 1.00 90.38 362 THR A N 1
ATOM 2755 C CA . THR A 1 362 ? 14.475 -0.836 -1.497 1.00 90.38 362 THR A CA 1
ATOM 2756 C C . THR A 1 362 ? 15.975 -0.935 -1.694 1.00 90.38 362 THR A C 1
ATOM 2758 O O . THR A 1 362 ? 16.670 0.068 -1.754 1.00 90.38 362 THR A O 1
ATOM 2761 N N . LEU A 1 363 ? 16.478 -2.159 -1.780 1.00 92.12 363 LEU A N 1
ATOM 2762 C CA . LEU A 1 363 ? 17.896 -2.432 -1.939 1.00 92.12 363 LEU A CA 1
ATOM 2763 C C . LEU A 1 363 ? 18.232 -2.420 -3.425 1.00 92.12 363 LEU A C 1
ATOM 2765 O O . LEU A 1 363 ? 17.692 -3.233 -4.173 1.00 92.12 363 LEU A O 1
ATOM 2769 N N . VAL A 1 364 ? 19.147 -1.546 -3.832 1.00 90.62 364 VAL A N 1
ATOM 2770 C CA . VAL A 1 364 ? 19.700 -1.487 -5.191 1.00 90.62 364 VAL A CA 1
ATOM 2771 C C . VAL A 1 364 ? 21.214 -1.563 -5.165 1.00 90.62 364 VAL A C 1
ATOM 2773 O O . VAL A 1 364 ? 21.843 -1.380 -4.129 1.00 90.62 364 VAL A O 1
ATOM 2776 N N . ARG A 1 365 ? 21.843 -1.768 -6.326 1.00 88.00 365 ARG A N 1
ATOM 2777 C CA . ARG A 1 365 ? 23.308 -1.880 -6.463 1.00 88.00 365 ARG A CA 1
ATOM 2778 C C . ARG A 1 365 ? 24.107 -0.785 -5.733 1.00 88.00 365 ARG A C 1
ATOM 2780 O O . ARG A 1 365 ? 25.227 -1.041 -5.299 1.00 88.00 365 ARG A O 1
ATOM 2787 N N . HIS A 1 366 ? 23.559 0.423 -5.645 1.00 86.31 366 HIS A N 1
ATOM 2788 C CA . HIS A 1 366 ? 24.205 1.595 -5.050 1.00 86.31 366 HIS A CA 1
ATOM 2789 C C . HIS A 1 366 ? 23.807 1.862 -3.589 1.00 86.31 366 HIS A C 1
ATOM 2791 O O . HIS A 1 366 ? 24.265 2.844 -3.004 1.00 86.31 366 HIS A O 1
ATOM 2797 N N . SER A 1 367 ? 22.976 1.007 -2.992 1.00 89.06 367 SER A N 1
ATOM 2798 C CA . SER A 1 367 ? 22.594 1.082 -1.583 1.00 89.06 367 SER A CA 1
ATOM 2799 C C . SER A 1 367 ? 23.791 0.896 -0.651 1.00 89.06 367 SER A C 1
ATOM 2801 O O . SER A 1 367 ? 24.753 0.185 -0.951 1.00 89.06 367 SER A O 1
ATOM 2803 N N . THR A 1 368 ? 23.702 1.495 0.537 1.00 92.00 368 THR A N 1
ATOM 2804 C CA . THR A 1 368 ? 24.649 1.261 1.636 1.00 92.00 368 THR A CA 1
ATOM 2805 C C . THR A 1 368 ? 23.893 0.743 2.846 1.00 92.00 368 THR A C 1
ATOM 2807 O O . THR A 1 368 ? 22.845 1.275 3.192 1.00 92.00 368 THR A O 1
ATOM 2810 N N . ALA A 1 369 ? 24.434 -0.259 3.538 1.00 94.69 369 ALA A N 1
ATOM 2811 C CA . ALA A 1 369 ? 23.745 -0.885 4.665 1.00 94.69 369 ALA A CA 1
ATOM 2812 C C . ALA A 1 369 ? 23.305 0.120 5.749 1.00 94.69 369 ALA A C 1
ATOM 2814 O O . ALA A 1 369 ? 22.177 0.056 6.233 1.00 94.69 369 ALA A O 1
ATOM 2815 N N . ALA A 1 370 ? 24.160 1.096 6.072 1.00 93.88 370 ALA A N 1
ATOM 2816 C CA . ALA A 1 370 ? 23.832 2.165 7.015 1.00 93.88 370 ALA A CA 1
ATOM 2817 C C . ALA A 1 370 ? 22.707 3.087 6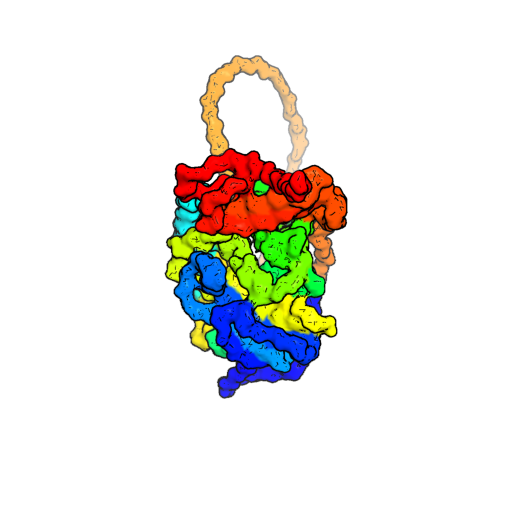.507 1.00 93.88 370 ALA A C 1
ATOM 2819 O O . ALA A 1 370 ? 21.829 3.464 7.284 1.00 93.88 370 ALA A O 1
ATOM 2820 N N . GLY A 1 371 ? 22.708 3.422 5.211 1.00 90.38 371 GLY A N 1
ATOM 2821 C CA . GLY A 1 371 ? 21.645 4.207 4.585 1.00 90.38 371 GLY A CA 1
ATOM 2822 C C . GLY A 1 371 ? 20.292 3.501 4.660 1.00 90.38 371 GLY A C 1
ATOM 2823 O O . GLY A 1 371 ? 19.320 4.098 5.112 1.00 90.38 371 GLY A O 1
ATOM 2824 N N . GLU A 1 372 ? 20.250 2.208 4.333 1.00 92.31 372 GLU A N 1
ATOM 2825 C CA . GLU A 1 372 ? 19.008 1.424 4.345 1.00 92.31 372 GLU A CA 1
ATOM 2826 C C . GLU A 1 372 ? 18.451 1.229 5.764 1.00 92.31 372 GLU A C 1
ATOM 2828 O O . GLU A 1 372 ? 17.239 1.303 5.985 1.00 92.31 372 GLU A O 1
ATOM 2833 N N . VAL A 1 373 ? 19.322 1.054 6.766 1.00 95.38 373 VAL A N 1
ATOM 2834 C CA . VAL A 1 373 ? 18.921 1.088 8.184 1.00 95.38 373 VAL A CA 1
ATOM 2835 C C . VAL A 1 373 ? 18.248 2.425 8.506 1.00 95.38 373 VAL A C 1
ATOM 2837 O O . VAL A 1 373 ? 17.119 2.438 9.006 1.00 95.38 373 VAL A O 1
ATOM 2840 N N . ALA A 1 374 ? 18.899 3.549 8.196 1.00 91.31 374 ALA A N 1
ATOM 2841 C CA . ALA A 1 374 ? 18.365 4.885 8.465 1.00 91.31 374 ALA A CA 1
ATOM 2842 C C . ALA A 1 374 ? 17.042 5.149 7.720 1.00 91.31 374 ALA A C 1
ATOM 2844 O O . ALA A 1 374 ? 16.132 5.808 8.244 1.00 91.31 374 ALA A O 1
ATOM 2845 N N . GLU A 1 375 ? 16.895 4.605 6.516 1.00 88.38 375 GLU A N 1
ATOM 2846 C CA . GLU A 1 375 ? 15.679 4.720 5.722 1.00 88.38 375 GLU A CA 1
ATOM 2847 C C . GLU A 1 375 ? 14.488 4.023 6.390 1.00 88.38 375 GLU A C 1
ATOM 2849 O O . GLU A 1 375 ? 13.406 4.610 6.459 1.00 88.38 375 GLU A O 1
ATOM 2854 N N . THR A 1 376 ? 14.675 2.837 6.979 1.00 93.25 376 THR A N 1
ATOM 2855 C CA . THR A 1 376 ? 13.577 2.158 7.697 1.00 93.25 376 THR A CA 1
ATOM 2856 C C . THR A 1 376 ? 13.044 2.979 8.878 1.00 93.25 376 THR A C 1
ATOM 2858 O O . THR A 1 376 ? 11.828 3.060 9.060 1.00 93.25 376 THR A O 1
ATOM 2861 N N . TYR A 1 377 ? 13.908 3.671 9.634 1.00 91.88 377 TYR A N 1
ATOM 2862 C CA . TYR A 1 377 ? 13.460 4.613 10.670 1.00 91.88 377 TYR A CA 1
ATOM 2863 C C . TYR A 1 377 ? 12.664 5.769 10.061 1.00 91.88 377 TYR A C 1
ATOM 2865 O O . TYR A 1 377 ? 11.598 6.120 10.559 1.00 91.88 377 TYR A O 1
ATOM 2873 N N . THR A 1 378 ? 13.159 6.334 8.958 1.00 88.12 378 THR A N 1
ATOM 2874 C CA . THR A 1 378 ? 12.507 7.449 8.249 1.00 88.12 378 THR A CA 1
ATOM 2875 C C . THR A 1 378 ? 11.105 7.072 7.785 1.00 88.12 378 THR A C 1
ATOM 2877 O O . THR A 1 378 ? 10.155 7.819 8.008 1.00 88.12 378 THR A O 1
ATOM 2880 N N . LYS A 1 379 ? 10.967 5.892 7.174 1.00 88.62 379 LYS A N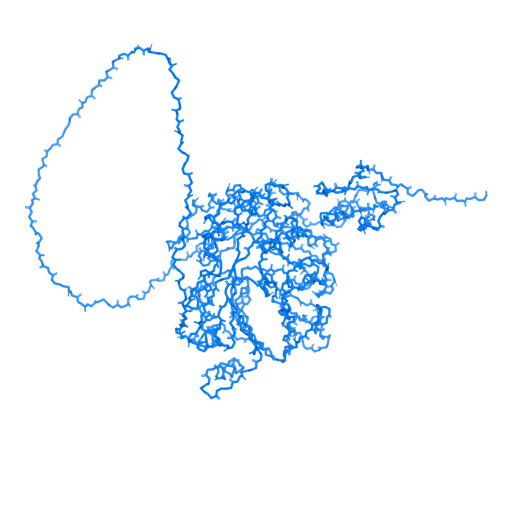 1
ATOM 2881 C CA . LYS A 1 379 ? 9.696 5.368 6.673 1.00 88.62 379 LYS A CA 1
ATOM 2882 C C . LYS A 1 379 ? 8.726 5.054 7.819 1.00 88.62 379 LYS A C 1
ATOM 2884 O O . LYS A 1 379 ? 7.537 5.323 7.685 1.00 88.62 379 LYS A O 1
ATOM 2889 N N . ALA A 1 380 ? 9.200 4.543 8.956 1.00 91.88 380 ALA A N 1
ATOM 2890 C CA . ALA A 1 380 ? 8.344 4.230 10.105 1.00 91.88 380 ALA A CA 1
ATOM 2891 C C . ALA A 1 380 ? 7.966 5.456 10.965 1.00 91.88 380 ALA A C 1
ATOM 2893 O O . ALA A 1 380 ? 6.959 5.414 11.674 1.00 91.88 380 ALA A O 1
ATOM 2894 N N . ALA A 1 381 ? 8.741 6.545 10.901 1.00 89.75 381 ALA A N 1
ATOM 2895 C CA . ALA A 1 381 ? 8.650 7.678 11.824 1.00 89.75 381 ALA A CA 1
ATOM 2896 C C . ALA A 1 381 ? 7.246 8.288 11.943 1.00 89.75 381 ALA A C 1
ATOM 2898 O O . ALA A 1 381 ? 6.799 8.539 13.058 1.00 89.75 381 ALA A O 1
ATOM 2899 N N . GLY A 1 382 ? 6.537 8.496 10.827 1.00 89.19 382 GLY A N 1
ATOM 2900 C CA . GLY A 1 382 ? 5.202 9.112 10.846 1.00 89.19 382 GLY A CA 1
ATOM 2901 C C . GLY A 1 382 ? 4.176 8.290 11.635 1.00 89.19 382 GLY A C 1
ATOM 2902 O O . GLY A 1 382 ? 3.463 8.821 12.486 1.00 89.19 382 GLY A O 1
ATOM 2903 N N . VAL A 1 383 ? 4.157 6.972 11.418 1.00 93.69 383 VAL A N 1
ATOM 2904 C CA . VAL A 1 383 ? 3.243 6.045 12.109 1.00 93.69 383 VAL A CA 1
ATOM 2905 C C . VAL A 1 383 ? 3.618 5.899 13.579 1.00 93.69 383 VAL A C 1
ATOM 2907 O O . VAL A 1 383 ? 2.745 5.933 14.444 1.00 93.69 383 VAL A O 1
ATOM 2910 N N . LEU A 1 384 ? 4.914 5.776 13.876 1.00 94.62 384 LEU A N 1
ATOM 2911 C CA . LEU A 1 384 ? 5.399 5.681 15.253 1.00 94.62 384 LEU A CA 1
ATOM 2912 C C . LEU A 1 384 ? 5.069 6.956 16.040 1.00 94.62 384 LEU A C 1
ATOM 2914 O O . LEU A 1 384 ? 4.499 6.865 17.126 1.00 94.62 384 LEU A O 1
ATOM 2918 N N . ALA A 1 385 ? 5.300 8.136 15.463 1.00 92.25 385 ALA A N 1
ATOM 2919 C CA . ALA A 1 385 ? 4.963 9.409 16.094 1.00 92.25 385 ALA A CA 1
ATOM 2920 C C . ALA A 1 385 ? 3.453 9.546 16.362 1.00 92.25 385 ALA A C 1
ATOM 2922 O O . ALA A 1 385 ? 3.054 10.025 17.425 1.00 92.25 385 ALA A O 1
ATOM 2923 N N . ALA A 1 386 ? 2.594 9.073 15.450 1.00 93.44 386 ALA A N 1
ATOM 2924 C CA . ALA A 1 386 ? 1.145 9.050 15.666 1.00 93.44 386 ALA A CA 1
ATOM 2925 C C . ALA A 1 386 ? 0.725 8.154 16.852 1.00 93.44 386 ALA A C 1
ATOM 2927 O O . ALA A 1 386 ? -0.284 8.421 17.515 1.00 93.44 386 ALA A O 1
ATOM 2928 N N . LEU A 1 387 ? 1.527 7.134 17.157 1.00 94.12 387 LEU A N 1
ATOM 2929 C CA . LEU A 1 387 ? 1.375 6.232 18.300 1.00 94.12 387 LEU A CA 1
ATOM 2930 C C . LEU A 1 387 ? 2.156 6.691 19.546 1.00 94.12 387 LEU A C 1
ATOM 2932 O O . LEU A 1 387 ? 2.264 5.931 20.503 1.00 94.12 387 LEU A O 1
ATOM 2936 N N . GLY A 1 388 ? 2.692 7.917 19.562 1.00 90.00 388 GLY A N 1
ATOM 2937 C CA . GLY A 1 388 ? 3.457 8.447 20.699 1.00 90.00 388 GLY A CA 1
ATOM 2938 C C . GLY A 1 388 ? 4.844 7.818 20.871 1.00 90.00 388 GLY A C 1
ATOM 2939 O O . GLY A 1 388 ? 5.473 7.983 21.914 1.00 90.00 388 GLY A O 1
ATOM 2940 N N . LEU A 1 389 ? 5.324 7.096 19.859 1.00 88.81 389 LEU A N 1
ATOM 2941 C CA . LEU A 1 389 ? 6.616 6.426 19.853 1.00 88.81 389 LEU A CA 1
ATOM 2942 C C . LEU A 1 389 ? 7.641 7.263 19.094 1.00 88.81 389 LEU A C 1
ATOM 2944 O O . LEU A 1 389 ? 7.459 7.622 17.931 1.00 88.81 389 LEU A O 1
ATOM 2948 N N . HIS A 1 390 ? 8.767 7.514 19.749 1.00 80.62 390 HIS A N 1
ATOM 2949 C CA . HIS A 1 390 ? 9.922 8.162 19.149 1.00 80.62 390 HIS A CA 1
ATOM 2950 C C . HIS A 1 390 ? 11.102 7.199 19.256 1.00 80.62 390 HIS A C 1
ATOM 2952 O O . HIS A 1 390 ? 11.751 7.159 20.303 1.00 80.62 390 HIS A O 1
ATOM 2958 N N . PRO A 1 391 ? 11.365 6.372 18.226 1.00 63.09 391 PRO A N 1
ATOM 2959 C CA . PRO A 1 391 ? 12.587 5.584 18.219 1.00 63.09 391 PRO A CA 1
ATOM 2960 C C . PRO A 1 391 ? 13.800 6.526 18.333 1.00 63.09 391 PRO A C 1
ATOM 2962 O O . PRO A 1 391 ? 13.729 7.661 17.844 1.00 63.09 391 PRO A O 1
ATOM 2965 N N . PRO A 1 392 ? 14.903 6.092 18.971 1.00 56.59 392 PRO A N 1
ATOM 2966 C CA . PRO A 1 392 ? 16.133 6.877 18.990 1.00 56.59 392 PRO A CA 1
ATOM 2967 C C . PRO A 1 392 ? 16.512 7.266 17.557 1.00 56.59 392 PRO A C 1
ATOM 2969 O O . PRO A 1 392 ? 16.276 6.496 16.624 1.00 56.59 392 PRO A O 1
ATOM 2972 N N . ALA A 1 393 ? 17.043 8.480 17.372 1.00 54.56 393 ALA A N 1
ATOM 2973 C CA . ALA A 1 393 ? 17.449 8.954 16.054 1.00 54.56 393 ALA A CA 1
ATOM 2974 C C . ALA A 1 393 ? 18.387 7.914 15.423 1.00 54.56 393 ALA A C 1
ATOM 2976 O O . ALA A 1 393 ? 19.459 7.650 15.965 1.00 54.56 393 ALA A O 1
ATOM 2977 N N . GLY A 1 394 ? 17.944 7.290 14.325 1.00 53.97 394 GLY A N 1
ATOM 2978 C CA . GLY A 1 394 ? 18.735 6.283 13.622 1.00 53.97 394 GLY A CA 1
ATOM 2979 C C . GLY A 1 394 ? 20.098 6.844 13.193 1.00 53.97 394 GLY A C 1
ATOM 2980 O O . GLY A 1 394 ? 20.260 8.069 13.118 1.00 53.97 394 GLY A O 1
ATOM 2981 N N . PRO A 1 395 ? 21.083 5.978 12.905 1.00 49.66 395 PRO A N 1
ATOM 2982 C CA . PRO A 1 395 ? 22.417 6.417 12.512 1.00 49.66 395 PRO A CA 1
ATOM 2983 C C . PRO A 1 395 ? 22.347 7.388 11.323 1.00 49.66 395 PRO A C 1
ATOM 2985 O O . PRO A 1 395 ? 21.616 7.163 10.358 1.00 49.66 395 PRO A O 1
ATOM 2988 N N . LEU A 1 396 ? 23.080 8.503 11.407 1.00 41.78 396 LEU A N 1
ATOM 2989 C CA . LEU A 1 396 ? 23.169 9.460 10.304 1.00 41.78 396 LEU A CA 1
ATOM 2990 C C . LEU A 1 396 ? 23.863 8.784 9.109 1.00 41.78 396 LEU A C 1
ATOM 2992 O O . LEU A 1 396 ? 24.904 8.154 9.310 1.00 41.78 396 LEU A O 1
ATOM 2996 N N . PRO A 1 397 ? 23.341 8.921 7.876 1.00 40.69 397 PRO A N 1
ATOM 2997 C CA . PRO A 1 397 ? 24.020 8.399 6.701 1.00 40.69 397 PRO A CA 1
ATOM 2998 C C . PRO A 1 397 ? 25.367 9.113 6.539 1.00 40.69 397 PRO A C 1
ATOM 3000 O O . PRO A 1 397 ? 25.427 10.324 6.318 1.00 40.69 397 PRO A O 1
ATOM 3003 N N . THR A 1 398 ? 26.463 8.369 6.666 1.00 34.28 398 THR A N 1
ATOM 3004 C CA . THR A 1 398 ? 27.804 8.860 6.358 1.00 34.28 398 THR A CA 1
ATOM 3005 C C . THR A 1 398 ? 28.007 8.789 4.849 1.00 34.28 398 THR A C 1
ATOM 3007 O O . THR A 1 398 ? 28.279 7.731 4.290 1.00 34.28 398 THR A O 1
ATOM 3010 N N . SER A 1 399 ? 27.862 9.919 4.158 1.00 32.25 399 SER A N 1
ATOM 3011 C CA . SER A 1 399 ? 28.338 10.014 2.776 1.00 32.25 399 SER A CA 1
ATOM 3012 C C . SER A 1 399 ? 29.873 10.033 2.795 1.00 32.25 399 SER A C 1
ATOM 3014 O O . SER A 1 399 ? 30.442 10.877 3.498 1.00 32.25 399 SER A O 1
ATOM 3016 N N . PRO A 1 400 ? 30.579 9.128 2.093 1.00 33.25 400 PRO A N 1
ATOM 3017 C CA . PRO A 1 400 ? 32.025 9.226 1.991 1.00 33.25 400 PRO A CA 1
ATOM 3018 C C . PRO A 1 400 ? 32.371 10.438 1.119 1.00 33.25 400 PRO A C 1
ATOM 3020 O O . PRO A 1 400 ? 32.113 10.447 -0.084 1.00 33.25 400 PRO A O 1
ATOM 3023 N N . LEU A 1 401 ? 32.973 11.473 1.717 1.00 28.55 401 LEU A N 1
ATOM 3024 C CA . LEU A 1 401 ? 33.699 12.465 0.927 1.00 28.55 401 LEU A CA 1
ATOM 3025 C C . LEU A 1 401 ? 34.832 11.742 0.182 1.00 28.55 401 LEU A C 1
ATOM 3027 O O . LEU A 1 401 ? 35.537 10.939 0.799 1.00 28.55 401 LEU A O 1
ATOM 3031 N N . PRO A 1 402 ? 35.064 12.026 -1.109 1.00 32.97 402 PRO A N 1
ATOM 3032 C CA . PRO A 1 402 ? 36.209 11.474 -1.810 1.00 32.97 402 PRO A CA 1
ATOM 3033 C C . PRO A 1 402 ? 37.490 12.094 -1.236 1.00 32.97 402 PRO A C 1
ATOM 3035 O O . PRO A 1 402 ? 37.859 13.220 -1.568 1.00 32.97 402 PRO A O 1
ATOM 3038 N N . THR A 1 403 ? 38.191 11.365 -0.366 1.00 31.73 403 THR A N 1
ATOM 3039 C CA . THR A 1 403 ? 39.572 11.686 -0.000 1.00 31.73 403 THR A CA 1
ATOM 3040 C C . THR A 1 403 ? 40.470 11.274 -1.159 1.00 31.73 403 THR A C 1
ATOM 3042 O O . THR A 1 403 ? 40.925 10.135 -1.238 1.00 31.73 403 THR A O 1
ATOM 3045 N N . GLY A 1 404 ? 40.693 12.200 -2.090 1.00 29.72 404 GLY A N 1
ATOM 3046 C CA . GLY A 1 404 ? 41.735 12.070 -3.098 1.00 29.72 404 GLY A CA 1
ATOM 3047 C C . GLY A 1 404 ? 43.107 12.145 -2.435 1.00 29.72 404 GLY A C 1
ATOM 3048 O O . GLY A 1 404 ? 43.617 13.230 -2.169 1.00 29.72 404 GLY A O 1
ATOM 3049 N N . THR A 1 405 ? 43.720 10.997 -2.167 1.00 28.45 405 THR A N 1
ATOM 3050 C CA . THR A 1 405 ? 45.160 10.897 -1.928 1.00 28.45 405 THR A CA 1
ATOM 3051 C C . THR A 1 405 ? 45.878 11.066 -3.264 1.00 28.45 405 THR A C 1
ATOM 3053 O O . THR A 1 405 ? 46.006 10.136 -4.054 1.00 28.45 405 THR A O 1
ATOM 3056 N N . SER A 1 406 ? 46.334 12.289 -3.530 1.00 29.94 406 SER A N 1
ATOM 3057 C CA . SER A 1 406 ? 47.249 12.591 -4.629 1.00 29.94 406 SER A CA 1
ATOM 3058 C C . SER A 1 406 ? 48.612 11.959 -4.337 1.00 29.94 406 SER A C 1
ATOM 3060 O O . SER A 1 406 ? 49.386 12.473 -3.530 1.00 29.94 406 SER A O 1
ATOM 3062 N N . THR A 1 407 ? 48.919 10.842 -4.994 1.00 30.78 407 THR A N 1
ATOM 3063 C CA . THR A 1 407 ? 50.281 10.309 -5.080 1.00 30.78 407 THR A CA 1
ATOM 3064 C C . THR A 1 407 ? 51.156 11.273 -5.874 1.00 30.78 407 THR A C 1
ATOM 3066 O O . THR A 1 407 ? 50.876 11.574 -7.033 1.00 30.78 407 THR A O 1
ATOM 3069 N N . ALA A 1 408 ? 52.209 11.757 -5.220 1.00 28.66 408 ALA A N 1
ATOM 3070 C CA . ALA A 1 408 ? 53.220 12.644 -5.769 1.00 28.66 408 ALA A CA 1
ATOM 3071 C C . ALA A 1 408 ? 53.924 12.027 -6.991 1.00 28.66 408 ALA A C 1
ATOM 3073 O O . ALA A 1 408 ? 54.517 10.953 -6.902 1.00 28.66 408 ALA A O 1
ATOM 3074 N N . GLY A 1 409 ? 53.889 12.750 -8.111 1.00 28.30 409 GLY A N 1
ATOM 3075 C CA . GLY A 1 409 ? 54.765 12.563 -9.262 1.00 28.30 409 GLY A CA 1
ATOM 3076 C C . GLY A 1 409 ? 55.656 13.793 -9.413 1.00 28.30 409 GLY A C 1
ATOM 3077 O O . GLY A 1 409 ? 55.185 14.871 -9.759 1.00 28.30 409 GLY A O 1
ATOM 3078 N N . THR A 1 410 ? 56.936 13.627 -9.099 1.00 24.91 410 THR A N 1
ATOM 3079 C CA . THR A 1 410 ? 58.012 14.615 -9.245 1.00 24.91 410 THR A CA 1
ATOM 3080 C C . THR A 1 410 ? 58.326 14.894 -10.715 1.00 24.91 410 THR A C 1
ATOM 3082 O O . THR A 1 410 ? 58.450 13.931 -11.469 1.00 24.91 410 THR A O 1
ATOM 3085 N N . LEU A 1 411 ? 58.532 16.175 -11.079 1.00 25.33 411 LEU A N 1
ATOM 3086 C CA . LEU A 1 411 ? 59.566 16.748 -11.987 1.00 25.33 411 LEU A CA 1
ATOM 3087 C C . LEU A 1 411 ? 59.170 18.197 -12.407 1.00 25.33 411 LEU A C 1
ATOM 3089 O O . LEU A 1 411 ? 57.997 18.542 -12.317 1.00 25.33 411 LEU A O 1
ATOM 3093 N N . PRO A 1 412 ? 60.097 19.076 -12.844 1.00 30.05 412 PRO A N 1
ATOM 3094 C CA . PRO A 1 412 ? 61.005 19.845 -12.002 1.00 30.05 412 PRO A CA 1
ATOM 3095 C C . PRO A 1 412 ? 60.843 21.378 -12.155 1.00 30.05 412 PRO A C 1
ATOM 3097 O O . PRO A 1 412 ? 60.104 21.904 -12.979 1.00 30.05 412 PRO A O 1
ATOM 3100 N N . THR A 1 413 ? 61.601 22.069 -11.310 1.00 26.73 413 THR A N 1
ATOM 3101 C CA . THR A 1 413 ? 61.840 23.510 -11.166 1.00 26.73 413 THR A CA 1
ATOM 3102 C C . THR A 1 413 ? 61.937 24.340 -12.453 1.00 26.73 413 THR A C 1
ATOM 3104 O O . THR A 1 413 ? 62.752 24.050 -13.327 1.00 26.73 413 THR A O 1
ATOM 3107 N N . GLY A 1 414 ? 61.227 25.472 -12.463 1.00 26.39 414 GLY A N 1
ATOM 3108 C CA . GLY A 1 414 ? 61.456 26.613 -13.348 1.00 26.39 414 GLY A CA 1
ATOM 3109 C C . GLY A 1 414 ? 61.142 27.915 -12.607 1.00 26.39 414 GLY A C 1
ATOM 3110 O O . GLY A 1 414 ? 60.000 28.183 -12.257 1.00 26.39 414 GLY A O 1
ATOM 3111 N N . THR A 1 415 ? 62.185 28.682 -12.314 1.00 25.39 415 THR A N 1
ATOM 3112 C CA . THR A 1 415 ? 62.188 30.007 -11.682 1.00 25.39 415 THR A CA 1
ATOM 3113 C C . THR A 1 415 ? 61.561 31.082 -12.571 1.00 25.39 415 THR A C 1
ATOM 3115 O O . THR A 1 415 ? 61.940 31.187 -13.734 1.00 25.39 415 THR A O 1
ATOM 3118 N N . SER A 1 416 ? 60.726 31.958 -12.005 1.00 27.94 416 SER A N 1
ATOM 3119 C CA . SER A 1 416 ? 60.631 33.358 -12.437 1.00 27.94 416 SER A CA 1
ATOM 3120 C C . SER A 1 416 ? 60.062 34.234 -11.321 1.00 27.94 416 SER A C 1
ATOM 3122 O O . SER A 1 416 ? 59.138 33.859 -10.607 1.00 27.94 416 SER A O 1
ATOM 3124 N N . THR A 1 417 ? 60.704 35.382 -11.186 1.00 24.58 417 THR A N 1
ATOM 3125 C CA . THR A 1 417 ? 60.655 36.434 -10.171 1.00 24.58 417 THR A CA 1
ATOM 3126 C C . THR A 1 417 ? 59.562 37.486 -10.399 1.00 24.58 417 THR A C 1
ATOM 3128 O O . THR A 1 417 ? 58.995 37.547 -11.486 1.00 24.58 417 THR A O 1
ATOM 3131 N N . ALA A 1 418 ? 59.464 38.382 -9.402 1.00 27.36 418 ALA A N 1
ATOM 3132 C CA . ALA A 1 418 ? 58.947 39.762 -9.411 1.00 27.36 418 ALA A CA 1
ATOM 3133 C C . ALA A 1 418 ? 57.484 39.916 -8.962 1.00 27.36 418 ALA A C 1
ATOM 3135 O O . ALA A 1 418 ? 56.571 39.384 -9.578 1.00 27.36 418 ALA A O 1
ATOM 3136 N N . GLU A 1 419 ? 57.284 40.452 -7.752 1.00 26.91 419 GLU A N 1
ATOM 3137 C CA . GLU A 1 419 ? 56.919 41.862 -7.457 1.00 26.91 419 GLU A CA 1
ATOM 3138 C C . GLU A 1 419 ? 55.409 41.872 -7.164 1.00 26.91 419 GLU A C 1
ATOM 3140 O O . GLU A 1 419 ? 54.635 41.238 -7.861 1.00 26.91 419 GLU A O 1
ATOM 3145 N N . GLY A 1 420 ? 54.877 42.440 -6.096 1.00 25.50 420 GLY A N 1
ATOM 3146 C CA . GLY A 1 420 ? 55.293 43.578 -5.311 1.00 25.50 420 GLY A CA 1
ATOM 3147 C C . GLY A 1 420 ? 53.990 44.270 -4.915 1.00 25.50 420 GLY A C 1
ATOM 3148 O O . GLY A 1 420 ? 53.110 44.475 -5.745 1.00 25.50 420 GLY A O 1
ATOM 3149 N N . ASP A 1 421 ? 53.909 44.600 -3.638 1.00 26.66 421 ASP A N 1
ATOM 3150 C CA . ASP A 1 421 ? 53.304 45.812 -3.101 1.00 26.66 421 ASP A CA 1
ATOM 3151 C C . ASP A 1 421 ? 52.092 45.639 -2.180 1.00 26.66 421 ASP A C 1
ATOM 3153 O O . ASP A 1 421 ? 51.022 45.130 -2.516 1.00 26.66 421 ASP A O 1
ATOM 3157 N N . ALA A 1 422 ? 52.345 46.091 -0.959 1.00 28.89 422 ALA A N 1
ATOM 3158 C CA . ALA A 1 422 ? 51.441 46.193 0.157 1.00 28.89 422 ALA A CA 1
ATOM 3159 C C . ALA 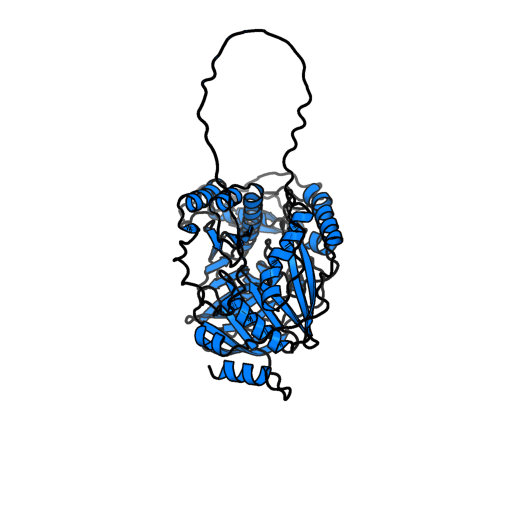A 1 422 ? 51.182 47.680 0.369 1.00 28.89 422 ALA A C 1
ATOM 3161 O O . ALA A 1 422 ? 52.120 48.470 0.406 1.00 28.89 422 ALA A O 1
ATOM 3162 N N . THR A 1 423 ? 49.933 48.058 0.606 1.00 28.34 423 THR A N 1
ATOM 3163 C CA . THR A 1 423 ? 49.629 49.341 1.241 1.00 28.34 423 THR A CA 1
ATOM 3164 C C . THR A 1 423 ? 48.700 49.120 2.430 1.00 28.34 423 THR A C 1
ATOM 3166 O O . THR A 1 423 ? 47.549 48.709 2.313 1.00 28.34 423 THR A O 1
ATOM 3169 N N . SER A 1 424 ? 49.300 49.356 3.598 1.00 28.39 424 SER A N 1
ATOM 3170 C CA . SER A 1 424 ? 48.731 49.926 4.824 1.00 28.39 424 SER A CA 1
ATOM 3171 C C . SER A 1 424 ? 47.640 50.967 4.549 1.00 28.39 424 SER A C 1
ATOM 3173 O O . SER A 1 424 ? 47.709 51.661 3.543 1.00 28.39 424 SER A O 1
ATOM 3175 N N . GLY A 1 425 ? 46.679 51.242 5.417 1.00 25.80 425 GLY A N 1
ATOM 3176 C CA . GLY A 1 425 ? 46.473 50.914 6.821 1.00 25.80 425 GLY A CA 1
ATOM 3177 C C . GLY A 1 425 ? 45.412 51.886 7.354 1.00 25.80 425 GLY A C 1
ATOM 3178 O O . GLY A 1 425 ? 45.109 52.859 6.677 1.00 25.80 425 GLY A O 1
ATOM 3179 N N . GLU A 1 426 ? 44.839 51.612 8.522 1.00 28.98 426 GLU A N 1
ATOM 3180 C CA . GLU A 1 426 ? 44.534 52.605 9.564 1.00 28.98 426 GLU A CA 1
ATOM 3181 C C . GLU A 1 426 ? 43.821 51.927 10.736 1.00 28.98 426 GLU A C 1
ATOM 3183 O O . GLU A 1 426 ? 43.110 50.931 10.606 1.00 28.98 426 GLU A O 1
ATOM 3188 N N . SER A 1 427 ? 44.113 52.463 11.908 1.00 25.42 427 SER A N 1
ATOM 3189 C CA . SER A 1 427 ? 43.960 51.898 13.241 1.00 25.42 427 SER A CA 1
ATOM 3190 C C . SER A 1 427 ? 43.318 52.938 14.153 1.00 25.42 427 SER A C 1
ATOM 3192 O O . SER A 1 427 ? 43.644 54.109 13.997 1.00 25.42 427 SER A O 1
ATOM 3194 N N . ALA A 1 428 ? 42.483 52.503 15.106 1.00 30.52 428 ALA A N 1
ATOM 3195 C CA . ALA A 1 428 ? 42.286 53.051 16.468 1.00 30.52 428 ALA A CA 1
ATOM 3196 C C . ALA A 1 428 ? 40.960 52.488 17.031 1.00 30.52 428 ALA A C 1
ATOM 3198 O O . ALA A 1 428 ? 39.916 52.634 16.407 1.00 30.52 428 ALA A O 1
ATOM 3199 N N . GLU A 1 429 ? 41.000 51.582 18.014 1.00 28.80 429 GLU A N 1
ATOM 3200 C CA . GLU A 1 429 ? 40.944 51.841 19.475 1.00 28.80 429 GLU A CA 1
ATOM 3201 C C . GLU A 1 429 ? 39.528 52.195 19.965 1.00 28.80 429 GLU A C 1
ATOM 3203 O O . GLU A 1 429 ? 38.955 53.192 19.555 1.00 28.80 429 GLU A O 1
ATOM 3208 N N . ARG A 1 430 ? 38.836 51.228 20.590 1.00 32.28 430 ARG A N 1
ATOM 3209 C CA . ARG A 1 430 ? 38.732 50.916 22.042 1.00 32.28 430 ARG A CA 1
ATOM 3210 C C . ARG A 1 430 ? 37.577 51.698 22.675 1.00 32.28 430 ARG A C 1
ATOM 3212 O O . ARG A 1 430 ? 37.535 52.908 22.559 1.00 32.28 430 ARG A O 1
ATOM 3219 N N . ASP A 1 431 ? 36.650 50.983 23.310 1.00 26.19 431 ASP A N 1
ATOM 3220 C CA . ASP A 1 431 ? 36.332 51.191 24.726 1.00 26.19 431 ASP A CA 1
ATOM 3221 C C . ASP A 1 431 ? 35.386 50.098 25.242 1.00 26.19 431 ASP A C 1
ATOM 3223 O O . ASP A 1 431 ? 34.523 49.571 24.539 1.00 26.19 431 ASP A O 1
ATOM 3227 N N . ASP A 1 432 ? 35.668 49.721 26.478 1.00 29.28 432 ASP A N 1
ATOM 3228 C CA . ASP A 1 432 ? 35.261 48.550 27.241 1.00 29.28 432 ASP A CA 1
ATOM 3229 C C . ASP A 1 432 ? 34.508 49.080 28.465 1.00 29.28 432 ASP A C 1
ATOM 3231 O O . ASP A 1 432 ? 35.068 49.952 29.120 1.00 29.28 432 ASP A O 1
ATOM 3235 N N . GLU A 1 433 ? 33.274 48.624 28.752 1.00 29.19 433 GLU A N 1
ATOM 3236 C CA . GLU A 1 433 ? 32.692 48.572 30.115 1.00 29.19 433 GLU A CA 1
ATOM 3237 C C . GLU A 1 433 ? 31.256 47.962 30.166 1.00 29.19 433 GLU A C 1
ATOM 3239 O O . GLU A 1 433 ? 30.653 47.713 29.118 1.00 29.19 433 GLU A O 1
ATOM 3244 N N . PRO A 1 434 ? 30.704 47.570 31.342 1.00 33.09 434 PRO A N 1
ATOM 3245 C CA . PRO A 1 434 ? 30.485 46.165 31.677 1.00 33.09 434 PRO A CA 1
ATOM 3246 C C . PRO A 1 434 ? 29.006 45.734 31.759 1.00 33.09 434 PRO A C 1
ATOM 3248 O O . PRO A 1 434 ? 28.073 46.528 31.881 1.00 33.09 434 PRO A O 1
ATOM 3251 N N . ARG A 1 435 ? 28.789 44.412 31.736 1.00 29.20 435 ARG A N 1
ATOM 3252 C CA . ARG A 1 435 ? 27.476 43.767 31.904 1.00 29.20 435 ARG A CA 1
ATOM 3253 C C . ARG A 1 435 ? 27.016 43.805 33.364 1.00 29.20 435 ARG A C 1
ATOM 3255 O O . ARG A 1 435 ? 27.677 43.239 34.229 1.00 29.20 435 ARG A O 1
ATOM 3262 N N . ALA A 1 436 ? 25.841 44.389 33.598 1.00 30.17 436 ALA A N 1
ATOM 3263 C CA . ALA A 1 436 ? 25.105 44.311 34.856 1.00 30.17 436 ALA A CA 1
ATOM 3264 C C . ALA A 1 436 ? 23.957 43.288 34.774 1.00 30.17 436 ALA A C 1
ATOM 3266 O O . ALA A 1 436 ? 23.193 43.260 33.806 1.00 30.17 436 ALA A O 1
ATOM 3267 N N . ASP A 1 437 ? 23.845 42.482 35.829 1.00 29.45 437 ASP A N 1
ATOM 3268 C CA . ASP A 1 437 ? 22.783 41.517 36.110 1.00 29.45 437 ASP A CA 1
ATOM 3269 C C . ASP A 1 437 ? 21.371 42.123 36.063 1.00 29.45 437 ASP A C 1
ATOM 3271 O O . ASP A 1 437 ? 21.085 43.138 36.706 1.00 29.45 437 ASP A O 1
ATOM 3275 N N . ARG A 1 438 ? 20.439 41.424 35.399 1.00 30.48 438 ARG A N 1
ATOM 3276 C CA . ARG A 1 438 ? 18.996 41.522 35.674 1.00 30.48 438 ARG A CA 1
ATOM 3277 C C . ARG A 1 438 ? 18.338 40.141 35.637 1.00 30.48 438 ARG A C 1
ATOM 3279 O O . ARG A 1 438 ? 18.481 39.391 34.676 1.00 30.48 438 ARG A O 1
ATOM 3286 N N . ALA A 1 439 ? 17.614 39.851 36.715 1.00 26.62 439 ALA A N 1
ATOM 3287 C CA . ALA A 1 439 ? 16.831 38.646 36.980 1.00 26.62 439 ALA A CA 1
ATOM 3288 C C . ALA A 1 439 ? 15.730 38.372 35.924 1.00 26.62 439 ALA A C 1
ATOM 3290 O O . ALA A 1 439 ? 15.284 39.305 35.251 1.00 26.62 439 ALA A O 1
ATOM 3291 N N . PRO A 1 440 ? 15.255 37.116 35.781 1.00 27.52 440 PRO A N 1
ATOM 3292 C CA . PRO A 1 440 ? 14.321 36.739 34.725 1.00 27.52 440 PRO A CA 1
ATOM 3293 C C . PRO A 1 440 ? 12.872 37.111 35.078 1.00 27.52 440 PRO A C 1
ATOM 3295 O O . PRO A 1 440 ? 12.317 36.637 36.069 1.00 27.52 440 PRO A O 1
ATOM 3298 N N . ASP A 1 441 ? 12.243 37.927 34.230 1.00 26.62 441 ASP A N 1
ATOM 3299 C CA . ASP A 1 441 ? 10.800 38.176 34.263 1.00 26.62 441 ASP A CA 1
ATOM 3300 C C . ASP A 1 441 ? 10.045 36.990 33.638 1.00 26.62 441 ASP A C 1
ATOM 3302 O O . ASP A 1 441 ? 10.319 36.534 32.524 1.00 26.62 441 ASP A O 1
ATOM 3306 N N . SER A 1 442 ? 9.101 36.461 34.405 1.00 28.95 442 SER A N 1
ATOM 3307 C CA . SER A 1 442 ? 8.400 35.200 34.198 1.00 28.95 442 SER A CA 1
ATOM 3308 C C . SER A 1 442 ? 6.997 35.448 33.649 1.00 28.95 442 SER A C 1
ATOM 3310 O O . SER A 1 442 ? 6.005 35.196 34.323 1.00 28.95 442 SER A O 1
ATOM 3312 N N . ARG A 1 443 ? 6.893 35.917 32.397 1.00 29.12 443 ARG A N 1
ATOM 3313 C CA . ARG A 1 443 ? 5.635 35.923 31.620 1.00 29.12 443 ARG A CA 1
ATOM 3314 C C . ARG A 1 443 ? 5.895 35.765 30.116 1.00 29.12 443 ARG A C 1
ATOM 3316 O O . ARG A 1 443 ? 5.882 36.737 29.369 1.00 29.12 443 ARG A O 1
ATOM 3323 N N . ARG A 1 444 ? 6.081 34.528 29.638 1.00 28.31 444 ARG A N 1
ATOM 3324 C CA . ARG A 1 444 ? 5.879 34.190 28.214 1.00 28.31 444 ARG A CA 1
ATOM 3325 C C . ARG A 1 444 ? 4.559 33.447 28.065 1.00 28.31 444 ARG A C 1
ATOM 3327 O O . ARG A 1 444 ? 4.458 32.273 28.403 1.00 28.31 444 ARG A O 1
ATOM 3334 N N . GLY A 1 445 ? 3.551 34.159 27.568 1.00 24.45 445 GLY A N 1
ATOM 3335 C CA . GLY A 1 445 ? 2.337 33.549 27.045 1.00 24.45 445 GLY A CA 1
ATOM 3336 C C . GLY A 1 445 ? 2.671 32.614 25.883 1.00 24.45 445 GLY A C 1
ATOM 3337 O O . GLY A 1 445 ? 3.563 32.895 25.081 1.00 24.45 445 GLY A O 1
ATOM 3338 N N . LEU A 1 446 ? 1.957 31.492 25.822 1.00 28.17 446 LEU A N 1
ATOM 3339 C CA . LEU A 1 446 ? 1.951 30.549 24.707 1.00 28.17 446 LEU A CA 1
ATOM 3340 C C . LEU A 1 446 ? 1.516 31.288 23.431 1.00 28.17 446 LEU A C 1
ATOM 3342 O O . LEU A 1 446 ? 0.329 31.508 23.201 1.00 28.17 446 LEU A O 1
ATOM 3346 N N . GLY A 1 447 ? 2.486 31.722 22.627 1.00 23.34 447 GLY A N 1
ATOM 3347 C CA . GLY A 1 447 ? 2.239 32.321 21.322 1.00 23.34 447 GLY A CA 1
ATOM 3348 C C . GLY A 1 447 ? 1.710 31.266 20.357 1.00 23.34 447 GLY A C 1
ATOM 3349 O O . GLY A 1 447 ? 2.412 30.310 20.034 1.00 23.34 447 GLY A O 1
ATOM 3350 N N . LEU A 1 448 ? 0.472 31.447 19.897 1.00 25.70 448 LEU A N 1
ATOM 3351 C CA . LEU A 1 448 ? -0.069 30.740 18.738 1.00 25.70 448 LEU A CA 1
ATOM 3352 C C . LEU A 1 448 ? 0.870 30.963 17.535 1.00 25.70 448 LEU A C 1
ATOM 3354 O O . LEU A 1 448 ? 1.299 32.101 17.318 1.00 25.70 448 LEU A O 1
ATOM 3358 N N . PRO A 1 449 ? 1.216 29.922 16.755 1.00 25.52 449 PRO A N 1
ATOM 3359 C CA . PRO A 1 449 ? 2.086 30.083 15.598 1.00 25.52 449 PRO A CA 1
ATOM 3360 C C . PRO A 1 449 ? 1.429 31.017 14.576 1.00 25.52 449 PRO A C 1
ATOM 3362 O O . PRO A 1 449 ? 0.242 30.893 14.272 1.00 25.52 449 PRO A O 1
ATOM 3365 N N . ALA A 1 450 ? 2.213 31.963 14.055 1.00 27.03 450 ALA A N 1
ATOM 3366 C CA . ALA A 1 450 ? 1.782 32.862 12.992 1.00 27.03 450 ALA A CA 1
ATOM 3367 C C . ALA A 1 450 ? 1.287 32.058 11.771 1.00 27.03 450 ALA A C 1
ATOM 3369 O O . ALA A 1 450 ? 1.840 30.990 11.486 1.00 27.03 450 ALA A O 1
ATOM 3370 N N . PRO A 1 451 ? 0.273 32.547 11.031 1.00 29.36 451 PRO A N 1
ATOM 3371 C CA . PRO A 1 451 ? -0.218 31.867 9.839 1.00 29.36 451 PRO A CA 1
ATOM 3372 C C . PRO A 1 451 ? 0.931 31.698 8.836 1.00 29.36 451 PRO A C 1
ATOM 3374 O O . PRO A 1 451 ? 1.551 32.674 8.410 1.00 29.36 451 PRO A O 1
ATOM 3377 N N . GLY A 1 452 ? 1.249 30.442 8.509 1.00 33.72 452 GLY A N 1
ATOM 3378 C CA . GLY A 1 452 ? 2.324 30.098 7.583 1.00 33.72 452 GLY A CA 1
ATOM 3379 C C . GLY A 1 452 ? 2.115 30.761 6.222 1.00 33.72 452 GLY A C 1
ATOM 3380 O O . GLY A 1 452 ? 0.988 30.846 5.733 1.00 33.72 452 GLY A O 1
ATOM 3381 N N . ARG A 1 453 ? 3.207 31.238 5.609 1.00 31.22 453 ARG A N 1
ATOM 3382 C CA . ARG A 1 453 ? 3.195 31.751 4.229 1.00 31.22 453 ARG A CA 1
ATOM 3383 C C . ARG A 1 453 ? 2.518 30.731 3.297 1.00 31.22 453 ARG A C 1
ATOM 3385 O O . ARG A 1 453 ? 2.736 29.532 3.483 1.00 31.22 453 ARG A O 1
ATOM 3392 N N . PRO A 1 454 ? 1.748 31.177 2.286 1.00 33.25 454 PRO A N 1
ATOM 3393 C CA . PRO A 1 454 ? 1.177 30.274 1.294 1.00 33.25 454 PRO A CA 1
ATOM 3394 C C . PRO A 1 454 ? 2.303 29.464 0.643 1.00 33.25 454 PRO A C 1
ATOM 3396 O O . PRO A 1 454 ? 3.250 30.021 0.086 1.00 33.25 454 PRO A O 1
ATOM 3399 N N . HIS A 1 455 ? 2.233 28.143 0.791 1.00 51.09 455 HIS A N 1
ATOM 3400 C CA . HIS A 1 455 ? 3.235 27.222 0.275 1.00 51.09 455 HIS A CA 1
ATOM 3401 C C . HIS A 1 455 ? 3.051 27.131 -1.242 1.00 51.09 455 HIS A C 1
ATOM 3403 O O . HIS A 1 455 ? 2.038 26.617 -1.712 1.00 51.09 455 HIS A O 1
ATOM 3409 N N . VAL A 1 456 ? 4.011 27.633 -2.019 1.00 54.16 456 VAL A N 1
ATOM 3410 C CA . VAL A 1 456 ? 4.055 27.358 -3.461 1.00 54.16 456 VAL A CA 1
ATOM 3411 C C . VAL A 1 456 ? 4.284 25.849 -3.620 1.00 54.16 456 VAL A C 1
ATOM 3413 O O . VAL A 1 456 ? 5.193 25.319 -2.971 1.00 54.16 456 VAL A O 1
ATOM 3416 N N . PRO A 1 457 ? 3.468 25.115 -4.396 1.00 70.31 457 PRO A N 1
ATOM 3417 C CA . PRO A 1 457 ? 3.725 23.702 -4.657 1.00 70.31 457 PRO A CA 1
ATOM 3418 C C . PRO A 1 457 ? 5.121 23.535 -5.260 1.00 70.31 457 PRO A C 1
ATOM 3420 O O . PRO A 1 457 ? 5.472 24.265 -6.182 1.00 70.31 457 PRO A O 1
ATOM 3423 N N . LEU A 1 458 ? 5.923 22.581 -4.775 1.00 75.56 458 LEU A N 1
ATOM 3424 C CA . LEU A 1 458 ? 7.290 22.378 -5.287 1.00 75.56 458 LEU A CA 1
ATOM 3425 C C . LEU A 1 458 ? 7.311 22.105 -6.795 1.00 75.56 458 LEU A C 1
ATOM 3427 O O . LEU A 1 458 ? 8.198 22.574 -7.501 1.00 75.56 458 LEU A O 1
ATOM 3431 N N . ALA A 1 459 ? 6.285 21.415 -7.292 1.00 70.62 459 ALA A N 1
ATOM 3432 C CA . ALA A 1 459 ? 6.092 21.141 -8.711 1.00 70.62 459 ALA A CA 1
ATOM 3433 C C . ALA A 1 459 ? 5.836 22.399 -9.568 1.00 70.62 459 ALA A C 1
ATOM 3435 O O . ALA A 1 459 ? 5.955 22.328 -10.787 1.00 70.62 459 ALA A O 1
ATOM 3436 N N . ALA A 1 460 ? 5.501 23.545 -8.963 1.00 78.50 460 ALA A N 1
ATOM 3437 C CA . ALA A 1 460 ? 5.313 24.806 -9.680 1.00 78.50 460 ALA A CA 1
ATOM 3438 C C . ALA A 1 460 ? 6.637 25.542 -9.974 1.00 78.50 460 ALA A C 1
ATOM 3440 O O . ALA A 1 460 ? 6.623 26.522 -10.717 1.00 78.50 460 ALA A O 1
ATOM 3441 N N . ASP A 1 461 ? 7.776 25.100 -9.420 1.00 83.88 461 ASP A N 1
ATOM 3442 C CA . ASP A 1 461 ? 9.096 25.622 -9.800 1.00 83.88 461 ASP A CA 1
ATOM 3443 C C . ASP A 1 461 ? 9.466 25.113 -11.211 1.00 83.88 461 ASP A C 1
ATOM 3445 O O . ASP A 1 461 ? 9.601 23.898 -11.404 1.00 83.88 461 ASP A O 1
ATOM 3449 N N . PRO A 1 462 ? 9.690 26.000 -12.203 1.00 86.19 462 PRO A N 1
ATOM 3450 C CA . PRO A 1 462 ? 10.002 25.596 -13.575 1.00 86.19 462 PRO A CA 1
ATOM 3451 C C . PRO A 1 462 ? 11.249 24.715 -13.702 1.00 86.19 462 PRO A C 1
ATOM 3453 O O . PRO A 1 462 ? 11.333 23.897 -14.617 1.00 86.19 462 PRO A O 1
ATOM 3456 N N . ARG A 1 463 ? 12.220 24.851 -12.789 1.00 88.56 463 ARG A N 1
ATOM 3457 C CA . ARG A 1 463 ? 13.447 24.038 -12.792 1.00 88.56 463 ARG A CA 1
ATOM 3458 C C . ARG A 1 463 ? 13.154 22.606 -12.367 1.00 88.56 463 ARG A C 1
ATOM 3460 O O . ARG A 1 463 ? 13.679 21.674 -12.965 1.00 88.56 463 ARG A O 1
ATOM 3467 N N . ILE A 1 464 ? 12.299 22.440 -11.357 1.00 87.62 464 ILE A N 1
ATOM 3468 C CA . ILE A 1 464 ? 11.841 21.129 -10.883 1.00 87.62 464 ILE A CA 1
ATOM 3469 C C . ILE A 1 464 ? 10.986 20.466 -11.964 1.00 87.62 464 ILE A C 1
ATOM 3471 O O . ILE A 1 464 ? 11.233 19.313 -12.308 1.00 87.62 464 ILE A O 1
ATOM 3475 N N . ALA A 1 465 ? 10.044 21.205 -12.556 1.00 85.38 465 ALA A N 1
ATOM 3476 C CA . ALA A 1 465 ? 9.232 20.712 -13.667 1.00 85.38 465 ALA A CA 1
ATOM 3477 C C . ALA A 1 465 ? 10.097 20.287 -14.869 1.00 85.38 465 ALA A C 1
ATOM 3479 O O . ALA A 1 465 ? 9.884 19.216 -15.434 1.00 85.38 465 ALA A O 1
ATOM 3480 N N . GLY A 1 466 ? 11.115 21.080 -15.220 1.00 85.38 466 GLY A N 1
ATOM 3481 C CA . GLY A 1 466 ? 12.076 20.744 -16.272 1.00 85.38 466 GLY A CA 1
ATOM 3482 C C . GLY A 1 466 ? 12.900 19.491 -15.960 1.00 85.38 466 GLY A C 1
ATOM 3483 O O . GLY A 1 466 ? 13.064 18.642 -16.833 1.00 85.38 466 GLY A O 1
ATOM 3484 N N . ALA A 1 467 ? 13.367 19.336 -14.717 1.00 86.69 467 ALA A N 1
ATOM 3485 C CA . ALA A 1 467 ? 14.109 18.151 -14.282 1.00 86.69 467 ALA A CA 1
ATOM 3486 C C . ALA A 1 467 ? 13.252 16.874 -14.333 1.00 86.69 467 ALA A C 1
ATOM 3488 O O . ALA A 1 467 ? 13.727 15.835 -14.787 1.00 86.69 467 ALA A O 1
ATOM 3489 N N . LEU A 1 468 ? 11.980 16.954 -13.930 1.00 87.38 468 LEU A N 1
ATOM 3490 C CA . LEU A 1 468 ? 11.029 15.845 -14.056 1.00 87.38 468 LEU A CA 1
ATOM 3491 C C . LEU A 1 468 ? 10.768 15.504 -15.527 1.00 87.38 468 LEU A C 1
ATOM 3493 O O . LEU A 1 468 ? 10.878 14.345 -15.912 1.00 87.38 468 LEU A O 1
ATOM 3497 N N . ALA A 1 469 ? 10.492 16.504 -16.368 1.00 84.62 469 ALA A N 1
ATOM 3498 C CA . ALA A 1 469 ? 10.230 16.291 -17.791 1.00 84.62 469 ALA A CA 1
ATOM 3499 C C . ALA A 1 469 ? 11.429 15.670 -18.530 1.00 84.62 469 ALA A C 1
ATOM 3501 O O . ALA A 1 469 ? 11.240 14.841 -19.420 1.00 84.62 469 ALA A O 1
ATOM 3502 N N . ALA A 1 470 ? 12.659 16.023 -18.142 1.00 85.62 470 ALA A N 1
ATOM 3503 C CA . ALA A 1 470 ? 13.876 15.465 -18.727 1.00 85.62 470 ALA A CA 1
ATOM 3504 C C . ALA A 1 470 ? 14.003 13.946 -18.514 1.00 85.62 470 ALA A C 1
ATOM 3506 O O . ALA A 1 470 ? 14.580 13.268 -19.364 1.00 85.62 470 ALA A O 1
ATOM 3507 N N . ARG A 1 471 ? 13.418 13.386 -17.445 1.00 84.12 471 ARG A N 1
ATOM 3508 C CA . ARG A 1 471 ? 13.432 11.933 -17.193 1.00 84.12 471 ARG A CA 1
ATOM 3509 C C . ARG A 1 471 ? 12.739 11.153 -18.321 1.00 84.12 471 ARG A C 1
ATOM 3511 O O . ARG A 1 471 ? 13.268 10.158 -18.805 1.00 84.12 471 ARG A O 1
ATOM 3518 N N . ASN A 1 472 ? 11.653 11.682 -18.883 1.00 83.75 472 ASN A N 1
ATOM 3519 C CA . ASN A 1 472 ? 10.942 11.020 -19.984 1.00 83.75 472 ASN A CA 1
ATOM 3520 C C . ASN A 1 472 ? 11.764 10.849 -21.272 1.00 83.75 472 ASN A C 1
ATOM 3522 O O . ASN A 1 472 ? 11.361 10.077 -22.138 1.00 83.75 472 ASN A O 1
ATOM 3526 N N . THR A 1 473 ? 12.909 11.525 -21.422 1.00 80.69 473 THR A N 1
ATOM 3527 C CA . THR A 1 473 ? 13.777 11.365 -22.606 1.00 80.69 473 THR A CA 1
ATOM 3528 C C . THR A 1 473 ? 14.377 9.964 -22.735 1.00 80.69 473 THR A C 1
ATOM 3530 O O . THR A 1 473 ? 14.738 9.558 -23.839 1.00 80.69 473 THR A O 1
ATOM 3533 N N . HIS A 1 474 ? 14.443 9.213 -21.633 1.00 76.69 474 HIS A N 1
ATOM 3534 C CA . HIS A 1 474 ? 14.965 7.848 -21.597 1.00 76.69 474 HIS A CA 1
ATOM 3535 C C . HIS A 1 474 ? 13.879 6.774 -21.744 1.00 76.69 474 HIS A C 1
ATOM 3537 O O . HIS A 1 474 ? 14.204 5.606 -21.952 1.00 76.69 474 HIS A O 1
ATOM 3543 N N . LEU A 1 475 ? 12.597 7.149 -21.666 1.00 79.88 475 LEU A N 1
ATOM 3544 C CA . LEU A 1 475 ? 11.480 6.218 -21.802 1.00 79.88 475 LEU A CA 1
ATOM 3545 C C . LEU A 1 475 ? 11.086 6.037 -23.269 1.00 79.88 475 LEU A C 1
ATOM 3547 O O . LEU A 1 475 ? 11.112 6.971 -24.074 1.00 79.88 475 LEU A O 1
ATOM 3551 N N . ALA A 1 476 ? 10.672 4.820 -23.624 1.00 79.88 476 ALA A N 1
ATOM 3552 C CA . ALA A 1 476 ? 10.212 4.540 -24.976 1.00 79.88 476 ALA A CA 1
ATOM 3553 C C . ALA A 1 476 ? 8.947 5.370 -25.290 1.00 79.88 476 ALA A C 1
ATOM 3555 O O . ALA A 1 476 ? 7.948 5.246 -24.574 1.00 79.88 476 ALA A O 1
ATOM 3556 N N . PRO A 1 477 ? 8.904 6.128 -26.409 1.00 79.69 477 PRO A N 1
ATOM 3557 C CA . PRO A 1 477 ? 7.727 6.917 -26.800 1.00 79.69 477 PRO A CA 1
ATOM 3558 C C . PRO A 1 477 ? 6.449 6.096 -27.007 1.00 79.69 477 PRO A C 1
ATOM 3560 O O . PRO A 1 477 ? 5.369 6.659 -27.174 1.00 79.69 477 PRO A O 1
ATOM 3563 N N . PHE A 1 478 ? 6.576 4.768 -27.067 1.00 78.94 478 PHE A N 1
ATOM 3564 C CA . PHE A 1 478 ? 5.457 3.839 -27.075 1.00 78.94 478 PHE A CA 1
ATOM 3565 C C . PHE A 1 478 ? 4.578 3.983 -25.832 1.00 78.94 478 PHE A C 1
ATOM 3567 O O . PHE A 1 478 ? 3.370 4.117 -25.984 1.00 78.94 478 PHE A O 1
ATOM 3574 N N . TRP A 1 479 ? 5.182 4.045 -24.644 1.00 79.50 479 TRP A N 1
ATOM 3575 C CA . TRP A 1 479 ? 4.460 4.043 -23.370 1.00 79.50 479 TRP A CA 1
ATOM 3576 C C . TRP A 1 479 ? 3.974 5.433 -22.934 1.00 79.50 479 TRP A C 1
ATOM 3578 O O . TRP A 1 479 ? 3.090 5.531 -22.097 1.00 79.50 479 TRP A O 1
ATOM 3588 N N . LEU A 1 480 ? 4.514 6.513 -23.508 1.00 77.50 480 LEU A N 1
ATOM 3589 C CA . LEU A 1 480 ? 4.223 7.903 -23.110 1.00 77.50 480 LEU A CA 1
ATOM 3590 C C . LEU A 1 480 ? 3.039 8.555 -23.843 1.00 77.50 480 LEU A C 1
ATOM 3592 O O . LEU A 1 480 ? 2.741 9.723 -23.603 1.00 77.50 480 LEU A O 1
ATOM 3596 N N . ARG A 1 481 ? 2.442 7.881 -24.830 1.00 69.50 481 ARG A N 1
ATOM 3597 C CA . ARG A 1 481 ? 1.399 8.472 -25.678 1.00 69.50 481 ARG A CA 1
ATOM 3598 C C . ARG A 1 481 ? 0.175 7.578 -25.713 1.00 69.50 481 ARG A C 1
ATOM 3600 O O . ARG A 1 481 ? 0.275 6.439 -26.164 1.00 69.50 481 ARG A O 1
ATOM 3607 N N . ARG A 1 482 ? -0.990 8.141 -25.404 1.00 58.28 482 ARG A N 1
ATOM 3608 C CA . ARG A 1 482 ? -2.282 7.571 -25.787 1.00 58.28 482 ARG A CA 1
ATOM 3609 C C . ARG A 1 482 ? -2.357 7.397 -27.308 1.00 58.28 482 ARG A C 1
ATOM 3611 O O . ARG A 1 482 ? -2.160 8.355 -28.058 1.00 58.28 482 ARG A O 1
ATOM 3618 N N . ARG A 1 483 ? -2.606 6.169 -27.774 1.00 61.59 483 ARG A N 1
ATOM 3619 C CA . ARG A 1 483 ? -2.607 5.817 -29.206 1.00 61.59 483 ARG A CA 1
ATOM 3620 C C . ARG A 1 483 ? -3.997 5.447 -29.719 1.00 61.59 483 ARG A C 1
ATOM 3622 O O . ARG A 1 483 ? -4.722 4.662 -29.101 1.00 61.59 483 ARG A O 1
ATOM 3629 N N . GLU A 1 484 ? -4.325 5.982 -30.894 1.00 56.47 484 GLU A N 1
ATOM 3630 C CA . GLU A 1 484 ? -5.505 5.598 -31.670 1.00 56.47 484 GLU A CA 1
ATOM 3631 C C . GLU A 1 484 ? -5.264 4.253 -32.392 1.00 56.47 484 GLU A C 1
ATOM 3633 O O . GLU A 1 484 ? -4.164 4.046 -32.914 1.00 56.47 484 GLU A O 1
ATOM 3638 N N . PRO A 1 485 ? -6.255 3.337 -32.440 1.00 53.19 485 PRO A N 1
ATOM 3639 C CA . PRO A 1 485 ? -6.079 1.934 -32.851 1.00 53.19 485 PRO A CA 1
ATOM 3640 C C . PRO A 1 485 ? -5.453 1.682 -34.230 1.00 53.19 485 PRO A C 1
ATOM 3642 O O . PRO A 1 485 ? -4.814 0.656 -34.429 1.00 53.19 485 PRO A O 1
ATOM 3645 N N . GLU A 1 486 ? -5.632 2.587 -35.189 1.00 51.03 486 GLU A N 1
ATOM 3646 C CA . GLU A 1 486 ? -5.246 2.343 -36.587 1.00 51.03 486 GLU A CA 1
ATOM 3647 C C . GLU A 1 486 ? -3.872 2.920 -36.957 1.00 51.03 486 GLU A C 1
ATOM 3649 O O . GLU A 1 486 ? -3.308 2.570 -37.992 1.00 51.03 486 GLU A O 1
ATOM 3654 N N . ALA A 1 487 ? -3.294 3.781 -36.116 1.00 54.53 487 ALA A N 1
ATOM 3655 C CA . ALA A 1 487 ? -2.118 4.567 -36.489 1.00 54.53 487 ALA A CA 1
ATOM 3656 C C . ALA A 1 487 ? -0.784 3.789 -36.444 1.00 54.53 487 ALA A C 1
ATOM 3658 O O . ALA A 1 487 ? 0.220 4.285 -36.957 1.00 54.53 487 ALA A O 1
ATOM 3659 N N . ALA A 1 488 ? -0.744 2.603 -35.823 1.00 59.66 488 ALA A N 1
ATOM 3660 C CA . ALA A 1 488 ? 0.491 1.845 -35.571 1.00 59.66 488 ALA A CA 1
ATOM 3661 C C . ALA A 1 488 ? 0.597 0.503 -36.322 1.00 59.66 488 ALA A C 1
ATOM 3663 O O . ALA A 1 488 ? 1.671 -0.106 -36.320 1.00 59.66 488 ALA A O 1
ATOM 3664 N N . ALA A 1 489 ? -0.478 0.047 -36.974 1.00 66.06 489 ALA A N 1
ATOM 3665 C CA . ALA A 1 489 ? -0.488 -1.244 -37.651 1.00 66.06 489 ALA A CA 1
ATOM 3666 C C . ALA A 1 489 ? 0.454 -1.233 -38.864 1.00 66.06 489 ALA A C 1
ATOM 3668 O O . ALA A 1 489 ? 0.367 -0.370 -39.738 1.00 66.06 489 ALA A O 1
ATOM 3669 N N . VAL A 1 490 ? 1.348 -2.219 -38.947 1.00 78.19 490 VAL A N 1
ATOM 3670 C CA . VAL A 1 490 ? 2.222 -2.400 -40.108 1.00 78.19 490 VAL A CA 1
ATOM 3671 C C . VAL A 1 490 ? 1.498 -3.325 -41.086 1.00 78.19 490 VAL A C 1
ATOM 3673 O O . VAL A 1 490 ? 1.347 -4.508 -40.773 1.00 78.19 490 VAL A O 1
ATOM 3676 N N . PRO A 1 491 ? 1.102 -2.864 -42.292 1.00 79.38 491 PRO A N 1
ATOM 3677 C CA . PRO A 1 491 ? 0.267 -3.657 -43.202 1.00 79.38 491 PRO A CA 1
ATOM 3678 C C . PRO A 1 491 ? 0.835 -5.042 -43.542 1.00 79.38 491 PRO A C 1
ATOM 3680 O O . PRO A 1 491 ? 0.094 -5.993 -43.763 1.00 79.38 491 PRO A O 1
ATOM 3683 N N . ALA A 1 492 ? 2.165 -5.179 -43.555 1.00 80.38 492 ALA A N 1
ATOM 3684 C CA . ALA A 1 492 ? 2.841 -6.448 -43.825 1.00 80.38 492 ALA A CA 1
ATOM 3685 C C . ALA A 1 492 ? 2.688 -7.498 -42.703 1.00 80.38 492 ALA A C 1
ATOM 3687 O O . ALA A 1 492 ? 2.913 -8.689 -42.948 1.00 80.38 492 ALA A O 1
ATOM 3688 N N . LEU A 1 493 ? 2.362 -7.064 -41.483 1.00 76.75 493 LEU A N 1
ATOM 3689 C CA . LEU A 1 493 ? 2.228 -7.896 -40.286 1.00 76.75 493 LEU A CA 1
ATOM 3690 C C . LEU A 1 493 ? 0.763 -8.206 -39.951 1.00 76.75 493 LEU A C 1
ATOM 3692 O O . LEU A 1 493 ? 0.502 -9.224 -39.308 1.00 76.75 493 LEU A O 1
ATOM 3696 N N . THR A 1 494 ? -0.178 -7.393 -40.437 1.00 80.62 494 THR A N 1
ATOM 3697 C CA . THR A 1 494 ? -1.619 -7.619 -40.293 1.00 80.62 494 THR A CA 1
ATOM 3698 C C . THR A 1 494 ? -2.017 -9.017 -40.778 1.00 80.62 494 THR A C 1
ATOM 3700 O O . THR A 1 494 ? -1.689 -9.430 -41.890 1.00 80.62 494 THR A O 1
ATOM 3703 N N . GLY A 1 495 ? -2.712 -9.774 -39.924 1.00 75.88 495 GLY A N 1
ATOM 3704 C CA . GLY A 1 495 ? -3.165 -11.139 -40.221 1.00 75.88 495 GLY A CA 1
ATOM 3705 C C . GLY A 1 495 ? -2.100 -12.230 -40.041 1.00 75.88 495 GLY A C 1
ATOM 3706 O O . GLY A 1 495 ? -2.401 -13.411 -40.226 1.00 75.88 495 GLY A O 1
ATOM 3707 N N . ARG A 1 496 ? -0.866 -11.876 -39.652 1.00 81.81 496 ARG A N 1
ATOM 3708 C CA . ARG A 1 496 ? 0.158 -12.852 -39.249 1.00 81.81 496 ARG A CA 1
ATOM 3709 C C . ARG A 1 496 ? 0.023 -13.197 -37.772 1.00 81.81 496 ARG A C 1
ATOM 3711 O O . ARG A 1 496 ? -0.447 -12.394 -36.974 1.00 81.81 496 ARG A O 1
ATOM 3718 N N . SER A 1 497 ? 0.481 -14.387 -37.399 1.00 82.00 497 SER A N 1
ATOM 3719 C CA . SER A 1 497 ? 0.493 -14.842 -36.009 1.00 82.00 497 SER A CA 1
ATOM 3720 C C . SER A 1 497 ? 1.911 -14.972 -35.459 1.00 82.00 497 SER A C 1
ATOM 3722 O O . SER A 1 497 ? 2.808 -15.431 -36.167 1.00 82.00 497 SER A O 1
ATOM 3724 N N . ALA A 1 498 ? 2.091 -14.644 -34.182 1.00 81.88 498 ALA A N 1
ATOM 3725 C CA . ALA A 1 498 ? 3.302 -14.909 -33.415 1.00 81.88 498 ALA A CA 1
ATOM 3726 C C . ALA A 1 498 ? 2.977 -15.752 -32.176 1.00 81.88 498 ALA A C 1
ATOM 3728 O O . ALA A 1 498 ? 1.970 -15.534 -31.504 1.00 81.88 498 ALA A O 1
ATOM 3729 N N . LEU A 1 499 ? 3.851 -16.706 -31.870 1.00 81.06 499 LEU A N 1
ATOM 3730 C CA . LEU A 1 499 ? 3.910 -17.359 -30.567 1.00 81.06 499 LEU A CA 1
ATOM 3731 C C . LEU A 1 499 ? 5.026 -16.679 -29.774 1.00 81.06 499 LEU A C 1
ATOM 3733 O O . LEU A 1 499 ? 6.093 -16.447 -30.329 1.00 81.06 499 LEU A O 1
ATOM 3737 N N . ILE A 1 500 ? 4.783 -16.363 -28.509 1.00 80.38 500 ILE A N 1
ATOM 3738 C CA . ILE A 1 500 ? 5.808 -15.947 -27.554 1.00 80.38 500 ILE A CA 1
ATOM 3739 C C . ILE A 1 500 ? 5.871 -17.014 -26.470 1.00 80.38 500 ILE A C 1
ATOM 3741 O O . ILE A 1 500 ? 4.847 -17.389 -25.893 1.00 80.38 500 ILE A O 1
ATOM 3745 N N . VAL A 1 501 ? 7.082 -17.490 -26.205 1.00 76.38 501 VAL A N 1
ATOM 3746 C CA . VAL A 1 501 ? 7.357 -18.461 -25.151 1.00 76.38 501 VAL A CA 1
ATOM 3747 C C . VAL A 1 501 ? 7.870 -17.712 -23.923 1.00 76.38 501 VAL A C 1
ATOM 3749 O O . VAL A 1 501 ? 8.947 -17.125 -23.969 1.00 76.38 501 VAL A O 1
ATOM 3752 N N . ASP A 1 502 ? 7.082 -17.714 -22.851 1.00 72.38 502 ASP A N 1
ATOM 3753 C CA . ASP A 1 502 ? 7.405 -17.098 -21.563 1.00 72.38 502 ASP A CA 1
ATOM 3754 C C . ASP A 1 502 ? 8.358 -18.009 -20.776 1.00 72.38 502 ASP A C 1
ATOM 3756 O O . ASP A 1 502 ? 8.004 -19.132 -20.400 1.00 72.38 502 ASP A O 1
ATOM 3760 N N . ALA A 1 503 ? 9.581 -17.521 -20.571 1.00 69.94 503 ALA A N 1
ATOM 3761 C CA . ALA A 1 503 ? 10.649 -18.180 -19.827 1.00 69.94 503 ALA A CA 1
ATOM 3762 C C . ALA A 1 503 ? 10.775 -17.628 -18.392 1.00 69.94 503 ALA A C 1
ATOM 3764 O O . ALA A 1 503 ? 11.887 -17.418 -17.914 1.00 69.94 503 ALA A O 1
ATOM 3765 N N . GLU A 1 504 ? 9.634 -17.406 -17.730 1.00 64.81 504 GLU A N 1
ATOM 3766 C CA . GLU A 1 504 ? 9.526 -16.809 -16.388 1.00 64.81 504 GLU A CA 1
ATOM 3767 C C . GLU A 1 504 ? 9.976 -15.340 -16.353 1.00 64.81 504 GLU A C 1
ATOM 3769 O O . GLU A 1 504 ? 10.521 -14.858 -15.361 1.00 64.81 504 GLU A O 1
ATOM 3774 N N . ASP A 1 505 ? 9.718 -14.615 -17.444 1.00 68.94 505 ASP A N 1
ATOM 3775 C CA . ASP A 1 505 ? 9.913 -13.169 -17.510 1.00 68.94 505 ASP A CA 1
ATOM 3776 C C . ASP A 1 505 ? 8.652 -12.500 -18.054 1.00 68.94 505 ASP A C 1
ATOM 3778 O O . ASP A 1 505 ? 8.264 -12.631 -19.224 1.00 68.94 505 ASP A O 1
ATOM 3782 N N . SER A 1 506 ? 8.025 -11.721 -17.179 1.00 70.31 506 SER A N 1
ATOM 3783 C CA . SER A 1 506 ? 6.801 -10.985 -17.459 1.00 70.31 506 SER A CA 1
ATOM 3784 C C . SER A 1 506 ? 6.970 -9.905 -18.539 1.00 70.31 506 SER A C 1
ATOM 3786 O O . SER A 1 506 ? 5.960 -9.427 -19.062 1.00 70.31 506 SER A O 1
ATOM 3788 N N . PHE A 1 507 ? 8.201 -9.585 -18.971 1.00 76.38 507 PHE A N 1
ATOM 3789 C CA . PHE A 1 507 ? 8.473 -8.759 -20.156 1.00 76.38 507 PHE A CA 1
ATOM 3790 C C . PHE A 1 507 ? 7.783 -9.295 -21.418 1.00 76.38 507 PHE A C 1
ATOM 3792 O O . PHE A 1 507 ? 7.377 -8.532 -22.299 1.00 76.38 507 PHE A O 1
ATOM 3799 N N . THR A 1 508 ? 7.590 -10.609 -21.502 1.00 77.12 508 THR A N 1
ATOM 3800 C CA . THR A 1 508 ? 6.889 -11.241 -22.623 1.00 77.12 508 THR A CA 1
ATOM 3801 C C . THR A 1 508 ? 5.449 -10.740 -22.799 1.00 77.12 508 THR A C 1
ATOM 3803 O O . THR A 1 508 ? 4.962 -10.691 -23.930 1.00 77.12 508 THR A O 1
ATOM 3806 N N . GLY A 1 509 ? 4.797 -10.264 -21.730 1.00 79.38 509 GLY A N 1
ATOM 3807 C CA . GLY A 1 509 ? 3.505 -9.575 -21.802 1.00 79.38 509 GLY A CA 1
ATOM 3808 C C . GLY A 1 509 ? 3.589 -8.222 -22.517 1.00 79.38 509 GLY A C 1
ATOM 3809 O O . GLY A 1 509 ? 2.797 -7.949 -23.421 1.00 79.38 509 GLY A O 1
ATOM 3810 N N . MET A 1 510 ? 4.598 -7.406 -22.192 1.00 81.50 510 MET A N 1
ATOM 3811 C CA . MET A 1 510 ? 4.852 -6.130 -22.879 1.00 81.50 510 MET A CA 1
ATOM 3812 C C . MET A 1 510 ? 5.164 -6.352 -24.361 1.00 81.50 510 MET A C 1
ATOM 3814 O O . MET A 1 510 ? 4.607 -5.682 -25.231 1.00 81.50 510 MET A O 1
ATOM 3818 N N . LEU A 1 511 ? 6.009 -7.339 -24.665 1.00 82.69 511 LEU A N 1
ATOM 3819 C CA . LEU A 1 511 ? 6.330 -7.722 -26.037 1.00 82.69 511 LEU A CA 1
ATOM 3820 C C . LEU A 1 511 ? 5.091 -8.200 -26.807 1.00 82.69 511 LEU A C 1
ATOM 3822 O O . LEU A 1 511 ? 4.918 -7.841 -27.973 1.00 82.69 511 LEU A O 1
ATOM 3826 N N . ALA A 1 512 ? 4.217 -8.983 -26.168 1.00 81.81 512 ALA A N 1
ATOM 3827 C CA . ALA A 1 512 ? 2.965 -9.410 -26.778 1.00 81.81 512 ALA A CA 1
ATOM 3828 C C . ALA A 1 512 ? 2.103 -8.212 -27.172 1.00 81.81 512 ALA A C 1
ATOM 3830 O O . ALA A 1 512 ? 1.544 -8.195 -28.269 1.00 81.81 512 ALA A O 1
ATOM 3831 N N . HIS A 1 513 ? 2.031 -7.200 -26.309 1.00 81.50 513 HIS A N 1
ATOM 3832 C CA . HIS A 1 513 ? 1.289 -5.983 -26.593 1.00 81.50 513 HIS A CA 1
ATOM 3833 C C . HIS A 1 513 ? 1.904 -5.194 -27.763 1.00 81.50 513 HIS A C 1
ATOM 3835 O O . HIS A 1 513 ? 1.194 -4.874 -28.715 1.00 81.50 513 HIS A O 1
ATOM 3841 N N . LEU A 1 514 ? 3.230 -5.004 -27.777 1.00 83.19 514 LEU A N 1
ATOM 3842 C CA . LEU A 1 514 ? 3.937 -4.372 -28.900 1.00 83.19 514 LEU A CA 1
ATOM 3843 C C . LEU A 1 514 ? 3.650 -5.074 -30.236 1.00 83.19 514 LEU A C 1
ATOM 3845 O O . LEU A 1 514 ? 3.352 -4.422 -31.232 1.00 83.19 514 LEU A O 1
ATOM 3849 N N . LEU A 1 515 ? 3.713 -6.407 -30.271 1.00 84.50 515 LEU A N 1
ATOM 3850 C CA . LEU A 1 515 ? 3.458 -7.175 -31.492 1.00 84.50 515 LEU A CA 1
ATOM 3851 C C . LEU A 1 515 ? 1.985 -7.115 -31.931 1.00 84.50 515 LEU A C 1
ATOM 3853 O O . LEU A 1 515 ? 1.718 -7.072 -33.133 1.00 84.50 515 LEU A O 1
ATOM 3857 N N . ARG A 1 516 ? 1.034 -7.080 -30.988 1.00 83.94 516 ARG A N 1
ATOM 3858 C CA . ARG A 1 516 ? -0.397 -6.904 -31.296 1.00 83.94 516 ARG A CA 1
ATOM 3859 C C . ARG A 1 516 ? -0.676 -5.547 -31.927 1.00 83.94 516 ARG A C 1
ATOM 3861 O O . ARG A 1 516 ? -1.356 -5.495 -32.946 1.00 83.94 516 ARG A O 1
ATOM 3868 N N . GLU A 1 517 ? -0.087 -4.482 -31.391 1.00 79.06 517 GLU A N 1
ATOM 3869 C CA . GLU A 1 517 ? -0.208 -3.125 -31.944 1.00 79.06 517 GLU A CA 1
ATOM 3870 C C . GLU A 1 517 ? 0.384 -3.009 -33.356 1.00 79.06 517 GLU A C 1
ATOM 3872 O O . GLU A 1 517 ? -0.124 -2.270 -34.196 1.00 79.06 517 GLU A O 1
ATOM 3877 N N . LEU A 1 518 ? 1.418 -3.794 -33.669 1.00 83.31 518 LEU A N 1
ATOM 3878 C CA . LEU A 1 518 ? 1.958 -3.883 -35.029 1.00 83.31 518 LEU A CA 1
ATOM 3879 C C . LEU A 1 518 ? 1.056 -4.677 -35.995 1.00 83.31 518 LEU A C 1
ATOM 3881 O O . LEU A 1 518 ? 1.338 -4.700 -37.195 1.00 83.31 518 LEU A O 1
ATOM 3885 N N . GLY A 1 519 ? -0.019 -5.306 -35.506 1.00 80.00 519 GLY A N 1
ATOM 3886 C CA . GLY A 1 519 ? -1.015 -6.034 -36.296 1.00 80.00 519 GLY A CA 1
ATOM 3887 C C . GLY A 1 519 ? -0.927 -7.564 -36.221 1.00 80.00 519 GLY A C 1
ATOM 3888 O O . GLY A 1 519 ? -1.643 -8.238 -36.968 1.00 80.00 519 GLY A O 1
ATOM 3889 N N . LEU A 1 520 ? -0.075 -8.136 -35.357 1.00 83.38 520 LEU A N 1
ATOM 3890 C CA . LEU A 1 520 ? 0.029 -9.592 -35.208 1.00 83.38 520 LEU A CA 1
ATOM 3891 C C . LEU A 1 520 ? -1.019 -10.163 -34.246 1.00 83.38 520 LEU A C 1
ATOM 3893 O O . LEU A 1 520 ? -1.264 -9.639 -33.162 1.00 83.38 520 LEU A O 1
ATOM 3897 N N . ALA A 1 521 ? -1.534 -11.347 -34.569 1.00 82.44 521 ALA A N 1
ATOM 3898 C CA . ALA A 1 521 ? -2.209 -12.201 -33.599 1.00 82.44 521 ALA A CA 1
ATOM 3899 C C . ALA A 1 521 ? -1.164 -12.896 -32.708 1.00 82.44 521 ALA A C 1
ATOM 3901 O O . ALA A 1 521 ? -0.416 -13.755 -33.177 1.00 82.44 521 ALA A O 1
ATOM 3902 N N . VAL A 1 522 ? -1.092 -12.540 -31.424 1.00 84.12 522 VAL A N 1
ATOM 3903 C CA . VAL A 1 522 ? -0.059 -13.063 -30.512 1.00 84.12 522 VAL A CA 1
ATOM 3904 C C . VAL A 1 522 ? -0.628 -14.063 -29.514 1.00 84.12 522 VAL A C 1
ATOM 3906 O O . VAL A 1 522 ? -1.516 -13.725 -28.728 1.00 84.12 522 VAL A O 1
ATOM 3909 N N . THR A 1 523 ? -0.046 -15.261 -29.490 1.00 83.06 523 THR A N 1
ATOM 3910 C CA . THR A 1 523 ? -0.270 -16.280 -28.456 1.00 83.06 523 THR A CA 1
ATOM 3911 C C . THR A 1 523 ? 0.912 -16.292 -27.492 1.00 83.06 523 THR A C 1
ATOM 3913 O O . THR A 1 523 ? 2.049 -16.393 -27.936 1.00 83.06 523 THR A O 1
ATOM 3916 N N . LEU A 1 524 ? 0.658 -16.217 -26.186 1.00 81.12 524 LEU A N 1
ATOM 3917 C CA . LEU A 1 524 ? 1.671 -16.392 -25.140 1.00 81.12 524 LEU A CA 1
ATOM 3918 C C . LEU A 1 524 ? 1.546 -17.806 -24.543 1.00 81.12 524 LEU A C 1
ATOM 3920 O O . LEU A 1 524 ? 0.425 -18.275 -24.295 1.00 81.12 524 LEU A O 1
ATOM 3924 N N . ARG A 1 525 ? 2.668 -18.499 -24.326 1.00 77.75 525 ARG A N 1
ATOM 3925 C CA . ARG A 1 525 ? 2.711 -19.826 -23.685 1.00 77.75 525 ARG A CA 1
ATOM 3926 C C . ARG A 1 525 ? 3.889 -19.940 -22.716 1.00 77.75 525 ARG A C 1
ATOM 3928 O O . ARG A 1 525 ? 4.982 -19.538 -23.096 1.00 77.75 525 ARG A O 1
ATOM 3935 N N . PRO A 1 526 ? 3.716 -20.544 -21.528 1.00 74.62 526 PRO A N 1
ATOM 3936 C CA . PRO A 1 526 ? 4.842 -20.911 -20.673 1.00 74.62 526 PRO A CA 1
ATOM 3937 C C . PRO A 1 526 ? 5.798 -21.867 -21.392 1.00 74.62 526 PRO A C 1
ATOM 3939 O O . PRO A 1 526 ? 5.354 -22.746 -22.137 1.00 74.62 526 PRO A O 1
ATOM 3942 N N . TRP A 1 527 ? 7.099 -21.749 -21.125 1.00 72.38 527 TRP A N 1
ATOM 3943 C CA . TRP A 1 527 ? 8.141 -22.574 -21.750 1.00 72.38 527 TRP A CA 1
ATOM 3944 C C . TRP A 1 527 ? 7.910 -24.083 -21.603 1.00 72.38 527 TRP A C 1
ATOM 3946 O O . TRP A 1 527 ? 8.152 -24.846 -22.537 1.00 72.38 527 TRP A O 1
ATOM 3956 N N . GLN A 1 528 ? 7.337 -24.505 -20.477 1.00 70.31 528 GLN A N 1
ATOM 3957 C CA . GLN A 1 528 ? 6.987 -25.898 -20.185 1.00 70.31 528 GLN A CA 1
ATOM 3958 C C . GLN A 1 528 ? 5.927 -26.466 -21.144 1.00 70.31 528 GLN A C 1
ATOM 3960 O O . GLN A 1 528 ? 5.879 -27.670 -21.382 1.00 70.31 528 GLN A O 1
ATOM 3965 N N . GLN A 1 529 ? 5.081 -25.603 -21.711 1.00 71.25 529 GLN A N 1
ATOM 3966 C CA . GLN A 1 529 ? 3.970 -25.971 -22.593 1.00 71.25 529 GLN A CA 1
ATOM 3967 C C . GLN A 1 529 ? 4.304 -25.782 -24.083 1.00 71.25 529 GLN A C 1
ATOM 3969 O O . GLN A 1 529 ? 3.464 -26.055 -24.938 1.00 71.25 529 GLN A O 1
ATOM 3974 N N . ALA A 1 530 ? 5.512 -25.305 -24.406 1.00 65.25 530 ALA A N 1
ATOM 3975 C CA . ALA A 1 530 ? 5.925 -24.947 -25.765 1.00 65.25 530 ALA A CA 1
ATOM 3976 C C . ALA A 1 530 ? 6.840 -25.991 -26.444 1.00 65.25 530 ALA A C 1
ATOM 3978 O O . ALA A 1 530 ? 7.299 -25.776 -27.569 1.00 65.25 530 ALA A O 1
ATOM 3979 N N . ALA A 1 531 ? 7.115 -27.127 -25.790 1.00 56.53 531 ALA A N 1
ATOM 3980 C CA . ALA A 1 531 ? 8.001 -28.163 -26.319 1.00 56.53 531 ALA A CA 1
ATOM 3981 C C . ALA A 1 531 ? 7.499 -28.720 -27.671 1.00 56.53 531 ALA A C 1
ATOM 3983 O O . ALA A 1 531 ? 6.384 -29.226 -27.777 1.00 56.53 531 ALA A O 1
ATOM 3984 N N . GLY A 1 532 ? 8.343 -28.646 -28.710 1.00 54.78 532 GLY A N 1
ATOM 3985 C CA . GLY A 1 532 ? 8.091 -29.254 -30.026 1.00 54.78 532 GLY A CA 1
ATOM 3986 C C . GLY A 1 532 ? 7.446 -28.355 -31.092 1.00 54.78 532 GLY A C 1
ATOM 3987 O O . GLY A 1 532 ? 7.201 -28.832 -32.199 1.00 54.78 532 GLY A O 1
ATOM 3988 N N . GLN A 1 533 ? 7.195 -27.069 -30.820 1.00 54.69 533 GLN A N 1
ATOM 3989 C CA . GLN A 1 533 ? 6.632 -26.141 -31.813 1.00 54.69 533 GLN A CA 1
ATOM 3990 C C . GLN A 1 533 ? 7.718 -25.295 -32.500 1.00 54.69 533 GLN A C 1
ATOM 3992 O O . GLN A 1 533 ? 8.536 -24.654 -31.847 1.00 54.69 533 GLN A O 1
ATOM 3997 N N . GLN A 1 534 ? 7.722 -25.258 -33.838 1.00 44.59 534 GLN A N 1
ATOM 3998 C CA . GLN A 1 534 ? 8.582 -24.355 -34.614 1.00 44.59 534 GLN A CA 1
ATOM 3999 C C . GLN A 1 534 ? 7.928 -22.971 -34.734 1.00 44.59 534 GLN A C 1
ATOM 4001 O O . GLN A 1 534 ? 7.261 -22.694 -35.730 1.00 44.59 534 GLN A O 1
ATOM 4006 N N . THR A 1 535 ? 8.069 -22.079 -33.749 1.00 44.88 535 THR A N 1
ATOM 4007 C CA . THR A 1 535 ? 7.656 -20.665 -33.898 1.00 44.88 535 THR A CA 1
ATOM 4008 C C . THR A 1 535 ? 8.444 -19.736 -32.965 1.00 44.88 535 THR A C 1
ATOM 4010 O O . THR A 1 535 ? 8.845 -20.149 -31.884 1.00 44.88 535 THR A O 1
ATOM 4013 N N . LEU A 1 536 ? 8.680 -18.506 -33.451 1.00 48.47 536 LEU A N 1
ATOM 4014 C CA . LEU A 1 536 ? 9.323 -17.333 -32.837 1.00 48.47 536 LEU A CA 1
ATOM 4015 C C . LEU A 1 536 ? 9.669 -17.444 -31.335 1.00 48.47 536 LEU A C 1
ATOM 4017 O O . LEU A 1 536 ? 8.817 -17.306 -30.467 1.00 48.47 536 LEU A O 1
ATOM 4021 N N . LEU A 1 537 ? 10.960 -17.594 -31.038 1.00 43.97 537 LEU A N 1
ATOM 4022 C CA . LEU A 1 537 ? 11.506 -17.505 -29.683 1.00 43.97 537 LEU A CA 1
ATOM 4023 C C . LEU A 1 537 ? 12.111 -16.112 -29.483 1.00 43.97 537 LEU A C 1
ATOM 4025 O O . LEU A 1 537 ? 13.170 -15.805 -30.031 1.00 43.97 537 LEU A O 1
ATOM 4029 N N . LEU A 1 538 ? 11.438 -15.268 -28.702 1.00 47.28 538 LEU A N 1
ATOM 4030 C CA . LEU A 1 538 ? 11.995 -14.015 -28.193 1.00 47.28 538 LEU A CA 1
ATOM 4031 C C . LEU A 1 538 ? 12.298 -14.228 -26.709 1.00 47.28 538 LEU A C 1
ATOM 4033 O O . LEU A 1 538 ? 11.429 -14.076 -25.860 1.00 47.28 538 LEU A O 1
ATOM 4037 N N . ASN A 1 539 ? 13.523 -14.675 -26.436 1.00 41.34 539 ASN A N 1
ATOM 4038 C CA . ASN A 1 539 ? 14.041 -14.880 -25.087 1.00 41.34 539 ASN A CA 1
ATOM 4039 C C . ASN A 1 539 ? 14.537 -13.535 -24.536 1.00 41.34 539 ASN A C 1
ATOM 4041 O O . ASN A 1 539 ? 15.423 -12.927 -25.144 1.00 41.34 539 ASN A O 1
ATOM 4045 N N . SER A 1 540 ? 14.005 -13.080 -23.404 1.00 39.03 540 SER A N 1
ATOM 4046 C CA . SER A 1 540 ? 14.673 -12.058 -22.601 1.00 39.03 540 SER A CA 1
ATOM 4047 C C . SER A 1 540 ? 15.791 -12.735 -21.803 1.00 39.03 540 SER A C 1
ATOM 4049 O O . SER A 1 540 ? 15.628 -13.791 -21.195 1.00 39.03 540 SER A O 1
ATOM 4051 N N . ALA A 1 541 ? 16.999 -12.186 -21.900 1.00 37.31 541 ALA A N 1
ATOM 4052 C CA . ALA A 1 541 ? 18.187 -12.772 -21.299 1.00 37.31 541 ALA A CA 1
ATOM 4053 C C . ALA A 1 541 ? 18.073 -12.770 -19.763 1.00 37.31 541 ALA A C 1
ATOM 4055 O O . ALA A 1 541 ? 18.243 -11.731 -19.138 1.00 37.31 541 ALA A O 1
ATOM 4056 N N . GLY A 1 542 ? 17.812 -13.932 -19.157 1.00 40.25 542 GLY A N 1
ATOM 4057 C CA . GLY A 1 542 ? 17.783 -14.060 -17.692 1.00 40.25 542 GLY A CA 1
ATOM 4058 C C . GLY A 1 542 ? 17.785 -15.487 -17.135 1.00 40.25 542 GLY A C 1
ATOM 4059 O O . GLY A 1 542 ? 18.267 -15.710 -16.028 1.00 40.25 542 GLY A O 1
ATOM 4060 N N . CYS A 1 543 ? 17.327 -16.490 -17.888 1.00 35.31 543 CYS A N 1
ATOM 4061 C CA . CYS A 1 543 ? 17.207 -17.849 -17.355 1.00 35.31 543 CYS A CA 1
ATOM 4062 C C . CYS A 1 543 ? 18.566 -18.589 -17.314 1.00 35.31 543 CYS A C 1
ATOM 4064 O O . CYS A 1 543 ? 19.012 -19.159 -18.316 1.00 35.31 543 CYS A O 1
ATOM 4066 N N . ARG A 1 544 ? 19.236 -18.630 -16.150 1.00 39.41 544 ARG A N 1
ATOM 4067 C CA . ARG A 1 544 ? 20.321 -19.600 -15.904 1.00 39.41 544 ARG A CA 1
ATOM 4068 C C . ARG A 1 544 ? 19.702 -20.981 -15.665 1.00 39.41 544 ARG A C 1
ATOM 4070 O O . ARG A 1 544 ? 19.139 -21.235 -14.609 1.00 39.41 544 ARG A O 1
ATOM 4077 N N . GLY A 1 545 ? 19.822 -21.869 -16.652 1.00 38.72 545 GLY A N 1
ATOM 4078 C CA . GLY A 1 545 ? 19.387 -23.272 -16.558 1.00 38.72 545 GLY A CA 1
ATOM 4079 C C . GLY A 1 545 ? 18.903 -23.879 -17.879 1.00 38.72 545 GLY A C 1
ATOM 4080 O O . GLY A 1 545 ? 18.966 -25.092 -18.062 1.00 38.72 545 GLY A O 1
ATOM 4081 N N . CYS A 1 546 ? 18.494 -23.052 -18.845 1.00 37.06 546 CYS A N 1
ATOM 4082 C CA . CYS A 1 546 ? 18.036 -23.518 -20.155 1.00 37.06 546 CYS A CA 1
ATOM 4083 C C . CYS A 1 546 ? 19.211 -23.772 -21.117 1.00 37.06 546 CYS A C 1
ATOM 4085 O O . CYS A 1 546 ? 19.465 -22.998 -22.036 1.00 37.06 546 CYS A O 1
ATOM 4087 N N . GLY A 1 547 ? 19.924 -24.885 -20.938 1.00 28.92 547 GLY A N 1
ATOM 4088 C CA . GLY A 1 547 ? 21.044 -25.303 -21.795 1.00 28.92 547 GLY A CA 1
ATOM 4089 C C . GLY A 1 547 ? 20.696 -25.693 -23.245 1.00 28.92 547 GLY A C 1
ATOM 4090 O O . GLY A 1 547 ? 21.517 -26.338 -23.886 1.00 28.92 547 GLY A O 1
ATOM 4091 N N . MET A 1 548 ? 19.511 -25.354 -23.778 1.00 30.73 548 MET A N 1
ATOM 4092 C CA . MET A 1 548 ? 19.065 -25.801 -25.114 1.00 30.73 548 MET A CA 1
ATOM 4093 C C . MET A 1 548 ? 18.272 -24.783 -25.955 1.00 30.73 548 MET A C 1
ATOM 4095 O O . MET A 1 548 ? 17.664 -25.171 -26.950 1.00 30.73 548 MET A O 1
ATOM 4099 N N . ILE A 1 549 ? 18.260 -23.488 -25.629 1.00 34.31 549 ILE A N 1
ATOM 4100 C CA . ILE A 1 549 ? 17.407 -22.534 -26.363 1.00 34.31 549 ILE A CA 1
ATOM 4101 C C . ILE A 1 549 ? 18.263 -21.550 -27.168 1.00 34.31 549 ILE A C 1
ATOM 4103 O O . ILE A 1 549 ? 18.772 -20.567 -26.634 1.00 34.31 549 ILE A O 1
ATOM 4107 N N . SER A 1 550 ? 18.427 -21.819 -28.470 1.00 26.61 550 SER A N 1
ATOM 4108 C CA . SER A 1 550 ? 19.024 -20.868 -29.415 1.00 26.61 550 SER A CA 1
ATOM 4109 C C . SER A 1 550 ? 17.992 -19.800 -29.801 1.00 26.61 550 SER A C 1
ATOM 4111 O O . SER A 1 550 ? 16.839 -20.107 -30.107 1.00 26.61 550 SER A O 1
ATOM 4113 N N . SER A 1 551 ? 18.402 -18.533 -29.812 1.00 30.48 551 SER A N 1
ATOM 4114 C CA . SER A 1 551 ? 17.596 -17.418 -30.309 1.00 30.48 551 SER A CA 1
ATOM 4115 C C . SER A 1 551 ? 17.476 -17.505 -31.835 1.00 30.48 551 SER A C 1
ATOM 4117 O O . SER A 1 551 ? 18.458 -17.360 -32.561 1.00 30.48 551 SER A O 1
ATOM 4119 N N . ALA A 1 552 ? 16.272 -17.765 -32.345 1.00 30.95 552 ALA A N 1
ATOM 4120 C CA . ALA A 1 552 ? 15.979 -17.715 -33.775 1.00 30.95 552 ALA A CA 1
ATOM 4121 C C . ALA A 1 552 ? 14.596 -17.096 -34.018 1.00 30.95 552 ALA A C 1
ATOM 4123 O O . ALA A 1 552 ? 13.568 -17.604 -33.566 1.00 30.95 552 ALA A O 1
ATOM 4124 N N . VAL A 1 553 ? 14.576 -15.999 -34.778 1.00 35.62 553 VAL A N 1
ATOM 4125 C CA . VAL A 1 553 ? 13.356 -15.330 -35.238 1.00 35.62 553 VAL A CA 1
ATOM 4126 C C . VAL A 1 553 ? 12.911 -15.973 -36.551 1.00 35.62 553 VAL A C 1
ATOM 4128 O O . VAL A 1 553 ? 13.578 -15.830 -37.573 1.00 35.62 553 VAL A O 1
ATOM 4131 N N . ARG A 1 554 ? 11.776 -16.684 -36.548 1.00 35.75 554 ARG A N 1
ATOM 4132 C CA . ARG A 1 554 ? 11.086 -17.111 -37.778 1.00 35.75 554 ARG A CA 1
ATOM 4133 C C . ARG A 1 554 ? 9.626 -16.678 -37.731 1.00 35.75 554 ARG A C 1
ATOM 4135 O O . ARG A 1 554 ? 8.878 -17.089 -36.849 1.00 35.75 554 ARG A O 1
ATOM 4142 N N . VAL A 1 555 ? 9.233 -15.867 -38.711 1.00 36.28 555 VAL A N 1
ATOM 4143 C CA . VAL A 1 555 ? 7.843 -15.484 -38.975 1.00 36.28 555 VAL A CA 1
ATOM 4144 C C . VAL A 1 555 ? 7.255 -16.521 -39.928 1.00 36.28 555 VAL A C 1
ATOM 4146 O O . VAL A 1 555 ? 7.659 -16.588 -41.087 1.00 36.28 555 VAL A O 1
ATOM 4149 N N . ALA A 1 556 ? 6.324 -17.348 -39.454 1.00 35.94 556 ALA A N 1
ATOM 4150 C CA . ALA A 1 556 ? 5.627 -18.297 -40.316 1.00 35.94 556 ALA A CA 1
ATOM 4151 C C . ALA A 1 556 ? 4.489 -17.586 -41.069 1.00 35.94 556 ALA A C 1
ATOM 4153 O O . ALA A 1 556 ? 3.594 -17.005 -40.456 1.00 35.94 556 ALA A O 1
ATOM 4154 N N . SER A 1 557 ? 4.506 -17.634 -42.403 1.00 31.91 557 SER A N 1
ATOM 4155 C CA . SER A 1 557 ? 3.361 -17.251 -43.233 1.00 31.91 557 SER A CA 1
ATOM 4156 C C . SER A 1 557 ? 2.440 -18.458 -43.410 1.00 31.91 557 SER A C 1
ATOM 4158 O O . SER A 1 557 ? 2.849 -19.453 -44.011 1.00 31.91 557 SER A O 1
ATOM 4160 N N . ARG A 1 558 ? 1.186 -18.384 -42.952 1.00 34.75 558 ARG A N 1
ATOM 4161 C CA . ARG A 1 558 ? 0.146 -19.291 -43.458 1.00 34.75 558 ARG A CA 1
ATOM 4162 C C . ARG A 1 558 ? -0.214 -18.840 -44.873 1.00 34.75 558 ARG A C 1
ATOM 4164 O O . ARG A 1 558 ? -1.022 -17.937 -45.047 1.00 34.75 558 ARG A O 1
ATOM 4171 N N . ALA A 1 559 ? 0.398 -19.452 -45.883 1.00 32.19 559 ALA A N 1
ATOM 4172 C CA . ALA A 1 559 ? -0.187 -19.462 -47.215 1.00 32.19 559 ALA A CA 1
ATOM 4173 C C . ALA A 1 559 ? -1.438 -20.348 -47.141 1.00 32.19 559 ALA A C 1
ATOM 4175 O O . ALA A 1 559 ? -1.340 -21.544 -46.864 1.00 32.19 559 ALA A O 1
ATOM 4176 N N . GLY A 1 560 ? -2.615 -19.743 -47.296 1.00 32.84 560 GLY A N 1
ATOM 4177 C CA . GLY A 1 560 ? -3.866 -20.476 -47.428 1.00 32.84 560 GLY A CA 1
ATOM 4178 C C . GLY A 1 560 ? -3.793 -21.377 -48.656 1.00 32.84 560 GLY A C 1
ATOM 4179 O O . GLY A 1 560 ? -3.633 -20.892 -49.773 1.00 32.84 560 GLY A O 1
ATOM 4180 N N . GLY A 1 561 ? -3.871 -22.689 -48.441 1.00 31.91 561 GLY A N 1
ATOM 4181 C CA . GLY A 1 561 ? -3.994 -23.661 -49.515 1.00 31.91 561 GLY A CA 1
ATOM 4182 C C . GLY A 1 561 ? -5.339 -23.493 -50.212 1.00 31.91 561 GLY A C 1
ATOM 4183 O O . GLY A 1 561 ? -6.367 -23.905 -49.683 1.00 31.91 561 GLY A O 1
ATOM 4184 N N . GLY A 1 562 ? -5.322 -22.899 -51.403 1.00 30.38 562 GLY A N 1
ATOM 4185 C CA . GLY A 1 562 ? -6.371 -23.084 -52.395 1.00 30.38 562 GLY A CA 1
ATOM 4186 C C . GLY A 1 562 ? -6.135 -24.409 -53.112 1.00 30.38 562 GLY A C 1
ATOM 4187 O O . GLY A 1 562 ? -5.419 -24.449 -54.107 1.00 30.38 562 GLY A O 1
ATOM 4188 N N . GLY A 1 563 ? -6.699 -25.495 -52.583 1.00 31.97 563 GLY A N 1
ATOM 4189 C CA . GLY A 1 563 ? -6.870 -26.731 -53.340 1.00 31.97 563 GLY A CA 1
ATOM 4190 C C . GLY A 1 563 ? -8.027 -26.552 -54.320 1.00 31.97 563 GLY A C 1
ATOM 4191 O O . GLY A 1 563 ? -9.184 -26.633 -53.918 1.00 31.97 563 GLY A O 1
ATOM 4192 N N . GLY A 1 564 ? -7.710 -26.255 -55.580 1.00 32.03 564 GLY A N 1
ATOM 4193 C CA . GLY A 1 564 ? -8.639 -26.324 -56.705 1.00 32.03 564 GLY A CA 1
ATOM 4194 C C . GLY A 1 564 ? -8.339 -27.571 -57.534 1.00 32.03 564 GLY A C 1
ATOM 4195 O O . GLY A 1 564 ? -7.226 -27.676 -58.034 1.00 32.03 564 GLY A O 1
ATOM 4196 N N . HIS A 1 565 ? -9.338 -28.462 -57.576 1.00 33.44 565 HIS A N 1
ATOM 4197 C CA . HIS A 1 565 ? -9.580 -29.649 -58.415 1.00 33.44 565 HIS A CA 1
ATOM 4198 C C . HIS A 1 565 ? -8.430 -30.403 -59.091 1.00 33.44 565 HIS A C 1
ATOM 4200 O O . HIS A 1 565 ? -7.761 -29.835 -59.980 1.00 33.44 565 HIS A O 1
#

pLDDT: mean 80.3, std 23.44, range [23.34, 98.81]

Radius of gyration: 28.72 Å; chains: 1; bounding box: 91×83×95 Å

InterPro domains:
  IPR005801 ADC synthase [G3DSA:3.60.120.10] (7-388)
  IPR005801 ADC synthase [SSF56322] (96-389)
  IPR015890 Chorismate-utilising enzyme, C-terminal [PF00425] (120-379)
  IPR019999 Anthranilate synthase component I-like [PTHR11236] (111-388)

Organism: NCBI:txid1856

Secondary structure (DSSP, 8-state):
-HHHHHHHHHHH-TT-----SEEEEEE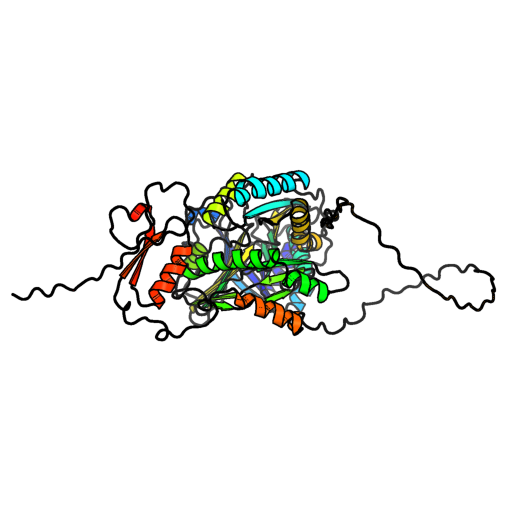TT-SEEEEEE--EEEESSGGGS---SSS-SEEEEEEEE-GGGGGGGT---------EEEEE-SEEEEEEHHHHHHHS------EEEEEESS-HHHHHHHHHHIIIIIGGGTS-SEEEEEEEEEEEESS-HHHHHHHHHHHHHHH--S-SEEEEEE-SS-EEEEEE--EEEEEETTEEEE--EEEEEEPPTT---HHHHHHHHT-HHHHHHHHHHHHHHHHHHHHHSTT--EEEEEEEEE-SSEEEEEEEEEEE--S-HHHHHHHH-S-GGGSEESHHHHHHHHHHH-SS--TTTTSEEEEEEE-TT--EEEEEEBS-SEEEE-TT-EEEEEEEEEEETT--HHHHHHHHHHHHHHHHHHTT-----PPP--------------------------------------PPP-PPP-----PPPPPPPP---GGGSHHHHHHHHHHGGGS-TTTTS---TTSS--TTTTT-EEEEEESS-THHHHHHHHHHHTT-EEEEEEGGG-TT--S-----TT-TT-TT-----------------